Protein AF-0000000069812276 (afdb_homodimer)

pLDDT: mean 94.87, std 6.76, range [47.34, 98.88]

Secondary structure (DSSP, 8-state):
-EEEEEEEE-STTSSHHHHHHHHHHTT-EEE---HHHHHTSSSS-HHHHHHHHHHHHHHTSS-HHHHHHHHHHHHHHHHHHHHHHHHHHGGG---EE-S--SEEEEEE--HHIIIIIHHHHHHHTTSS-HHHHHHHHTTPPP--TT-EEEEEE--HHHHHHHHHHH--TT----HHHHHHHHHHHHHHHHHHHHHHTT--HHHHGGGSPP--HHHHHHHHHS------SS--GGGSGGGGGGSGGGB-TTSPBPHHHHHHHHHHHHHHTT-EEEEEE--S-HHHHHHHHHHGGGGSPEEE-S-HHHHHHHHHHHHHHH--/-EEEEEEEEESTTSSHHHHHHHHHHTT-EEE---HHHHHTSSSS-HHHHHHHHHHHHHHTSS-HHHHHHHHHHHHHHHHHHHHHHHHHHGGG---EE-S--SEEEEES--HHIIIIIHHHHHHHTTSS-HHHHHHHHTTPPP--TT-EEEEEE--HHHHHHHHHHH-TTT----HHHHHHHHHHHHHHHHHHHHHHTT--HHHHGGGSPP--HHHHHHHHHS------SS--GGGSGGGGGGSGGGB-TTSPBPHHHHHHHHHHHHHHTT-EEEEEE--S-HHHHHHHHHHGGGGSPEEE-S-HHHHHHHHHHHHHHH--

Structure (mmCIF, N/CA/C/O backbone):
data_AF-0000000069812276-model_v1
#
loop_
_entity.id
_entity.type
_entity.pdbx_description
1 polymer 'Thymidine kinase'
#
loop_
_atom_site.group_PDB
_atom_site.id
_atom_site.type_symbol
_atom_site.label_atom_id
_atom_site.label_alt_id
_atom_site.label_comp_id
_atom_site.label_asym_id
_atom_site.label_entity_id
_atom_site.label_seq_id
_atom_site.pdbx_PDB_ins_code
_atom_site.Cartn_x
_atom_site.Cartn_y
_atom_site.Cartn_z
_atom_site.occupancy
_atom_site.B_iso_or_equiv
_atom_site.auth_seq_id
_atom_site.auth_comp_id
_atom_site.auth_asym_id
_atom_site.auth_atom_id
_atom_site.pdbx_PDB_model_num
ATOM 1 N N . MET A 1 1 ? -24.344 -12.422 -15.055 1 96.81 1 MET A N 1
ATOM 2 C CA . MET A 1 1 ? -23.422 -13.492 -15.43 1 96.81 1 MET A CA 1
ATOM 3 C C . MET A 1 1 ? -22.734 -14.078 -14.203 1 96.81 1 MET A C 1
ATOM 5 O O . MET A 1 1 ? -22.359 -13.344 -13.289 1 96.81 1 MET A O 1
ATOM 9 N N . ARG A 1 2 ? -22.578 -15.398 -14.148 1 97.81 2 ARG A N 1
ATOM 10 C CA . ARG A 1 2 ? -21.875 -16.047 -13.055 1 97.81 2 ARG A CA 1
ATOM 11 C C . ARG A 1 2 ? -20.391 -16.203 -13.375 1 97.81 2 ARG A C 1
ATOM 13 O O . ARG A 1 2 ? -20.031 -16.781 -14.406 1 97.81 2 ARG A O 1
ATOM 20 N N . ILE A 1 3 ? -19.531 -15.719 -12.469 1 97.88 3 ILE A N 1
ATOM 21 C CA . ILE A 1 3 ? -18.109 -15.672 -12.758 1 97.88 3 ILE A CA 1
ATOM 22 C C . ILE A 1 3 ? -17.328 -16.375 -11.648 1 97.88 3 ILE A C 1
ATOM 24 O O . ILE A 1 3 ? -17.578 -16.156 -10.461 1 97.88 3 ILE A O 1
ATOM 28 N N . LEU A 1 4 ? -16.484 -17.25 -12.07 1 98.12 4 LEU A N 1
ATOM 29 C CA . LEU A 1 4 ? -15.547 -17.891 -11.164 1 98.12 4 LEU A CA 1
ATOM 30 C C . LEU A 1 4 ? -14.164 -17.266 -11.273 1 98.12 4 LEU A C 1
ATOM 32 O O . LEU A 1 4 ? -13.562 -17.25 -12.352 1 98.12 4 LEU A O 1
ATOM 36 N N . ARG A 1 5 ? -13.727 -16.688 -10.242 1 97.12 5 ARG A N 1
ATOM 37 C CA . ARG A 1 5 ? -12.391 -16.109 -10.172 1 97.12 5 ARG A CA 1
ATOM 38 C C . ARG A 1 5 ? -11.438 -17.016 -9.406 1 97.12 5 ARG A C 1
ATOM 40 O O . ARG A 1 5 ? -11.695 -17.344 -8.242 1 97.12 5 ARG A O 1
ATOM 47 N N . ILE A 1 6 ? -10.336 -17.422 -10.039 1 98.12 6 ILE A N 1
ATOM 48 C CA . ILE A 1 6 ? -9.328 -18.297 -9.438 1 98.12 6 ILE A CA 1
ATOM 49 C C . ILE A 1 6 ? -7.977 -17.578 -9.414 1 98.12 6 ILE A C 1
ATOM 51 O O . ILE A 1 6 ? -7.504 -17.094 -10.445 1 98.12 6 ILE A O 1
ATOM 55 N N . TYR A 1 7 ? -7.418 -17.484 -8.281 1 98.25 7 TYR A N 1
ATOM 56 C CA . TYR A 1 7 ? -6.031 -17.047 -8.156 1 98.25 7 TYR A CA 1
ATOM 57 C C . TYR A 1 7 ? -5.102 -18.25 -8 1 98.25 7 TYR A C 1
ATOM 59 O O . TYR A 1 7 ? -5.203 -19 -7.031 1 98.25 7 TYR A O 1
ATOM 67 N N . LEU A 1 8 ? -4.242 -18.453 -8.922 1 98.19 8 LEU A N 1
ATOM 68 C CA . LEU A 1 8 ? -3.225 -19.484 -8.844 1 98.19 8 LEU A CA 1
ATOM 69 C C . LEU A 1 8 ? -1.925 -18.938 -8.266 1 98.19 8 LEU A C 1
ATOM 71 O O . LEU A 1 8 ? -1.257 -18.125 -8.898 1 98.19 8 LEU A O 1
ATOM 75 N N . ASP A 1 9 ? -1.568 -19.391 -7.07 1 98.31 9 ASP A N 1
ATOM 76 C CA . ASP A 1 9 ? -0.443 -18.828 -6.332 1 98.31 9 ASP A CA 1
ATOM 77 C C . ASP A 1 9 ? 0.559 -19.922 -5.945 1 98.31 9 ASP A C 1
ATOM 79 O O . ASP A 1 9 ? 0.337 -21.094 -6.215 1 98.31 9 ASP A O 1
ATOM 83 N N . GLY A 1 10 ? 1.694 -19.469 -5.402 1 97.5 10 GLY A N 1
ATOM 84 C CA . GLY A 1 10 ? 2.779 -20.359 -5.012 1 97.5 10 GLY A CA 1
ATOM 85 C C . GLY A 1 10 ? 4.152 -19.797 -5.34 1 97.5 10 GLY A C 1
ATOM 86 O O . GLY A 1 10 ? 4.266 -18.703 -5.895 1 97.5 10 GLY A O 1
ATOM 87 N N . ALA A 1 11 ? 5.141 -20.594 -4.949 1 95.19 11 ALA A N 1
ATOM 88 C CA . ALA A 1 11 ? 6.512 -20.172 -5.234 1 95.19 11 ALA A CA 1
ATOM 89 C C . ALA A 1 11 ? 6.758 -20.109 -6.738 1 95.19 11 ALA A C 1
ATOM 91 O O . ALA A 1 11 ? 6.035 -20.734 -7.523 1 95.19 11 ALA A O 1
ATOM 92 N N . TYR A 1 12 ? 7.656 -19.266 -7.117 1 92.38 12 TYR A N 1
ATOM 93 C CA . TYR A 1 12 ? 8 -19.188 -8.531 1 92.38 12 TYR A CA 1
ATOM 94 C C . TYR A 1 12 ? 8.602 -20.516 -9.008 1 92.38 12 TYR A C 1
ATOM 96 O O . TYR A 1 12 ? 9.227 -21.234 -8.234 1 92.38 12 TYR A O 1
ATOM 104 N N . GLY A 1 13 ? 8.312 -20.844 -10.258 1 90.94 13 GLY A N 1
ATOM 105 C CA . GLY A 1 13 ? 8.922 -22.016 -10.867 1 90.94 13 GLY A CA 1
ATOM 106 C C . GLY A 1 13 ? 8.109 -23.281 -10.656 1 90.94 13 GLY A C 1
ATOM 107 O O . GLY A 1 13 ? 8.547 -24.375 -11.039 1 90.94 13 GLY A O 1
ATOM 108 N N . THR A 1 14 ? 6.914 -23.156 -10.102 1 93.31 14 THR A N 1
ATOM 109 C CA . THR A 1 14 ? 6.141 -24.359 -9.773 1 93.31 14 THR A CA 1
ATOM 110 C C . THR A 1 14 ? 5.352 -24.844 -10.992 1 93.31 14 THR A C 1
ATOM 112 O O . THR A 1 14 ? 4.84 -25.953 -11 1 93.31 14 THR A O 1
ATOM 115 N N . GLY A 1 15 ? 5.145 -23.969 -11.992 1 93.88 15 GLY A N 1
ATOM 116 C CA . GLY A 1 15 ? 4.387 -24.359 -13.164 1 93.88 15 GLY A CA 1
ATOM 117 C C . GLY A 1 15 ? 3.008 -23.734 -13.234 1 93.88 15 GLY A C 1
ATOM 118 O O . GLY A 1 15 ? 2.152 -24.172 -14 1 93.88 15 GLY A O 1
ATOM 119 N N . LYS A 1 16 ? 2.734 -22.719 -12.461 1 95.75 16 LYS A N 1
ATOM 120 C CA . LYS A 1 16 ? 1.439 -22.047 -12.383 1 95.75 16 LYS A CA 1
ATOM 121 C C . LYS A 1 16 ? 1.035 -21.469 -13.734 1 95.75 16 LYS A C 1
ATOM 123 O O . LYS A 1 16 ? -0.09 -21.688 -14.195 1 95.75 16 LYS A O 1
ATOM 128 N N . SER A 1 17 ? 2.029 -20.734 -14.367 1 94.81 17 SER A N 1
ATOM 129 C CA . SER A 1 17 ? 1.725 -20.062 -15.625 1 94.81 17 SER A CA 1
ATOM 130 C C . SER A 1 17 ? 1.41 -21.078 -16.719 1 94.81 17 SER A C 1
ATOM 132 O O . SER A 1 17 ? 0.5 -20.859 -17.531 1 94.81 17 SER A O 1
ATOM 134 N N . THR A 1 18 ? 2.137 -22.156 -16.766 1 95.81 18 THR A N 1
ATOM 135 C CA . THR A 1 18 ? 1.884 -23.203 -17.734 1 95.81 18 THR A CA 1
ATOM 136 C C . THR A 1 18 ? 0.508 -23.828 -17.516 1 95.81 18 THR A C 1
ATOM 138 O O . THR A 1 18 ? -0.245 -24.047 -18.469 1 95.81 18 THR A O 1
ATOM 141 N N . THR A 1 19 ? 0.223 -24.156 -16.281 1 97.5 19 THR A N 1
ATOM 142 C CA . THR A 1 19 ? -1.078 -24.719 -15.938 1 97.5 19 THR A CA 1
ATOM 143 C C . THR A 1 19 ? -2.201 -23.766 -16.328 1 97.5 19 THR A C 1
ATOM 145 O O . THR A 1 19 ? -3.197 -24.172 -16.922 1 97.5 19 THR A O 1
ATOM 148 N N . ALA A 1 20 ? -2.088 -22.484 -16 1 97.19 20 ALA A N 1
ATOM 149 C CA . ALA A 1 20 ? -3.088 -21.469 -16.312 1 97.19 20 ALA A CA 1
ATOM 150 C C . ALA A 1 20 ? -3.307 -21.359 -17.828 1 97.19 20 ALA A C 1
ATOM 152 O O . ALA A 1 20 ? -4.438 -21.172 -18.281 1 97.19 20 ALA A O 1
ATOM 153 N N . ARG A 1 21 ? -2.266 -21.469 -18.594 1 96.62 21 ARG A N 1
ATOM 154 C CA . ARG A 1 21 ? -2.375 -21.406 -20.047 1 96.62 21 ARG A CA 1
ATOM 155 C C . ARG A 1 21 ? -3.178 -22.594 -20.594 1 96.62 21 ARG A C 1
ATOM 157 O O . ARG A 1 21 ? -3.947 -22.438 -21.547 1 96.62 21 ARG A O 1
ATOM 164 N N . VAL A 1 22 ? -2.93 -23.766 -20.047 1 98 22 VAL A N 1
ATOM 165 C CA . VAL A 1 22 ? -3.713 -24.922 -20.438 1 98 22 VAL A CA 1
ATOM 166 C C . VAL A 1 22 ? -5.188 -24.703 -20.109 1 98 22 VAL A C 1
ATOM 168 O O . VAL A 1 22 ? -6.066 -25.031 -20.922 1 98 22 VAL A O 1
ATOM 171 N N . MET A 1 23 ? -5.484 -24.109 -18.953 1 97.44 23 MET A N 1
ATOM 172 C CA . MET A 1 23 ? -6.859 -23.781 -18.578 1 97.44 23 MET A CA 1
ATOM 173 C C . MET A 1 23 ? -7.465 -22.781 -19.547 1 97.44 23 MET A C 1
ATOM 175 O O . MET A 1 23 ? -8.648 -22.875 -19.875 1 97.44 23 MET A O 1
ATOM 179 N N . ALA A 1 24 ? -6.637 -21.875 -19.969 1 96.56 24 ALA A N 1
ATOM 180 C CA . ALA A 1 24 ? -7.082 -20.875 -20.938 1 96.56 24 ALA A CA 1
ATOM 181 C C . ALA A 1 24 ? -7.488 -21.531 -22.266 1 96.56 24 ALA A C 1
ATOM 183 O O . ALA A 1 24 ? -8.438 -21.094 -22.906 1 96.56 24 ALA A O 1
ATOM 184 N N . LEU A 1 25 ? -6.754 -22.547 -22.719 1 96.62 25 LEU A N 1
ATOM 185 C CA . LEU A 1 25 ? -7.113 -23.312 -23.906 1 96.62 25 LEU A CA 1
ATOM 186 C C . LEU A 1 25 ? -8.477 -23.969 -23.734 1 96.62 25 LEU A C 1
ATOM 188 O O . LEU A 1 25 ? -9.18 -24.203 -24.719 1 96.62 25 LEU A O 1
ATOM 192 N N . GLY A 1 26 ? -8.812 -24.219 -22.5 1 95.44 26 GLY A N 1
ATOM 193 C CA . GLY A 1 26 ? -10.094 -24.828 -22.219 1 95.44 26 GLY A CA 1
ATOM 194 C C . GLY A 1 26 ? -11.227 -23.828 -22.078 1 95.44 26 GLY A C 1
ATOM 195 O O . GLY A 1 26 ? -12.359 -24.203 -21.781 1 95.44 26 GLY A O 1
ATOM 196 N N . GLY A 1 27 ? -10.898 -22.516 -22.203 1 95.94 27 GLY A N 1
ATOM 197 C CA . GLY A 1 27 ? -11.977 -21.547 -22.25 1 95.94 27 GLY A CA 1
ATOM 198 C C . GLY A 1 27 ? -11.898 -20.516 -21.156 1 95.94 27 GLY A C 1
ATOM 199 O O . GLY A 1 27 ? -12.656 -19.547 -21.141 1 95.94 27 GLY A O 1
ATOM 200 N N . ALA A 1 28 ? -10.992 -20.672 -20.203 1 97.12 28 ALA A N 1
ATOM 201 C CA . ALA A 1 28 ? -10.852 -19.688 -19.141 1 97.12 28 ALA A CA 1
ATOM 202 C C . ALA A 1 28 ? -10.133 -18.438 -19.641 1 97.12 28 ALA A C 1
ATOM 204 O O . ALA A 1 28 ? -9.328 -18.516 -20.562 1 97.12 28 ALA A O 1
ATOM 205 N N . LEU A 1 29 ? -10.484 -17.297 -19.094 1 97.25 29 LEU A N 1
ATOM 206 C CA . LEU A 1 29 ? -9.656 -16.109 -19.266 1 97.25 29 LEU A CA 1
ATOM 207 C C . LEU A 1 29 ? -8.422 -16.172 -18.359 1 97.25 29 LEU A C 1
ATOM 209 O O . LEU A 1 29 ? -8.516 -16.594 -17.203 1 97.25 29 LEU A O 1
ATOM 213 N N . TYR A 1 30 ? -7.301 -15.82 -18.922 1 96.88 30 TYR A N 1
ATOM 214 C CA . TYR A 1 30 ? -6.059 -15.891 -18.172 1 96.88 30 TYR A CA 1
ATOM 215 C C . TYR A 1 30 ? -5.434 -14.516 -18.016 1 96.88 30 TYR A C 1
ATOM 217 O O . TYR A 1 30 ? -5.25 -13.797 -19 1 96.88 30 TYR A O 1
ATOM 225 N N . VAL A 1 31 ? -5.152 -14.078 -16.812 1 97.19 31 VAL A N 1
ATOM 226 C CA . VAL A 1 31 ? -4.434 -12.859 -16.469 1 97.19 31 VAL A CA 1
ATOM 227 C C . VAL A 1 31 ? -3.006 -13.195 -16.062 1 97.19 31 VAL A C 1
ATOM 229 O O . VAL A 1 31 ? -2.766 -13.641 -14.93 1 97.19 31 VAL A O 1
ATOM 232 N N . PRO A 1 32 ? -2.01 -12.93 -16.859 1 96.5 32 PRO A N 1
ATOM 233 C CA . PRO A 1 32 ? -0.632 -13.328 -16.578 1 96.5 32 PRO A CA 1
ATOM 234 C C . PRO A 1 32 ? 0.059 -12.383 -15.594 1 96.5 32 PRO A C 1
ATOM 236 O O . PRO A 1 32 ? -0.459 -11.305 -15.297 1 96.5 32 PRO A O 1
ATOM 239 N N . GLU A 1 33 ? 1.171 -12.836 -15.078 1 96.12 33 GLU A N 1
ATOM 240 C CA . GLU A 1 33 ? 2.025 -11.914 -14.336 1 96.12 33 GLU A CA 1
ATOM 241 C C . GLU A 1 33 ? 2.387 -10.695 -15.172 1 96.12 33 GLU A C 1
ATOM 243 O O . GLU A 1 33 ? 2.652 -10.812 -16.375 1 96.12 33 GLU A O 1
ATOM 248 N N . PRO A 1 34 ? 2.424 -9.555 -14.594 1 96.19 34 PRO A N 1
ATOM 249 C CA . PRO A 1 34 ? 2.674 -8.32 -15.352 1 96.19 34 PRO A CA 1
ATOM 250 C C . PRO A 1 34 ? 4.16 -8.07 -15.594 1 96.19 34 PRO A C 1
ATOM 252 O O . PRO A 1 34 ? 4.703 -7.059 -15.148 1 96.19 34 PRO A O 1
ATOM 255 N N . MET A 1 35 ? 4.809 -8.883 -16.344 1 94.75 35 MET A N 1
ATOM 256 C CA . MET A 1 35 ? 6.254 -8.867 -16.547 1 94.75 35 MET A CA 1
ATOM 257 C C . MET A 1 35 ? 6.684 -7.582 -17.25 1 94.75 35 MET A C 1
ATOM 259 O O . MET A 1 35 ? 7.723 -7.008 -16.922 1 94.75 35 MET A O 1
ATOM 263 N N . ALA A 1 36 ? 5.875 -7.113 -18.203 1 94.69 36 ALA A N 1
ATOM 264 C CA . ALA A 1 36 ? 6.215 -5.879 -18.906 1 94.69 36 ALA A CA 1
ATOM 265 C C . ALA A 1 36 ? 6.281 -4.695 -17.953 1 94.69 36 ALA A C 1
ATOM 267 O O . ALA A 1 36 ? 7.168 -3.844 -18.062 1 94.69 36 ALA A O 1
ATOM 268 N N . TYR A 1 37 ? 5.395 -4.66 -17 1 95.56 37 TYR A N 1
ATOM 269 C CA . TYR A 1 37 ? 5.383 -3.588 -16.016 1 95.56 37 TYR A CA 1
ATOM 270 C C . TYR A 1 37 ? 6.68 -3.576 -15.211 1 95.56 37 TYR A C 1
ATOM 272 O O . TYR A 1 37 ? 7.219 -2.51 -14.906 1 95.56 37 TYR A O 1
ATOM 280 N N . TRP A 1 38 ? 7.188 -4.746 -14.922 1 95.75 38 TRP A N 1
ATOM 281 C CA . TRP A 1 38 ? 8.328 -4.887 -14.031 1 95.75 38 TRP A CA 1
ATOM 282 C C . TRP A 1 38 ? 9.641 -4.719 -14.789 1 95.75 38 TRP A C 1
ATOM 284 O O . TRP A 1 38 ? 10.641 -4.277 -14.227 1 95.75 38 TRP A O 1
ATOM 294 N N . ARG A 1 39 ? 9.695 -4.965 -16.078 1 94 39 ARG A N 1
ATOM 295 C CA . ARG A 1 39 ? 10.977 -5.102 -16.75 1 94 39 ARG A CA 1
ATOM 296 C C . ARG A 1 39 ? 11.18 -3.994 -17.781 1 94 39 ARG A C 1
ATOM 298 O O . ARG A 1 39 ? 12.305 -3.572 -18.047 1 94 39 ARG A O 1
ATOM 305 N N . THR A 1 40 ? 9.977 -3.504 -18.375 1 91.94 40 THR A N 1
ATOM 306 C CA . THR A 1 40 ? 10.242 -2.727 -19.594 1 91.94 40 THR A CA 1
ATOM 307 C C . THR A 1 40 ? 9.438 -1.431 -19.578 1 91.94 40 THR A C 1
ATOM 309 O O . THR A 1 40 ? 9.727 -0.507 -20.344 1 91.94 40 THR A O 1
ATOM 312 N N . LEU A 1 41 ? 8.445 -1.313 -18.781 1 91.25 41 LEU A N 1
ATOM 313 C CA . LEU A 1 41 ? 7.57 -0.15 -18.859 1 91.25 41 LEU A CA 1
ATOM 314 C C . LEU A 1 41 ? 8.273 1.097 -18.328 1 91.25 41 LEU A C 1
ATOM 316 O O . LEU A 1 41 ? 7.977 2.213 -18.766 1 91.25 41 LEU A O 1
ATOM 320 N N . PHE A 1 42 ? 9.203 0.843 -17.391 1 92.12 42 PHE A N 1
ATOM 321 C CA . PHE A 1 42 ? 9.922 1.951 -16.766 1 92.12 42 PHE A CA 1
ATOM 322 C C . PHE A 1 42 ? 11.422 1.832 -17.016 1 92.12 42 PHE A C 1
ATOM 324 O O . PHE A 1 42 ? 11.875 0.87 -17.641 1 92.12 42 PHE A O 1
ATOM 331 N N . ASP A 1 43 ? 12.141 2.826 -16.625 1 84 43 ASP A N 1
ATOM 332 C CA . ASP A 1 43 ? 13.586 2.824 -16.812 1 84 43 ASP A CA 1
ATOM 333 C C . ASP A 1 43 ? 14.258 1.767 -15.945 1 84 43 ASP A C 1
ATOM 335 O O . ASP A 1 43 ? 15.344 1.282 -16.266 1 84 43 ASP A O 1
ATOM 339 N N . THR A 1 44 ? 13.562 1.489 -14.961 1 83.75 44 THR A N 1
ATOM 340 C CA . THR A 1 44 ? 14.133 0.534 -14.016 1 83.75 44 THR A CA 1
ATOM 341 C C . THR A 1 44 ? 13.539 -0.856 -14.234 1 83.75 44 THR A C 1
ATOM 343 O O . THR A 1 44 ? 12.32 -1.008 -14.336 1 83.75 44 THR A O 1
ATOM 346 N N . ASP A 1 45 ? 14.398 -1.875 -14.391 1 92.81 45 ASP A N 1
ATOM 347 C CA . ASP A 1 45 ? 14.016 -3.283 -14.383 1 92.81 45 ASP A CA 1
ATOM 348 C C . ASP A 1 45 ? 13.945 -3.826 -12.953 1 92.81 45 ASP A C 1
ATOM 350 O O . ASP A 1 45 ? 14.977 -4.145 -12.359 1 92.81 45 ASP A O 1
ATOM 354 N N . THR A 1 46 ? 12.758 -3.965 -12.422 1 94.75 46 THR A N 1
ATOM 355 C CA . THR A 1 46 ? 12.523 -4.352 -11.039 1 94.75 46 THR A CA 1
ATOM 356 C C . THR A 1 46 ? 13.039 -5.766 -10.773 1 94.75 46 THR A C 1
ATOM 358 O O . THR A 1 46 ? 13.641 -6.023 -9.734 1 94.75 46 THR A O 1
ATOM 361 N N . VAL A 1 47 ? 12.82 -6.699 -11.711 1 93.5 47 VAL A N 1
ATOM 362 C CA . VAL A 1 47 ? 13.227 -8.094 -11.562 1 93.5 47 VAL A CA 1
ATOM 363 C C . VAL A 1 47 ? 14.75 -8.18 -11.477 1 93.5 47 VAL A C 1
ATOM 365 O O . VAL A 1 47 ? 15.289 -8.773 -10.547 1 93.5 47 VAL A O 1
ATOM 368 N N . ALA A 1 48 ? 15.445 -7.516 -12.391 1 93.25 48 ALA A N 1
ATOM 369 C CA . ALA A 1 48 ? 16.906 -7.504 -12.359 1 93.25 48 ALA A CA 1
ATOM 370 C C . ALA A 1 48 ? 17.422 -6.758 -11.133 1 93.25 48 ALA A C 1
ATOM 372 O O . ALA A 1 48 ? 18.438 -7.152 -10.539 1 93.25 48 ALA A O 1
ATOM 373 N N . GLY A 1 49 ? 16.719 -5.707 -10.805 1 94.75 49 GLY A N 1
ATOM 374 C CA . GLY A 1 49 ? 17.141 -4.84 -9.719 1 94.75 49 GLY A CA 1
ATOM 375 C C . GLY A 1 49 ? 17.172 -5.535 -8.367 1 94.75 49 GLY A C 1
ATOM 376 O O . GLY A 1 49 ? 18.094 -5.324 -7.578 1 94.75 49 GLY A O 1
ATOM 377 N N . ILE A 1 50 ? 16.203 -6.312 -8.117 1 94.5 50 ILE A N 1
ATOM 378 C CA . ILE A 1 50 ? 16.109 -6.93 -6.793 1 94.5 50 ILE A CA 1
ATOM 379 C C . ILE A 1 50 ? 17.203 -7.977 -6.633 1 94.5 50 ILE A C 1
ATOM 381 O O . ILE A 1 50 ? 17.766 -8.125 -5.547 1 94.5 50 ILE A O 1
ATOM 385 N N . TYR A 1 51 ? 17.594 -8.688 -7.66 1 91.56 51 TYR A N 1
ATOM 386 C CA . TYR A 1 51 ? 18.703 -9.633 -7.629 1 91.56 51 TYR A CA 1
ATOM 387 C C . TYR A 1 51 ? 20.031 -8.898 -7.527 1 91.56 51 TYR A C 1
ATOM 389 O O . TYR A 1 51 ? 20.938 -9.328 -6.797 1 91.56 51 TYR A O 1
ATOM 397 N N . ASP A 1 52 ? 20.078 -7.836 -8.258 1 94.38 52 ASP A N 1
ATOM 398 C CA . ASP A 1 52 ? 21.297 -7.02 -8.219 1 94.38 52 ASP A CA 1
ATOM 399 C C . ASP A 1 52 ? 21.547 -6.492 -6.809 1 94.38 52 ASP A C 1
ATOM 401 O O . ASP A 1 52 ? 22.688 -6.441 -6.355 1 94.38 52 ASP A O 1
ATOM 405 N N . ALA A 1 53 ? 20.531 -6.086 -6.113 1 95.44 53 ALA A N 1
ATOM 406 C CA . ALA A 1 53 ? 20.656 -5.59 -4.746 1 95.44 53 ALA A CA 1
ATOM 407 C C . ALA A 1 53 ? 21.281 -6.648 -3.838 1 95.44 53 ALA A C 1
ATOM 409 O O . ALA A 1 53 ? 22.141 -6.34 -3.012 1 95.44 53 ALA A O 1
ATOM 410 N N . GLN A 1 54 ? 20.891 -7.906 -4.039 1 94.25 54 GLN A N 1
ATOM 411 C CA . GLN A 1 54 ? 21.406 -8.984 -3.203 1 94.25 54 GLN A CA 1
ATOM 412 C C . GLN A 1 54 ? 22.859 -9.312 -3.557 1 94.25 54 GLN A C 1
ATOM 414 O O . GLN A 1 54 ? 23.672 -9.578 -2.67 1 94.25 54 GLN A O 1
ATOM 419 N N . THR A 1 55 ? 23.156 -9.273 -4.844 1 94 55 THR A N 1
ATOM 420 C CA . THR A 1 55 ? 24.531 -9.492 -5.289 1 94 55 THR A CA 1
ATOM 421 C C . THR A 1 55 ? 25.453 -8.422 -4.727 1 94 55 THR A C 1
ATOM 423 O O . THR A 1 55 ? 26.531 -8.734 -4.203 1 94 55 THR A O 1
ATOM 426 N N . ARG A 1 56 ? 25.016 -7.207 -4.816 1 96.44 56 ARG A N 1
ATOM 427 C CA . ARG A 1 56 ? 25.828 -6.086 -4.348 1 96.44 56 ARG A CA 1
ATOM 428 C C . ARG A 1 56 ? 25.984 -6.121 -2.832 1 96.44 56 ARG A C 1
ATOM 430 O O . ARG A 1 56 ? 27.016 -5.727 -2.301 1 96.44 56 ARG A O 1
ATOM 437 N N . LYS A 1 57 ? 24.969 -6.555 -2.172 1 96 57 LYS A N 1
ATOM 438 C CA . LYS A 1 57 ? 25.062 -6.777 -0.732 1 96 57 LYS A CA 1
ATOM 439 C C . LYS A 1 57 ? 26.141 -7.805 -0.406 1 96 57 LYS A C 1
ATOM 441 O O . LYS A 1 57 ? 27 -7.57 0.457 1 96 57 LYS A O 1
ATOM 446 N N . GLN A 1 58 ? 26.172 -8.875 -1.065 1 93.75 58 GLN A N 1
ATOM 447 C CA . GLN A 1 58 ? 27.094 -9.984 -0.817 1 93.75 58 GLN A CA 1
ATOM 448 C C . GLN A 1 58 ? 28.531 -9.594 -1.138 1 93.75 58 GLN A C 1
ATOM 450 O O . GLN A 1 58 ? 29.453 -9.984 -0.43 1 93.75 58 GLN A O 1
ATOM 455 N N . ASN A 1 59 ? 28.688 -8.805 -2.16 1 95.69 59 ASN A N 1
ATOM 456 C CA . ASN A 1 59 ? 30.047 -8.461 -2.561 1 95.69 59 ASN A CA 1
ATOM 457 C C . ASN A 1 59 ? 30.531 -7.18 -1.877 1 95.69 59 ASN A C 1
ATOM 459 O O . ASN A 1 59 ? 31.656 -6.742 -2.1 1 95.69 59 ASN A O 1
ATOM 463 N N . GLY A 1 60 ? 29.641 -6.504 -1.115 1 94.38 60 GLY A N 1
ATOM 464 C CA . GLY A 1 60 ? 30.047 -5.391 -0.271 1 94.38 60 GLY A CA 1
ATOM 465 C C . GLY A 1 60 ? 29.922 -4.043 -0.957 1 94.38 60 GLY A C 1
ATOM 466 O O . GLY A 1 60 ? 30.25 -3.01 -0.366 1 94.38 60 GLY A O 1
ATOM 467 N N . SER A 1 61 ? 29.406 -3.988 -2.188 1 95.44 61 SER A N 1
ATOM 468 C CA . SER A 1 61 ? 29.312 -2.73 -2.92 1 95.44 61 SER A CA 1
ATOM 469 C C . SER A 1 61 ? 28.094 -1.933 -2.502 1 95.44 61 SER A C 1
ATOM 471 O O . SER A 1 61 ? 27.938 -0.765 -2.871 1 95.44 61 SER A O 1
ATOM 473 N N . LEU A 1 62 ? 27.219 -2.541 -1.782 1 96.38 62 LEU A N 1
ATOM 474 C CA . LEU A 1 62 ? 26.047 -1.904 -1.169 1 96.38 62 LEU A CA 1
ATOM 475 C C . LEU A 1 62 ? 25.922 -2.32 0.292 1 96.38 62 LEU A C 1
ATOM 477 O O . LEU A 1 62 ? 25.984 -3.51 0.612 1 96.38 62 LEU A O 1
ATOM 481 N N . SER A 1 63 ? 25.75 -1.346 1.189 1 96.19 63 SER A N 1
ATOM 482 C CA . SER A 1 63 ? 25.641 -1.682 2.605 1 96.19 63 SER A CA 1
ATOM 483 C C . SER A 1 63 ? 24.438 -2.578 2.873 1 96.19 63 SER A C 1
ATOM 485 O O . SER A 1 63 ? 23.469 -2.582 2.102 1 96.19 63 SER A O 1
ATOM 487 N N . GLU A 1 64 ? 24.438 -3.316 3.951 1 96.19 64 GLU A N 1
ATOM 488 C CA . GLU A 1 64 ? 23.328 -4.176 4.34 1 96.19 64 GLU A CA 1
ATOM 489 C C . GLU A 1 64 ? 22.031 -3.375 4.488 1 96.19 64 GLU A C 1
ATOM 491 O O . GLU A 1 64 ? 20.969 -3.807 4.031 1 96.19 64 GLU A O 1
ATOM 496 N N . GLU A 1 65 ? 22.172 -2.213 5.039 1 96.12 65 GLU A N 1
ATOM 497 C CA . GLU A 1 65 ? 21.016 -1.357 5.266 1 96.12 65 GLU A CA 1
ATOM 498 C C . GLU A 1 65 ? 20.438 -0.855 3.945 1 96.12 65 GLU A C 1
ATOM 500 O O . GLU A 1 65 ? 19.234 -0.95 3.713 1 96.12 65 GLU A O 1
ATOM 505 N N . ASP A 1 66 ? 21.328 -0.365 3.098 1 97.44 66 ASP A N 1
ATOM 506 C CA . ASP A 1 66 ? 20.859 0.13 1.805 1 97.44 66 ASP A CA 1
ATOM 507 C C . ASP A 1 66 ? 20.266 -0.998 0.965 1 97.44 66 ASP A C 1
ATOM 509 O O . ASP A 1 66 ? 19.266 -0.803 0.277 1 97.44 66 ASP A O 1
ATOM 513 N N . ALA A 1 67 ? 20.922 -2.158 1.047 1 98 67 ALA A N 1
ATOM 514 C CA . ALA A 1 67 ? 20.422 -3.303 0.292 1 98 67 ALA A CA 1
ATOM 515 C C . ALA A 1 67 ? 19.016 -3.686 0.751 1 98 67 ALA A C 1
ATOM 517 O O . ALA A 1 67 ? 18.156 -4.031 -0.068 1 98 67 ALA A O 1
ATOM 518 N N . ALA A 1 68 ? 18.766 -3.629 2.021 1 98.19 68 ALA A N 1
ATOM 519 C CA . ALA A 1 68 ? 17.453 -3.947 2.557 1 98.19 68 ALA A CA 1
ATOM 520 C C . ALA A 1 68 ? 16.406 -2.953 2.066 1 98.19 68 ALA A C 1
ATOM 522 O O . ALA A 1 68 ? 15.297 -3.342 1.681 1 98.19 68 ALA A O 1
ATOM 523 N N . LEU A 1 69 ? 16.766 -1.673 2.059 1 98.38 69 LEU A N 1
ATOM 524 C CA . LEU A 1 69 ? 15.859 -0.632 1.596 1 98.38 69 LEU A CA 1
ATOM 525 C C . LEU A 1 69 ? 15.578 -0.774 0.102 1 98.38 69 LEU A C 1
ATOM 527 O O . LEU A 1 69 ? 14.43 -0.694 -0.331 1 98.38 69 LEU A O 1
ATOM 531 N N . VAL A 1 70 ? 16.625 -0.992 -0.676 1 98.44 70 VAL A N 1
ATOM 532 C CA . VAL A 1 70 ? 16.5 -1.15 -2.121 1 98.44 70 VAL A CA 1
ATOM 533 C C . VAL A 1 70 ? 15.656 -2.379 -2.441 1 98.44 70 VAL A C 1
ATOM 535 O O . VAL A 1 70 ? 14.758 -2.316 -3.285 1 98.44 70 VAL A O 1
ATOM 538 N N . THR A 1 71 ? 15.875 -3.484 -1.693 1 98.44 71 THR A N 1
ATOM 539 C CA . THR A 1 71 ? 15.102 -4.707 -1.893 1 98.44 71 THR A CA 1
ATOM 540 C C . THR A 1 71 ? 13.633 -4.477 -1.566 1 98.44 71 THR A C 1
ATOM 542 O O . THR A 1 71 ? 12.75 -4.891 -2.324 1 98.44 71 THR A O 1
ATOM 545 N N . ALA A 1 72 ? 13.398 -3.791 -0.51 1 98.69 72 ALA A N 1
ATOM 546 C CA . ALA A 1 72 ? 12.023 -3.518 -0.105 1 98.69 72 ALA A CA 1
ATOM 547 C C . ALA A 1 72 ? 11.297 -2.674 -1.151 1 98.69 72 ALA A C 1
ATOM 549 O O . ALA A 1 72 ? 10.117 -2.898 -1.432 1 98.69 72 ALA A O 1
ATOM 550 N N . GLN A 1 73 ? 11.977 -1.726 -1.712 1 98.62 73 GLN A N 1
ATOM 551 C CA . GLN A 1 73 ? 11.352 -0.887 -2.729 1 98.62 73 GLN A CA 1
ATOM 552 C C . GLN A 1 73 ? 11.055 -1.686 -3.994 1 98.62 73 GLN A C 1
ATOM 554 O O . GLN A 1 73 ? 10 -1.511 -4.613 1 98.62 73 GLN A O 1
ATOM 559 N N . HIS A 1 74 ? 11.992 -2.529 -4.418 1 98.12 74 HIS A N 1
ATOM 560 C CA . HIS A 1 74 ? 11.703 -3.398 -5.555 1 98.12 74 HIS A CA 1
ATOM 561 C C . HIS A 1 74 ? 10.508 -4.305 -5.27 1 98.12 74 HIS A C 1
ATOM 563 O O . HIS A 1 74 ? 9.656 -4.508 -6.137 1 98.12 74 HIS A O 1
ATOM 569 N N . GLN A 1 75 ? 10.484 -4.828 -4.039 1 98.31 75 GLN A N 1
ATOM 570 C CA . GLN A 1 75 ? 9.352 -5.664 -3.648 1 98.31 75 GLN A CA 1
ATOM 571 C C . GLN A 1 75 ? 8.039 -4.891 -3.756 1 98.31 75 GLN A C 1
ATOM 573 O O . GLN A 1 75 ? 7.031 -5.43 -4.227 1 98.31 75 GLN A O 1
ATOM 578 N N . ALA A 1 76 ? 8.031 -3.646 -3.309 1 98.62 76 ALA A N 1
ATOM 579 C CA . ALA A 1 76 ? 6.844 -2.799 -3.432 1 98.62 76 ALA A CA 1
ATOM 580 C C . ALA A 1 76 ? 6.461 -2.602 -4.895 1 98.62 76 ALA A C 1
ATOM 582 O O . ALA A 1 76 ? 5.277 -2.574 -5.234 1 98.62 76 ALA A O 1
ATOM 583 N N . ALA A 1 77 ? 7.438 -2.492 -5.746 1 98 77 ALA A N 1
ATOM 584 C CA . ALA A 1 77 ? 7.191 -2.299 -7.172 1 98 77 ALA A CA 1
ATOM 585 C C . ALA A 1 77 ? 6.523 -3.525 -7.785 1 98 77 ALA A C 1
ATOM 587 O O . ALA A 1 77 ? 5.707 -3.402 -8.703 1 98 77 ALA A O 1
ATOM 588 N N . PHE A 1 78 ? 6.812 -4.723 -7.262 1 97.94 78 PHE A N 1
ATOM 589 C CA . PHE A 1 78 ? 6.141 -5.934 -7.719 1 97.94 78 PHE A CA 1
ATOM 590 C C . PHE A 1 78 ? 4.648 -5.871 -7.414 1 97.94 78 PHE A C 1
ATOM 592 O O . PHE A 1 78 ? 3.834 -6.402 -8.172 1 97.94 78 PHE A O 1
ATOM 599 N N . ALA A 1 79 ? 4.281 -5.207 -6.379 1 98.38 79 ALA A N 1
ATOM 600 C CA . ALA A 1 79 ? 2.898 -5.207 -5.91 1 98.38 79 ALA A CA 1
ATOM 601 C C . ALA A 1 79 ? 2.047 -4.23 -6.719 1 98.38 79 ALA A C 1
ATOM 603 O O . ALA A 1 79 ? 0.842 -4.438 -6.883 1 98.38 79 ALA A O 1
ATOM 604 N N . THR A 1 80 ? 2.631 -3.217 -7.312 1 98 80 THR A N 1
ATOM 605 C CA . THR A 1 80 ? 1.914 -2.078 -7.871 1 98 80 THR A CA 1
ATOM 606 C C . THR A 1 80 ? 0.931 -2.533 -8.945 1 98 80 THR A C 1
ATOM 608 O O . THR A 1 80 ? -0.261 -2.223 -8.875 1 98 80 THR A O 1
ATOM 611 N N . PRO A 1 81 ? 1.33 -3.297 -9.938 1 97.38 81 PRO A N 1
ATOM 612 C CA . PRO A 1 81 ? 0.367 -3.66 -10.984 1 97.38 81 PRO A CA 1
ATOM 613 C C . PRO A 1 81 ? -0.739 -4.578 -10.469 1 97.38 81 PRO A C 1
ATOM 615 O O . PRO A 1 81 ? -1.858 -4.555 -10.984 1 97.38 81 PRO A O 1
ATOM 618 N N . TYR A 1 82 ? -0.456 -5.387 -9.438 1 97.88 82 TYR A N 1
ATOM 619 C CA . TYR A 1 82 ? -1.498 -6.215 -8.836 1 97.88 82 TYR A CA 1
ATOM 620 C C . TYR A 1 82 ? -2.527 -5.352 -8.117 1 97.88 82 TYR A C 1
ATOM 622 O O . TYR A 1 82 ? -3.729 -5.633 -8.172 1 97.88 82 TYR A O 1
ATOM 630 N N . LEU A 1 83 ? -2.02 -4.332 -7.441 1 98.12 83 LEU A N 1
ATOM 631 C CA . LEU A 1 83 ? -2.928 -3.42 -6.754 1 98.12 83 LEU A CA 1
ATOM 632 C C . LEU A 1 83 ? -3.82 -2.688 -7.75 1 98.12 83 LEU A C 1
ATOM 634 O O . LEU A 1 83 ? -5.027 -2.555 -7.531 1 98.12 83 LEU A O 1
ATOM 638 N N . LEU A 1 84 ? -3.238 -2.24 -8.836 1 97.25 84 LEU A N 1
ATOM 639 C CA . LEU A 1 84 ? -3.992 -1.521 -9.852 1 97.25 84 LEU A CA 1
ATOM 640 C C . LEU A 1 84 ? -5.016 -2.434 -10.523 1 97.25 84 LEU A C 1
ATOM 642 O O . LEU A 1 84 ? -6.168 -2.047 -10.711 1 97.25 84 LEU A O 1
ATOM 646 N N . LEU A 1 85 ? -4.594 -3.646 -10.836 1 97.19 85 LEU A N 1
ATOM 647 C CA . LEU A 1 85 ? -5.492 -4.629 -11.438 1 97.19 85 LEU A CA 1
ATOM 648 C C . LEU A 1 85 ? -6.648 -4.957 -10.5 1 97.19 85 LEU A C 1
ATOM 650 O O . LEU A 1 85 ? -7.805 -5.004 -10.922 1 97.19 85 LEU A O 1
ATOM 654 N N . HIS A 1 86 ? -6.309 -5.18 -9.266 1 96.94 86 HIS A N 1
ATOM 655 C CA . HIS A 1 86 ? -7.309 -5.492 -8.25 1 96.94 86 HIS A CA 1
ATOM 656 C C . HIS A 1 86 ? -8.328 -4.367 -8.117 1 96.94 86 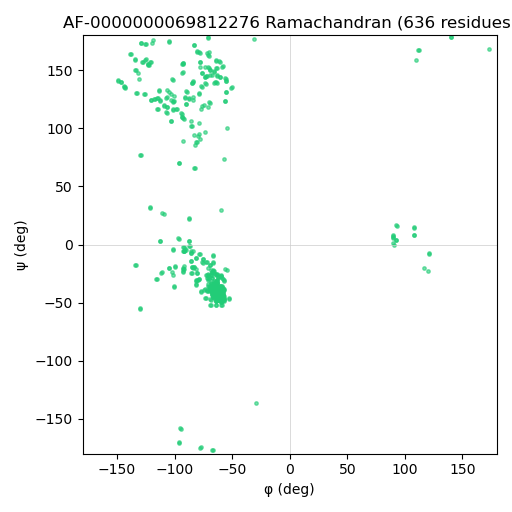HIS A C 1
ATOM 658 O O . HIS A 1 86 ? -9.539 -4.613 -8.117 1 96.94 86 HIS A O 1
ATOM 664 N N . THR A 1 87 ? -7.852 -3.184 -8.031 1 96.06 87 THR A N 1
ATOM 665 C CA . THR A 1 87 ? -8.719 -2.02 -7.875 1 96.06 87 THR A CA 1
ATOM 666 C C . THR A 1 87 ? -9.625 -1.856 -9.094 1 96.06 87 THR A C 1
ATOM 668 O O . THR A 1 87 ? -10.773 -1.423 -8.961 1 96.06 87 THR A O 1
ATOM 671 N N . ARG A 1 88 ? -9.141 -2.221 -10.25 1 96.88 88 ARG A N 1
ATOM 672 C CA . ARG A 1 88 ? -9.898 -2.062 -11.484 1 96.88 88 ARG A CA 1
ATOM 673 C C . ARG A 1 88 ? -10.969 -3.137 -11.617 1 96.88 88 ARG A C 1
ATOM 675 O O . ARG A 1 88 ? -12.109 -2.842 -11.992 1 96.88 88 ARG A O 1
ATOM 682 N N . LEU A 1 89 ? -10.672 -4.398 -11.25 1 96.19 89 LEU A N 1
ATOM 683 C CA . LEU A 1 89 ? -11.516 -5.527 -11.641 1 96.19 89 LEU A CA 1
ATOM 684 C C . LEU A 1 89 ? -12.43 -5.941 -10.492 1 96.19 89 LEU A C 1
ATOM 686 O O . LEU A 1 89 ? -13.586 -6.305 -10.711 1 96.19 89 LEU A O 1
ATOM 690 N N . VAL A 1 90 ? -11.969 -5.855 -9.336 1 91 90 VAL A N 1
ATOM 691 C CA . VAL A 1 90 ? -12.602 -6.531 -8.203 1 91 90 VAL A CA 1
ATOM 692 C C . VAL A 1 90 ? -13.969 -5.898 -7.93 1 91 90 VAL A C 1
ATOM 694 O O . VAL A 1 90 ? -14.938 -6.602 -7.652 1 91 90 VAL A O 1
ATOM 697 N N . PRO A 1 91 ? -14.078 -4.539 -8.133 1 91 91 PRO A N 1
ATOM 698 C CA . PRO A 1 91 ? -15.398 -3.941 -7.918 1 91 91 PRO A CA 1
ATOM 699 C C . PRO A 1 91 ? -16.438 -4.418 -8.938 1 91 91 PRO A C 1
ATOM 701 O O . PRO A 1 91 ? -17.625 -4.176 -8.758 1 91 91 PRO A O 1
ATOM 704 N N . LEU A 1 92 ? -16.031 -5.098 -9.953 1 95.06 92 LEU A N 1
ATOM 705 C CA . LEU A 1 92 ? -16.922 -5.551 -11.008 1 95.06 92 LEU A CA 1
ATOM 706 C C . LEU A 1 92 ? -17.562 -6.883 -10.641 1 95.06 92 LEU A C 1
ATOM 708 O O . LEU A 1 92 ? -18.531 -7.312 -11.273 1 95.06 92 LEU A O 1
ATOM 712 N N . PHE A 1 93 ? -16.953 -7.512 -9.586 1 94.81 93 PHE A N 1
ATOM 713 C CA . PHE A 1 93 ? -17.516 -8.773 -9.117 1 94.81 93 PHE A CA 1
ATOM 714 C C . PHE A 1 93 ? -18.562 -8.523 -8.047 1 94.81 93 PHE A C 1
ATOM 716 O O . PHE A 1 93 ? -18.359 -7.715 -7.137 1 94.81 93 PHE A O 1
ATOM 723 N N . GLY A 1 94 ? -19.734 -9.148 -8.18 1 94 94 GLY A N 1
ATOM 724 C CA . GLY A 1 94 ? -20.859 -8.945 -7.273 1 94 94 GLY A CA 1
ATOM 725 C C . GLY A 1 94 ? -20.922 -9.969 -6.156 1 94 94 GLY A C 1
ATOM 726 O O . GLY A 1 94 ? -19.891 -10.539 -5.777 1 94 94 GLY A O 1
ATOM 727 N N . PRO A 1 95 ? -22.031 -10.148 -5.57 1 96.12 95 PRO A N 1
ATOM 728 C CA . PRO A 1 95 ? -22.188 -11.062 -4.438 1 96.12 95 PRO A CA 1
ATOM 729 C C . PRO A 1 95 ? -22.062 -12.531 -4.848 1 96.12 95 PRO A C 1
ATOM 731 O O . PRO A 1 95 ? -22.203 -12.859 -6.027 1 96.12 95 PRO A O 1
ATOM 734 N N . ALA A 1 96 ? -21.844 -13.336 -3.895 1 96.75 96 ALA A N 1
ATOM 735 C CA . ALA A 1 96 ? -21.797 -14.781 -4.109 1 96.75 96 ALA A CA 1
ATOM 736 C C . ALA A 1 96 ? -23.141 -15.305 -4.574 1 96.75 96 ALA A C 1
ATOM 738 O O . ALA A 1 96 ? -24.188 -14.852 -4.102 1 96.75 96 ALA A O 1
ATOM 739 N N . VAL A 1 97 ? -23.078 -16.203 -5.484 1 97.06 97 VAL A N 1
ATOM 740 C CA . VAL A 1 97 ? -24.297 -16.812 -6 1 97.06 97 VAL A CA 1
ATOM 741 C C . VAL A 1 97 ? -24.094 -18.312 -6.184 1 97.06 97 VAL A C 1
ATOM 743 O O . VAL A 1 97 ? -22.953 -18.797 -6.195 1 97.06 97 VAL A O 1
ATOM 746 N N . GLU A 1 98 ? -25.234 -19.016 -6.332 1 95 98 GLU A N 1
ATOM 747 C CA . GLU A 1 98 ? -25.188 -20.453 -6.582 1 95 98 GLU A CA 1
ATOM 748 C C . GLU A 1 98 ? -25.203 -20.75 -8.078 1 95 98 GLU A C 1
ATOM 750 O O . GLU A 1 98 ? -25.641 -19.922 -8.875 1 95 98 GLU A O 1
ATOM 755 N N . GLY A 1 99 ? -24.641 -21.984 -8.367 1 94 99 GLY A N 1
ATOM 756 C CA . GLY A 1 99 ? -24.703 -22.438 -9.75 1 94 99 GLY A CA 1
ATOM 757 C C . GLY A 1 99 ? -23.328 -22.469 -10.422 1 94 99 GLY A C 1
ATOM 758 O O . GLY A 1 99 ? -22.359 -21.922 -9.898 1 94 99 GLY A O 1
ATOM 759 N N . PRO A 1 100 ? -23.312 -23.109 -11.57 1 95 100 PRO A N 1
ATOM 760 C CA . PRO A 1 100 ? -22.062 -23.203 -12.305 1 95 100 PRO A CA 1
ATOM 761 C C . PRO A 1 100 ? -21.641 -21.875 -12.938 1 95 100 PRO A C 1
ATOM 763 O O . PRO A 1 100 ? -22.484 -21.109 -13.398 1 95 100 PRO A O 1
ATOM 766 N N . PRO A 1 101 ? -20.406 -21.641 -12.977 1 96.88 101 PRO A N 1
ATOM 767 C CA . PRO A 1 101 ? -19.953 -20.391 -13.594 1 96.88 101 PRO A CA 1
ATOM 768 C C . PRO A 1 101 ? -20.172 -20.375 -15.102 1 96.88 101 PRO A C 1
ATOM 770 O O . PRO A 1 101 ? -20.109 -21.422 -15.758 1 96.88 101 PRO A O 1
ATOM 773 N N . GLU A 1 102 ? -20.375 -19.219 -15.586 1 97.06 102 GLU A N 1
ATOM 774 C CA . GLU A 1 102 ? -20.484 -18.984 -17.016 1 97.06 102 GLU A CA 1
ATOM 775 C C . GLU A 1 102 ? -19.172 -18.438 -17.594 1 97.06 102 GLU A C 1
ATOM 777 O O . GLU A 1 102 ? -18.953 -18.469 -18.797 1 97.06 102 GLU A O 1
ATOM 782 N N . MET A 1 103 ? -18.359 -17.938 -16.781 1 97.31 103 MET A N 1
ATOM 783 C CA . MET A 1 103 ? -17.016 -17.469 -17.109 1 97.31 103 MET A CA 1
ATOM 784 C C . MET A 1 103 ? -16.031 -17.766 -15.977 1 97.31 103 MET A C 1
ATOM 786 O O . MET A 1 103 ? -16.375 -17.641 -14.797 1 97.31 103 MET A O 1
ATOM 790 N N . THR A 1 104 ? -14.898 -18.25 -16.344 1 97.69 104 THR A N 1
ATOM 791 C CA . THR A 1 104 ? -13.812 -18.469 -15.383 1 97.69 104 THR A CA 1
ATOM 792 C C . THR A 1 104 ? -12.625 -17.562 -15.695 1 97.69 104 THR A C 1
ATOM 794 O O . THR A 1 104 ? -12.18 -17.484 -16.844 1 97.69 104 THR A O 1
ATOM 797 N N . VAL A 1 105 ? -12.188 -16.828 -14.773 1 97.75 105 VAL A N 1
ATOM 798 C CA . VAL A 1 105 ? -10.992 -15.992 -14.891 1 97.75 105 VAL A CA 1
ATOM 799 C C . VAL A 1 105 ? -9.906 -16.516 -13.969 1 97.75 105 VAL A C 1
ATOM 801 O O . VAL A 1 105 ? -10.109 -16.641 -12.758 1 97.75 105 VAL A O 1
ATOM 804 N N . VAL A 1 106 ? -8.742 -16.828 -14.5 1 97.94 106 VAL A N 1
ATOM 805 C CA . VAL A 1 106 ? -7.605 -17.344 -13.742 1 97.94 106 VAL A CA 1
ATOM 806 C C . VAL A 1 106 ? -6.52 -16.266 -13.672 1 97.94 106 VAL A C 1
ATOM 808 O O . VAL A 1 106 ? -5.984 -15.844 -14.695 1 97.94 106 VAL A O 1
ATOM 811 N N . PHE A 1 107 ? -6.234 -15.883 -12.492 1 97.56 107 PHE A N 1
ATOM 812 C CA . PHE A 1 107 ? -5.211 -14.875 -12.25 1 97.56 107 PHE A CA 1
ATOM 813 C C . PHE A 1 107 ? -3.902 -15.523 -11.812 1 97.56 107 PHE A C 1
ATOM 815 O O . PHE A 1 107 ? -3.895 -16.375 -10.922 1 97.56 107 PHE A O 1
ATOM 822 N N . ASP A 1 108 ? -2.801 -15.219 -12.578 1 96.31 108 ASP A N 1
ATOM 823 C CA . ASP A 1 108 ? -1.458 -15.469 -12.07 1 96.31 108 ASP A CA 1
ATOM 824 C C . ASP A 1 108 ? -0.996 -14.336 -11.156 1 96.31 108 ASP A C 1
ATOM 826 O O . ASP A 1 108 ? -0.346 -13.391 -11.617 1 96.31 108 ASP A O 1
ATOM 830 N N . ARG A 1 109 ? -1.368 -14.523 -10.047 1 97.25 109 ARG A N 1
ATOM 831 C CA . ARG A 1 109 ? -1.325 -14.523 -8.586 1 97.25 109 ARG A CA 1
ATOM 832 C C . ARG A 1 109 ? -2.301 -13.508 -8.008 1 97.25 109 ARG A C 1
ATOM 834 O O . ARG A 1 109 ? -2.777 -12.625 -8.727 1 97.25 109 ARG A O 1
ATOM 841 N N . HIS A 1 110 ? -2.691 -13.656 -6.805 1 98.25 110 HIS A N 1
ATOM 842 C CA . HIS A 1 110 ? -3.369 -12.688 -5.953 1 98.25 110 HIS A CA 1
ATOM 843 C C . HIS A 1 110 ? -2.389 -11.656 -5.398 1 98.25 110 HIS A C 1
ATOM 845 O O . HIS A 1 110 ? -1.21 -11.961 -5.203 1 98.25 110 HIS A O 1
ATOM 851 N N . PRO A 1 111 ? -2.828 -10.422 -5.066 1 98.5 111 PRO A N 1
ATOM 852 C CA . PRO A 1 111 ? -1.946 -9.422 -4.457 1 98.5 111 PRO A CA 1
ATOM 853 C C . PRO A 1 111 ? -1.254 -9.938 -3.197 1 98.5 111 PRO A C 1
ATOM 855 O O . PRO A 1 111 ? -0.219 -9.398 -2.795 1 98.5 111 PRO A O 1
ATOM 858 N N . VAL A 1 112 ? -1.768 -10.961 -2.516 1 98.81 112 VAL A N 1
ATOM 859 C CA . VAL A 1 112 ? -1.205 -11.492 -1.279 1 98.81 112 VAL A CA 1
ATOM 860 C C . VAL A 1 112 ? 0.219 -11.984 -1.527 1 98.81 112 VAL A C 1
ATOM 862 O O . VAL A 1 112 ? 1.066 -11.93 -0.634 1 98.81 112 VAL A O 1
ATOM 865 N N . ALA A 1 113 ? 0.471 -12.375 -2.75 1 98.69 113 ALA A N 1
ATOM 866 C CA . ALA A 1 113 ? 1.809 -12.844 -3.104 1 98.69 113 ALA A CA 1
ATOM 867 C C . ALA A 1 113 ? 2.838 -11.727 -2.955 1 98.69 113 ALA A C 1
ATOM 869 O O . ALA A 1 113 ? 3.793 -11.859 -2.186 1 98.69 113 ALA A O 1
ATOM 870 N N . ALA A 1 114 ? 2.531 -10.609 -3.584 1 98.56 114 ALA A N 1
ATOM 871 C CA . ALA A 1 114 ? 3.518 -9.531 -3.662 1 98.56 114 ALA A CA 1
ATOM 872 C C . ALA A 1 114 ? 3.504 -8.688 -2.396 1 98.56 114 ALA A C 1
ATOM 874 O O . ALA A 1 114 ? 4.488 -8.008 -2.084 1 98.56 114 ALA A O 1
ATOM 875 N N . THR A 1 115 ? 2.432 -8.734 -1.604 1 98.81 115 THR A N 1
ATOM 876 C CA . THR A 1 115 ? 2.316 -7.816 -0.474 1 98.81 115 THR A CA 1
ATOM 877 C C . THR A 1 115 ? 2.586 -8.539 0.841 1 98.81 115 THR A C 1
ATOM 879 O O . THR A 1 115 ? 2.926 -7.914 1.845 1 98.81 115 THR A O 1
ATOM 882 N N . VAL A 1 116 ? 2.459 -9.898 0.863 1 98.88 116 VAL A N 1
ATOM 883 C CA . VAL A 1 116 ? 2.58 -10.594 2.141 1 98.88 116 VAL A CA 1
ATOM 884 C C . VAL A 1 116 ? 3.568 -11.75 2.008 1 98.88 116 VAL A C 1
ATOM 886 O O . VAL A 1 116 ? 4.578 -11.797 2.715 1 98.88 116 VAL A O 1
ATOM 889 N N . CYS A 1 117 ? 3.346 -12.648 1.046 1 98.88 117 CYS A N 1
ATOM 890 C CA . CYS A 1 117 ? 4.09 -13.898 1.008 1 98.88 117 CYS A CA 1
ATOM 891 C C . CYS A 1 117 ? 5.555 -13.656 0.661 1 98.88 117 CYS A C 1
ATOM 893 O O . CYS A 1 117 ? 6.449 -14.047 1.413 1 98.88 117 CYS A O 1
ATOM 895 N N . PHE A 1 118 ? 5.785 -12.938 -0.435 1 98.69 118 PHE A N 1
ATOM 896 C CA . PHE A 1 118 ? 7.168 -12.664 -0.819 1 98.69 118 PHE A CA 1
ATOM 897 C C . PHE A 1 118 ? 7.848 -11.766 0.204 1 98.69 118 PHE A C 1
ATOM 899 O O . PHE A 1 118 ? 8.984 -12.016 0.601 1 98.69 118 PHE A O 1
ATOM 906 N N . PRO A 1 119 ? 7.176 -10.773 0.712 1 98.81 119 PRO A N 1
ATOM 907 C CA . PRO A 1 119 ? 7.801 -9.953 1.753 1 98.81 119 PRO A CA 1
ATOM 908 C C . PRO A 1 119 ? 8.164 -10.758 2.998 1 98.81 119 PRO A C 1
ATOM 910 O O . PRO A 1 119 ? 9.25 -10.578 3.559 1 98.81 119 PRO A O 1
ATOM 913 N N . LEU A 1 120 ? 7.281 -11.625 3.439 1 98.81 120 LEU A N 1
ATOM 914 C CA . 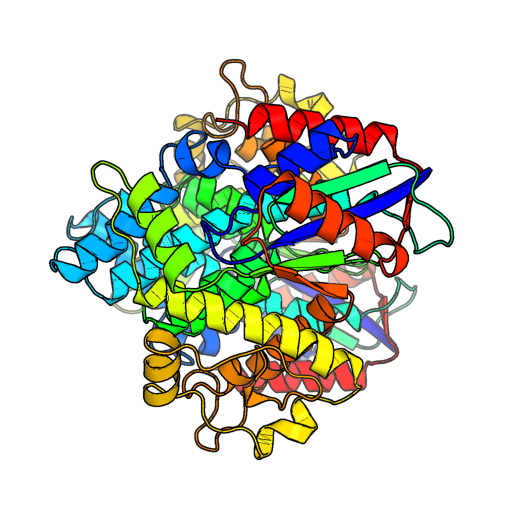LEU A 1 120 ? 7.586 -12.422 4.621 1 98.81 120 LEU A CA 1
ATOM 915 C C . LEU A 1 120 ? 8.773 -13.344 4.363 1 98.81 120 LEU A C 1
ATOM 917 O O . LEU A 1 120 ? 9.656 -13.484 5.219 1 98.81 120 LEU A O 1
ATOM 921 N N . ALA A 1 121 ? 8.805 -13.953 3.186 1 98.75 121 ALA A N 1
ATOM 922 C CA . ALA A 1 121 ? 9.945 -14.797 2.842 1 98.75 121 ALA A CA 1
ATOM 923 C C . ALA A 1 121 ? 11.242 -14 2.859 1 98.75 121 ALA A C 1
ATOM 925 O O . ALA A 1 121 ? 12.266 -14.469 3.373 1 98.75 121 ALA A O 1
ATOM 926 N N . ARG A 1 122 ? 11.227 -12.781 2.324 1 98.31 122 ARG A N 1
ATOM 927 C CA . ARG A 1 122 ? 12.406 -11.922 2.287 1 98.31 122 ARG A CA 1
ATOM 928 C C . ARG A 1 122 ? 12.789 -11.461 3.689 1 98.31 122 ARG A C 1
ATOM 930 O O . ARG A 1 122 ? 13.977 -11.305 3.994 1 98.31 122 ARG A O 1
ATOM 937 N N . PHE A 1 123 ? 11.836 -11.273 4.562 1 98.62 123 PHE A N 1
ATOM 938 C CA . PHE A 1 123 ? 12.117 -10.961 5.957 1 98.62 123 PHE A CA 1
ATOM 939 C C . PHE A 1 123 ? 12.797 -12.133 6.648 1 98.62 123 PHE A C 1
ATOM 941 O O . PHE A 1 123 ? 13.773 -11.953 7.379 1 98.62 123 PHE A O 1
ATOM 948 N N . ILE A 1 124 ? 12.297 -13.32 6.34 1 98.56 124 ILE A N 1
ATOM 949 C CA . ILE A 1 124 ? 12.82 -14.547 6.938 1 98.56 124 ILE A CA 1
ATOM 950 C C . ILE A 1 124 ? 14.297 -14.711 6.566 1 98.56 124 ILE A C 1
ATOM 952 O O . ILE A 1 124 ? 15.125 -15.039 7.422 1 98.56 124 ILE A O 1
ATOM 956 N N . VAL A 1 125 ? 14.664 -14.414 5.312 1 97.62 125 VAL A N 1
ATOM 957 C CA . VAL A 1 125 ? 16.031 -14.672 4.883 1 97.62 125 VAL A CA 1
ATOM 958 C C . VAL A 1 125 ? 16.906 -13.445 5.152 1 97.62 125 VAL A C 1
ATOM 960 O O . VAL A 1 125 ? 18.078 -13.43 4.809 1 97.62 125 VAL A O 1
ATOM 963 N N . GLY A 1 126 ? 16.297 -12.312 5.633 1 96.5 126 GLY A N 1
ATOM 964 C CA . GLY A 1 126 ? 17.062 -11.156 6.055 1 96.5 126 GLY A CA 1
ATOM 965 C C . GLY A 1 126 ? 17.25 -10.125 4.953 1 96.5 126 GLY A C 1
ATOM 966 O O . GLY A 1 126 ? 18.125 -9.266 5.043 1 96.5 126 GLY A O 1
ATOM 967 N N . ASP A 1 127 ? 16.453 -10.219 3.895 1 97.69 127 ASP A N 1
ATOM 968 C CA . ASP A 1 127 ? 16.562 -9.312 2.756 1 97.69 127 ASP A CA 1
ATOM 969 C C . ASP A 1 127 ? 15.875 -7.977 3.049 1 97.69 127 ASP A C 1
ATOM 971 O O . ASP A 1 127 ? 16.219 -6.949 2.459 1 97.69 127 ASP A O 1
ATOM 975 N N . ILE A 1 128 ? 14.82 -7.996 3.871 1 98.12 128 ILE A N 1
ATOM 976 C CA . ILE A 1 128 ? 14.125 -6.766 4.23 1 98.12 128 ILE A CA 1
ATOM 977 C C . ILE A 1 128 ? 13.867 -6.742 5.734 1 98.12 128 ILE A C 1
ATOM 979 O O . ILE A 1 128 ? 13.945 -7.777 6.402 1 98.12 128 ILE A O 1
ATOM 983 N N . SER A 1 129 ? 13.633 -5.574 6.297 1 97.69 129 SER A N 1
ATOM 984 C CA . SER A 1 129 ? 13.391 -5.387 7.727 1 97.69 129 SER A CA 1
ATOM 985 C C . SER A 1 129 ? 11.969 -5.762 8.102 1 97.69 129 SER A C 1
ATOM 987 O O . SER A 1 129 ? 11.102 -5.906 7.234 1 97.69 129 SER A O 1
ATOM 989 N N . ALA A 1 130 ? 11.734 -5.918 9.375 1 97.12 130 ALA A N 1
ATOM 990 C CA . ALA A 1 130 ? 10.383 -6.152 9.883 1 97.12 130 ALA A CA 1
ATOM 991 C C . ALA A 1 130 ? 9.453 -5 9.516 1 97.12 130 ALA A C 1
ATOM 993 O O . ALA A 1 130 ? 8.289 -5.219 9.156 1 97.12 130 ALA A O 1
ATOM 994 N N . ALA A 1 131 ? 9.977 -3.787 9.57 1 97.25 131 ALA A N 1
ATOM 995 C CA . ALA A 1 131 ? 9.195 -2.604 9.227 1 97.25 131 ALA A CA 1
ATOM 996 C C . ALA A 1 131 ? 8.719 -2.668 7.773 1 97.25 131 ALA A C 1
ATOM 998 O O . ALA A 1 131 ? 7.566 -2.346 7.477 1 97.25 131 ALA A O 1
ATOM 999 N N . ALA A 1 132 ? 9.648 -3.074 6.906 1 98.06 132 ALA A N 1
ATOM 1000 C CA . ALA A 1 132 ? 9.305 -3.182 5.488 1 98.06 132 ALA A CA 1
ATOM 1001 C C . ALA A 1 132 ? 8.266 -4.277 5.262 1 98.06 132 ALA A C 1
ATOM 1003 O O . ALA A 1 132 ? 7.332 -4.105 4.473 1 98.06 132 ALA A O 1
ATOM 1004 N N . PHE A 1 133 ? 8.461 -5.398 6.008 1 98.5 133 PHE A N 1
ATOM 1005 C CA . PHE A 1 133 ? 7.496 -6.484 5.91 1 98.5 133 PHE A CA 1
ATOM 1006 C C . PHE A 1 133 ? 6.105 -6.012 6.312 1 98.5 133 PHE A C 1
ATOM 1008 O O . PHE A 1 133 ? 5.148 -6.156 5.547 1 98.5 133 PHE A O 1
ATOM 1015 N N . VAL A 1 134 ? 5.953 -5.371 7.406 1 98.06 134 VAL A N 1
ATOM 1016 C CA . VAL A 1 134 ? 4.668 -4.906 7.914 1 98.06 134 VAL A CA 1
ATOM 1017 C C . VAL A 1 134 ? 4.102 -3.834 6.988 1 98.06 134 VAL A C 1
ATOM 1019 O O . VAL A 1 134 ? 2.9 -3.818 6.707 1 98.06 134 VAL A O 1
ATOM 1022 N N . GLY A 1 135 ? 4.949 -2.955 6.512 1 98.25 135 GLY A N 1
ATOM 1023 C CA . GLY A 1 135 ? 4.516 -1.914 5.594 1 98.25 135 GLY A CA 1
ATOM 1024 C C . GLY A 1 135 ? 3.936 -2.461 4.305 1 98.25 135 GLY A C 1
ATOM 1025 O O . GLY A 1 135 ? 2.904 -1.982 3.828 1 98.25 135 GLY A O 1
ATOM 1026 N N . LEU A 1 136 ? 4.621 -3.439 3.725 1 98.75 136 LEU A N 1
ATOM 1027 C CA . LEU A 1 136 ? 4.129 -4.055 2.496 1 98.75 136 LEU A CA 1
ATOM 1028 C C . LEU A 1 136 ? 2.82 -4.797 2.744 1 98.75 136 LEU A C 1
ATOM 1030 O O . LEU A 1 136 ? 1.878 -4.68 1.958 1 98.75 136 LEU A O 1
ATOM 1034 N N . ALA A 1 137 ? 2.709 -5.5 3.879 1 98.69 137 ALA A N 1
ATOM 1035 C CA . ALA A 1 137 ? 1.499 -6.25 4.211 1 98.69 137 ALA A CA 1
ATOM 1036 C C . ALA A 1 137 ? 0.309 -5.312 4.398 1 98.69 137 ALA A C 1
ATOM 1038 O O . ALA A 1 137 ? -0.827 -5.668 4.074 1 98.69 137 ALA A O 1
ATOM 1039 N N . ALA A 1 138 ? 0.573 -4.117 4.867 1 98.31 138 ALA A N 1
ATOM 1040 C CA . ALA A 1 138 ? -0.479 -3.139 5.125 1 98.31 138 ALA A CA 1
ATOM 1041 C C . ALA A 1 138 ? -1.133 -2.682 3.824 1 98.31 138 ALA A C 1
ATOM 1043 O O . ALA A 1 138 ? -2.211 -2.082 3.842 1 98.31 138 ALA A O 1
ATOM 1044 N N . THR A 1 139 ? -0.5 -2.951 2.697 1 98.5 139 THR A N 1
ATOM 1045 C CA . THR A 1 139 ? -1.021 -2.479 1.421 1 98.5 139 THR A CA 1
ATOM 1046 C C . THR A 1 139 ? -1.929 -3.529 0.785 1 98.5 139 THR A C 1
ATOM 1048 O O . THR A 1 139 ? -2.535 -3.283 -0.259 1 98.5 139 THR A O 1
ATOM 1051 N N . LEU A 1 140 ? -2.037 -4.75 1.402 1 98.25 140 LEU A N 1
ATOM 1052 C CA . LEU A 1 140 ? -2.928 -5.781 0.883 1 98.25 140 LEU A CA 1
ATOM 1053 C C . LEU A 1 140 ? -4.359 -5.266 0.786 1 98.25 140 LEU A C 1
ATOM 1055 O O . LEU A 1 140 ? -4.918 -4.785 1.774 1 98.25 140 LEU A O 1
ATOM 1059 N N . PRO A 1 141 ? -4.914 -5.348 -0.402 1 96.25 141 PRO A N 1
ATOM 1060 C CA . PRO A 1 141 ? -6.293 -4.863 -0.532 1 96.25 141 PRO A CA 1
ATOM 1061 C C . PRO A 1 141 ? -7.32 -5.855 0.001 1 96.25 141 PRO A C 1
ATOM 1063 O O . PRO A 1 141 ? -7.016 -7.043 0.149 1 96.25 141 PRO A O 1
ATOM 1066 N N . GLY A 1 142 ? -8.477 -5.332 0.35 1 92.75 142 GLY A N 1
ATOM 1067 C CA . GLY A 1 142 ? -9.578 -6.215 0.72 1 92.75 142 GLY A CA 1
ATOM 1068 C C . GLY A 1 142 ? -10.07 -7.062 -0.433 1 92.75 142 GLY A C 1
ATOM 1069 O O . GLY A 1 142 ? -10.031 -6.637 -1.589 1 92.75 142 GLY A O 1
ATOM 1070 N N . GLU A 1 143 ? -10.523 -8.219 -0.062 1 92.56 143 GLU A N 1
ATOM 1071 C CA . GLU A 1 143 ? -11.078 -9.141 -1.047 1 92.56 143 GLU A CA 1
ATOM 1072 C C . GLU A 1 143 ? -12.57 -9.359 -0.817 1 92.56 143 GLU A C 1
ATOM 1074 O O . GLU A 1 143 ? -12.977 -9.875 0.229 1 92.56 143 GLU A O 1
ATOM 1079 N N . PRO A 1 144 ? -13.391 -8.969 -1.752 1 92.38 144 PRO A N 1
ATOM 1080 C CA . PRO A 1 144 ? -14.805 -9.312 -1.643 1 92.38 144 PRO A CA 1
ATOM 1081 C C . PRO A 1 144 ? -15.07 -10.805 -1.862 1 92.38 144 PRO A C 1
ATOM 1083 O O . PRO A 1 144 ? -14.133 -11.562 -2.148 1 92.38 144 PRO A O 1
ATOM 1086 N N . PRO A 1 145 ? -16.328 -11.203 -1.74 1 93.44 145 PRO A N 1
ATOM 1087 C CA . PRO A 1 145 ? -16.641 -12.617 -1.944 1 93.44 145 PRO A CA 1
ATOM 1088 C C . PRO A 1 145 ? -16.172 -13.133 -3.303 1 93.44 145 PRO A C 1
ATOM 1090 O O . PRO A 1 145 ? -16.203 -12.398 -4.293 1 93.44 145 PRO A O 1
ATOM 1093 N N . GLY A 1 146 ? -15.727 -14.32 -3.293 1 96.06 146 GLY A N 1
ATOM 1094 C CA . GLY A 1 146 ? -15.359 -14.953 -4.551 1 96.06 146 GLY A CA 1
ATOM 1095 C C . GLY A 1 146 ? -13.859 -15.102 -4.73 1 96.06 146 GLY A C 1
ATOM 1096 O O . GLY A 1 146 ? -13.383 -15.422 -5.824 1 96.06 146 GLY A O 1
ATOM 1097 N N . GLY A 1 147 ? -13.109 -14.797 -3.66 1 96.75 147 GLY A N 1
ATOM 1098 C CA . GLY A 1 147 ? -11.664 -14.969 -3.725 1 96.75 147 GLY A CA 1
ATOM 1099 C C . GLY A 1 147 ? -11.219 -16.406 -3.504 1 96.75 147 GLY A C 1
ATOM 1100 O O . GLY A 1 147 ? -10.984 -16.812 -2.365 1 96.75 147 GLY A O 1
ATOM 1101 N N . ASN A 1 148 ? -11.156 -17.234 -4.641 1 98.31 148 ASN A N 1
ATOM 1102 C CA . ASN A 1 148 ? -10.672 -18.609 -4.578 1 98.31 148 ASN A CA 1
ATOM 1103 C C . ASN A 1 148 ? -9.172 -18.688 -4.867 1 98.31 148 ASN A C 1
ATOM 1105 O O . ASN A 1 148 ? -8.742 -18.484 -6.004 1 98.31 148 ASN A O 1
ATOM 1109 N N . LEU A 1 149 ? -8.398 -18.953 -3.879 1 98.56 149 LEU A N 1
ATOM 1110 C CA . LEU A 1 149 ? -6.941 -18.984 -3.994 1 98.56 149 LEU A CA 1
ATOM 1111 C C . LEU A 1 149 ? -6.426 -20.406 -3.953 1 98.56 149 LEU A C 1
ATOM 1113 O O . LEU A 1 149 ? -6.637 -21.125 -2.969 1 98.56 149 LEU A O 1
ATOM 1117 N N . VAL A 1 150 ? -5.797 -20.812 -5.016 1 98.69 150 VAL A N 1
ATOM 1118 C CA . VAL A 1 150 ? -5.23 -22.156 -5.113 1 98.69 150 VAL A CA 1
ATOM 1119 C C . VAL A 1 150 ? -3.707 -22.078 -5.016 1 98.69 150 VAL A C 1
ATOM 1121 O O . VAL A 1 150 ? -3.045 -21.578 -5.93 1 98.69 150 VAL A O 1
ATOM 1124 N N . VAL A 1 151 ? -3.172 -22.609 -3.984 1 98.62 151 VAL A N 1
ATOM 1125 C CA . VAL A 1 151 ? -1.731 -22.578 -3.752 1 98.62 151 VAL A CA 1
ATOM 1126 C C . VAL A 1 151 ? -1.078 -23.812 -4.371 1 98.62 151 VAL A C 1
ATOM 1128 O O . VAL A 1 151 ? -1.381 -24.938 -3.984 1 98.62 151 VAL A O 1
ATOM 1131 N N . ALA A 1 152 ? -0.187 -23.516 -5.254 1 97.88 152 ALA A N 1
ATOM 1132 C CA . ALA A 1 152 ? 0.524 -24.578 -5.965 1 97.88 152 ALA A CA 1
ATOM 1133 C C . ALA A 1 152 ? 1.711 -25.094 -5.148 1 97.88 152 ALA A C 1
ATOM 1135 O O . ALA A 1 152 ? 2.408 -24.297 -4.504 1 97.88 152 ALA A O 1
ATOM 1136 N N . SER A 1 153 ? 1.882 -26.344 -5.199 1 95.62 153 SER A N 1
ATOM 1137 C CA . SER A 1 153 ? 3.047 -26.984 -4.586 1 95.62 153 SER A CA 1
ATOM 1138 C C . SER A 1 153 ? 3.768 -27.891 -5.582 1 95.62 153 SER A C 1
ATOM 1140 O O . SER A 1 153 ? 3.207 -28.25 -6.617 1 95.62 153 SER A O 1
ATOM 1142 N N . LEU A 1 154 ? 4.973 -28.094 -5.301 1 94.56 154 LEU A N 1
ATOM 1143 C CA . LEU A 1 154 ? 5.848 -28.969 -6.082 1 94.56 154 LEU A CA 1
ATOM 1144 C C . LEU A 1 154 ? 6.906 -29.609 -5.191 1 94.56 154 LEU A C 1
ATOM 1146 O O . LEU A 1 154 ? 7.43 -28.969 -4.277 1 94.56 154 LEU A O 1
ATOM 1150 N N . ASP A 1 155 ? 7.137 -30.828 -5.496 1 93.62 155 ASP A N 1
ATOM 1151 C CA . ASP A 1 155 ? 8.227 -31.484 -4.777 1 93.62 155 ASP A CA 1
ATOM 1152 C C . ASP A 1 155 ? 9.492 -30.641 -4.812 1 93.62 155 ASP A C 1
ATOM 1154 O O . ASP A 1 155 ? 9.883 -30.141 -5.871 1 93.62 155 ASP A O 1
ATOM 1158 N N . PRO A 1 156 ? 10.141 -30.547 -3.648 1 90.81 156 PRO A N 1
ATOM 1159 C CA . PRO A 1 156 ? 11.289 -29.641 -3.57 1 90.81 156 PRO A CA 1
ATOM 1160 C C . PRO A 1 156 ? 12.398 -30.016 -4.551 1 90.81 156 PRO A C 1
ATOM 1162 O O . PRO A 1 156 ? 13.023 -29.141 -5.148 1 90.81 156 PRO A O 1
ATOM 1165 N N . ASP A 1 157 ? 12.656 -31.312 -4.648 1 89.81 157 ASP A N 1
ATOM 1166 C CA . ASP A 1 157 ? 13.719 -31.734 -5.562 1 89.81 157 ASP A CA 1
ATOM 1167 C C . ASP A 1 157 ? 13.336 -31.453 -7.012 1 89.81 157 ASP A C 1
ATOM 1169 O O . ASP A 1 157 ? 14.164 -31 -7.797 1 89.81 157 ASP A O 1
ATOM 1173 N N . GLU A 1 158 ? 12.172 -31.766 -7.305 1 90.88 158 GLU A N 1
ATOM 1174 C CA . GLU A 1 158 ? 11.68 -31.453 -8.641 1 90.88 158 GLU A CA 1
ATOM 1175 C C . GLU A 1 158 ? 11.672 -29.953 -8.906 1 90.88 158 GLU A C 1
ATOM 1177 O O . GLU A 1 158 ? 11.984 -29.5 -10.008 1 90.88 158 GLU A O 1
ATOM 1182 N N . HIS A 1 159 ? 11.297 -29.203 -7.875 1 90.94 159 HIS A N 1
ATOM 1183 C CA . HIS A 1 159 ? 11.273 -27.734 -7.965 1 90.94 159 HIS A CA 1
ATOM 1184 C C . HIS A 1 159 ? 12.648 -27.188 -8.305 1 90.94 159 HIS A C 1
ATOM 1186 O O . HIS A 1 159 ? 12.789 -26.359 -9.211 1 90.94 159 HIS A O 1
ATOM 1192 N N . LEU A 1 160 ? 13.633 -27.609 -7.648 1 87.06 160 LEU A N 1
ATOM 1193 C CA . LEU A 1 160 ? 15 -27.156 -7.875 1 87.06 160 LEU A CA 1
ATOM 1194 C C . LEU A 1 160 ? 15.484 -27.562 -9.266 1 87.06 160 LEU A C 1
ATOM 1196 O O . LEU A 1 160 ? 16.172 -26.781 -9.938 1 87.06 160 LEU A O 1
ATOM 1200 N N . ARG A 1 161 ? 15.156 -28.719 -9.648 1 87.12 161 ARG A N 1
ATOM 1201 C CA . ARG A 1 161 ? 15.523 -29.188 -10.977 1 87.12 161 ARG A CA 1
ATOM 1202 C C . ARG A 1 161 ? 14.961 -28.281 -12.062 1 87.12 161 ARG A C 1
ATOM 1204 O O . ARG A 1 161 ? 15.68 -27.891 -12.984 1 87.12 161 ARG A O 1
ATOM 1211 N N . ARG A 1 162 ? 13.703 -27.891 -11.953 1 85.81 162 ARG A N 1
ATOM 1212 C CA . ARG A 1 162 ? 13.055 -27.016 -12.922 1 85.81 162 ARG A CA 1
ATOM 1213 C C . ARG A 1 162 ? 13.727 -25.656 -12.961 1 85.81 162 ARG A C 1
ATOM 1215 O O . ARG A 1 162 ? 13.938 -25.078 -14.039 1 85.81 162 ARG A O 1
ATOM 1222 N N . LEU A 1 163 ? 13.992 -25.109 -11.773 1 85.75 163 LEU A N 1
ATOM 1223 C CA . LEU A 1 163 ? 14.602 -23.797 -11.68 1 85.75 163 LEU A CA 1
ATOM 1224 C C . LEU A 1 163 ? 15.992 -23.797 -12.305 1 85.75 163 LEU A C 1
ATOM 1226 O O . LEU A 1 163 ? 16.375 -22.844 -12.992 1 85.75 163 LEU A O 1
ATOM 1230 N N . ARG A 1 164 ? 16.719 -24.844 -12.133 1 82.5 164 ARG A N 1
ATOM 1231 C CA . ARG A 1 164 ? 18.047 -24.969 -12.711 1 82.5 164 ARG A CA 1
ATOM 1232 C C . ARG A 1 164 ? 17.984 -25.094 -14.227 1 82.5 164 ARG A C 1
ATOM 1234 O O . ARG A 1 164 ? 18.828 -24.547 -14.945 1 82.5 164 ARG A O 1
ATOM 1241 N N . ALA A 1 165 ? 17.047 -25.75 -14.711 1 79.69 165 ALA A N 1
ATOM 1242 C CA . ALA A 1 165 ? 16.875 -25.938 -16.156 1 79.69 165 ALA A CA 1
ATOM 1243 C C . ALA A 1 165 ? 16.5 -24.609 -16.828 1 79.69 165 ALA A C 1
ATOM 1245 O O . ALA A 1 165 ? 16.891 -24.359 -17.969 1 79.69 165 ALA A O 1
ATOM 1246 N N . ARG A 1 166 ? 15.711 -23.844 -16.188 1 72.81 166 ARG A N 1
ATOM 1247 C CA . ARG A 1 166 ? 15.281 -22.547 -16.703 1 72.81 166 ARG A CA 1
ATOM 1248 C C . ARG A 1 166 ? 16.406 -21.516 -16.625 1 72.81 166 ARG A C 1
ATOM 1250 O O . ARG A 1 166 ? 16.5 -20.625 -17.469 1 72.81 166 ARG A O 1
ATOM 1257 N N . ALA A 1 167 ? 17 -21.578 -15.43 1 64.94 167 ALA A N 1
ATOM 1258 C CA . ALA A 1 167 ? 18.031 -20.594 -15.086 1 64.94 167 ALA A CA 1
ATOM 1259 C C . ALA A 1 167 ? 19.172 -20.609 -16.094 1 64.94 167 ALA A C 1
ATOM 1261 O O . ALA A 1 167 ? 19.766 -21.656 -16.344 1 64.94 167 ALA A O 1
ATOM 1262 N N . ARG A 1 168 ? 18.781 -20.016 -17.297 1 53.69 168 ARG A N 1
ATOM 1263 C CA . ARG A 1 168 ? 19.922 -19.781 -18.188 1 53.69 168 ARG A CA 1
ATOM 1264 C C . ARG A 1 168 ? 21.188 -19.5 -17.391 1 53.69 168 ARG A C 1
ATOM 1266 O O . ARG A 1 168 ? 21.125 -19.172 -16.203 1 53.69 168 ARG A O 1
ATOM 1273 N N . ALA A 1 169 ? 22.25 -19.344 -18.062 1 47.56 169 ALA A N 1
ATOM 1274 C CA . ALA A 1 169 ? 23.609 -18.953 -17.703 1 47.56 169 ALA A CA 1
ATOM 1275 C C . ALA A 1 169 ? 23.609 -17.625 -16.953 1 47.56 169 ALA A C 1
ATOM 1277 O O . ALA A 1 169 ? 23.031 -16.641 -17.406 1 47.56 169 ALA A O 1
ATOM 1278 N N . GLY A 1 170 ? 23.734 -17.75 -15.453 1 50.06 170 GLY A N 1
ATOM 1279 C CA . GLY A 1 170 ? 23.953 -16.578 -14.633 1 50.06 170 GLY A CA 1
ATOM 1280 C C . GLY A 1 170 ? 22.859 -16.344 -13.617 1 50.06 170 GLY A C 1
ATOM 1281 O O . GLY A 1 170 ? 23 -15.492 -12.727 1 50.06 170 GLY A O 1
ATOM 1282 N N . GLU A 1 171 ? 21.672 -16.906 -13.914 1 55.59 171 GLU A N 1
ATOM 1283 C CA . GLU A 1 171 ? 20.625 -16.641 -12.93 1 55.59 171 GLU A CA 1
ATOM 1284 C C . GLU A 1 171 ? 20.781 -17.547 -11.703 1 55.59 171 GLU A C 1
ATOM 1286 O O . GLU A 1 171 ? 20.984 -18.75 -11.836 1 55.59 171 GLU A O 1
ATOM 1291 N N . HIS A 1 172 ? 21.234 -17.062 -10.625 1 64.06 172 HIS A N 1
ATOM 1292 C CA . HIS A 1 172 ? 21.406 -17.766 -9.352 1 64.06 172 HIS A CA 1
ATOM 1293 C C . HIS A 1 172 ? 20.062 -17.922 -8.641 1 64.06 172 HIS A C 1
ATOM 1295 O O . HIS A 1 172 ? 19.312 -16.969 -8.492 1 64.06 172 HIS A O 1
ATOM 1301 N N . VAL A 1 173 ? 19.781 -19.234 -8.539 1 75.81 173 VAL A N 1
ATOM 1302 C CA . VAL A 1 173 ? 18.641 -19.578 -7.699 1 75.81 173 VAL A CA 1
ATOM 1303 C C . VAL A 1 173 ? 18.984 -19.344 -6.23 1 75.81 173 VAL A C 1
ATOM 1305 O O . VAL A 1 173 ? 19.969 -19.875 -5.727 1 75.81 173 VAL A O 1
ATOM 1308 N N . ASP A 1 174 ? 18.297 -18.5 -5.605 1 87.12 174 ASP A N 1
ATOM 1309 C CA . ASP A 1 174 ? 18.422 -18.312 -4.164 1 87.12 174 ASP A CA 1
ATOM 1310 C C . ASP A 1 174 ? 17.641 -19.391 -3.406 1 87.12 174 ASP A C 1
ATOM 1312 O O . ASP A 1 174 ? 16.453 -19.219 -3.131 1 87.12 174 ASP A O 1
ATOM 1316 N N . ALA A 1 175 ? 18.344 -20.5 -3.037 1 90.5 175 ALA A N 1
ATOM 1317 C CA . ALA A 1 175 ? 17.719 -21.656 -2.404 1 90.5 175 ALA A CA 1
ATOM 1318 C C . ALA A 1 175 ? 17.078 -21.281 -1.066 1 90.5 175 ALA A C 1
ATOM 1320 O O . ALA A 1 175 ? 16.047 -21.812 -0.688 1 90.5 175 ALA A O 1
ATOM 1321 N N . ARG A 1 176 ? 17.734 -20.422 -0.33 1 94 176 ARG A N 1
ATOM 1322 C CA . ARG A 1 176 ? 17.203 -20 0.964 1 94 176 ARG A CA 1
ATOM 1323 C C . ARG A 1 176 ? 15.867 -19.281 0.803 1 94 176 ARG A C 1
ATOM 1325 O O . ARG A 1 176 ? 14.914 -19.562 1.533 1 94 176 ARG A O 1
ATOM 1332 N N . LEU A 1 177 ? 15.883 -18.375 -0.153 1 95.25 177 LEU A N 1
ATOM 1333 C CA . LEU A 1 177 ? 14.648 -17.641 -0.396 1 95.25 177 LEU A CA 1
ATOM 1334 C C . LEU A 1 177 ? 13.539 -18.578 -0.869 1 95.25 177 LEU A C 1
ATOM 1336 O O . LEU A 1 177 ? 12.391 -18.453 -0.454 1 95.25 177 LEU A O 1
ATOM 1340 N N . LEU A 1 178 ? 13.867 -19.516 -1.744 1 94.94 178 LEU A N 1
ATOM 1341 C CA . LEU A 1 178 ? 12.883 -20.469 -2.238 1 94.94 178 LEU A CA 1
ATOM 1342 C C . LEU A 1 178 ? 12.305 -21.297 -1.096 1 94.94 178 LEU A C 1
ATOM 1344 O O . LEU A 1 178 ? 11.086 -21.469 -1.011 1 94.94 178 LEU A O 1
ATOM 1348 N N . THR A 1 179 ? 13.164 -21.797 -0.231 1 96.19 179 THR A N 1
ATOM 1349 C CA . THR A 1 179 ? 12.727 -22.594 0.908 1 96.19 179 THR A CA 1
ATOM 1350 C C . THR A 1 179 ? 11.82 -21.766 1.823 1 96.19 179 THR A C 1
ATOM 1352 O O . THR A 1 179 ? 10.758 -22.234 2.236 1 96.19 179 THR A O 1
ATOM 1355 N N . ALA A 1 180 ? 12.266 -20.562 2.104 1 98.06 180 ALA A N 1
ATOM 1356 C CA . ALA A 1 180 ? 11.445 -19.672 2.92 1 98.06 180 ALA A CA 1
ATOM 1357 C C . ALA A 1 180 ? 10.078 -19.438 2.281 1 98.06 180 ALA A C 1
ATOM 1359 O O . ALA A 1 180 ? 9.055 -19.453 2.969 1 98.06 180 ALA A O 1
ATOM 1360 N N . LEU A 1 181 ? 10.117 -19.219 1.008 1 97.81 181 LEU A N 1
ATOM 1361 C CA . LEU A 1 181 ? 8.883 -18.938 0.283 1 97.81 181 LEU A CA 1
ATOM 1362 C C . LEU A 1 181 ? 7.938 -20.125 0.331 1 97.81 181 LEU A C 1
ATOM 1364 O O . LEU A 1 181 ? 6.73 -19.953 0.512 1 97.81 181 LEU A O 1
ATOM 1368 N N . ARG A 1 182 ? 8.398 -21.297 0.161 1 97.38 182 ARG A N 1
ATOM 1369 C CA . ARG A 1 182 ? 7.57 -22.5 0.263 1 97.38 182 ARG A CA 1
ATOM 1370 C C . ARG A 1 182 ? 6.949 -22.609 1.65 1 97.38 182 ARG A C 1
ATOM 1372 O O . ARG A 1 182 ? 5.762 -22.922 1.778 1 97.38 182 ARG A O 1
ATOM 1379 N N . ASN A 1 183 ? 7.762 -22.391 2.654 1 98.38 183 ASN A N 1
ATOM 1380 C CA . ASN A 1 183 ? 7.242 -22.391 4.02 1 98.38 183 ASN A CA 1
ATOM 1381 C C . ASN A 1 183 ? 6.148 -21.344 4.203 1 98.38 183 ASN A C 1
ATOM 1383 O O . ASN A 1 183 ? 5.121 -21.625 4.832 1 98.38 183 ASN A O 1
ATOM 1387 N N . VAL A 1 184 ? 6.336 -20.203 3.674 1 98.75 184 VAL A N 1
ATOM 1388 C CA . VAL A 1 184 ? 5.391 -19.094 3.848 1 98.75 184 VAL A CA 1
ATOM 1389 C C . VAL A 1 184 ? 4.066 -19.438 3.176 1 98.75 184 VAL A C 1
ATOM 1391 O O . VAL A 1 184 ? 2.994 -19.156 3.719 1 98.75 184 VAL A O 1
ATOM 1394 N N . TYR A 1 185 ? 4.098 -20.031 2.014 1 98.5 185 TYR A N 1
ATOM 1395 C CA . TYR A 1 185 ? 2.85 -20.391 1.359 1 98.5 185 TYR A CA 1
ATOM 1396 C C . TYR A 1 185 ? 2.115 -21.469 2.154 1 98.5 185 TYR A C 1
ATOM 1398 O O . TYR A 1 185 ? 0.882 -21.484 2.201 1 98.5 185 TYR A O 1
ATOM 1406 N N . ALA A 1 186 ? 2.873 -22.375 2.732 1 98.38 186 ALA A N 1
ATOM 1407 C CA . ALA A 1 186 ? 2.234 -23.297 3.656 1 98.38 186 ALA A CA 1
ATOM 1408 C C . ALA A 1 186 ? 1.591 -22.562 4.824 1 98.38 186 ALA A C 1
ATOM 1410 O O . ALA A 1 186 ? 0.489 -22.906 5.258 1 98.38 186 ALA A O 1
ATOM 1411 N N . MET A 1 187 ? 2.295 -21.594 5.336 1 98.62 187 MET A N 1
ATOM 1412 C CA . MET A 1 187 ? 1.756 -20.766 6.414 1 98.62 187 MET A CA 1
ATOM 1413 C C . MET A 1 187 ? 0.472 -20.078 5.977 1 98.62 187 MET A C 1
ATOM 1415 O O . MET A 1 187 ? -0.444 -19.891 6.777 1 98.62 187 MET A O 1
ATOM 1419 N N . LEU A 1 188 ? 0.432 -19.641 4.734 1 98.81 188 LEU A N 1
ATOM 1420 C CA . LEU A 1 188 ? -0.771 -19 4.203 1 98.81 188 LEU A CA 1
ATOM 1421 C C . LEU A 1 188 ? -1.947 -19.969 4.215 1 98.81 188 LEU A C 1
ATOM 1423 O O . LEU A 1 188 ? -3.045 -19.609 4.648 1 98.81 188 LEU A O 1
ATOM 1427 N N . VAL A 1 189 ? -1.742 -21.172 3.725 1 98.62 189 VAL A N 1
ATOM 1428 C CA . VAL A 1 189 ? -2.781 -22.203 3.74 1 98.62 189 VAL A CA 1
ATOM 1429 C C . VAL A 1 189 ? -3.248 -22.438 5.176 1 98.62 189 VAL A C 1
ATOM 1431 O O . VAL A 1 189 ? -4.453 -22.453 5.445 1 98.62 189 VAL A O 1
ATOM 1434 N N . ASN A 1 190 ? -2.283 -22.578 6.062 1 98.69 190 ASN A N 1
ATOM 1435 C CA . ASN A 1 190 ? -2.59 -22.781 7.473 1 98.69 190 ASN A CA 1
ATOM 1436 C C . ASN A 1 190 ? -3.367 -21.609 8.055 1 98.69 190 ASN A C 1
ATOM 1438 O O . ASN A 1 190 ? -4.223 -21.797 8.922 1 98.69 190 ASN A O 1
ATOM 1442 N N . THR A 1 191 ? -3.031 -20.438 7.66 1 98.62 191 THR A N 1
ATOM 1443 C CA . THR A 1 191 ? -3.74 -19.25 8.133 1 98.62 191 THR A CA 1
ATOM 1444 C C . THR A 1 191 ? -5.219 -19.312 7.762 1 98.62 191 THR A C 1
ATOM 1446 O O . THR A 1 191 ? -6.086 -19.031 8.594 1 98.62 191 THR A O 1
ATOM 1449 N N . SER A 1 192 ? -5.484 -19.688 6.52 1 97.75 192 SER A N 1
ATOM 1450 C CA . SER A 1 192 ? -6.871 -19.828 6.082 1 97.75 192 SER A CA 1
ATOM 1451 C C . SER A 1 192 ? -7.617 -20.844 6.934 1 97.75 192 SER A C 1
ATOM 1453 O O . SER A 1 192 ? -8.742 -20.594 7.367 1 97.75 192 SER A O 1
ATOM 1455 N N . ARG A 1 193 ? -7.016 -21.938 7.18 1 97.81 193 ARG A N 1
ATOM 1456 C CA . ARG A 1 193 ? -7.629 -22.984 7.988 1 97.81 193 ARG A CA 1
ATOM 1457 C C . ARG A 1 193 ? -7.828 -22.516 9.43 1 97.81 193 ARG A C 1
ATOM 1459 O O . ARG A 1 193 ? -8.875 -22.781 10.031 1 97.81 193 ARG A O 1
ATOM 1466 N N . TYR A 1 194 ? -6.801 -21.875 9.953 1 98.25 194 TYR A N 1
ATOM 1467 C CA . TYR A 1 194 ? -6.867 -21.312 11.305 1 98.25 194 TYR A CA 1
ATOM 1468 C C . TYR A 1 194 ? -8.031 -20.344 11.438 1 98.25 194 TYR A C 1
ATOM 1470 O O . TYR A 1 194 ? -8.828 -20.438 12.367 1 98.25 194 TYR A O 1
ATOM 1478 N N . LEU A 1 195 ? -8.195 -19.469 10.484 1 97.12 195 LEU A N 1
ATOM 1479 C CA . LEU A 1 195 ? -9.25 -18.469 10.516 1 97.12 195 LEU A CA 1
ATOM 1480 C C . LEU A 1 195 ? -10.617 -19.109 10.336 1 97.12 195 LEU A C 1
ATOM 1482 O O . LEU A 1 195 ? -11.594 -18.672 10.961 1 97.12 195 LEU A O 1
ATOM 1486 N N . SER A 1 196 ? -10.711 -20.109 9.539 1 95.31 196 SER A N 1
ATOM 1487 C CA . SER A 1 196 ? -11.969 -20.781 9.273 1 95.31 196 SER A CA 1
ATOM 1488 C C . SER A 1 196 ? -12.461 -21.547 10.516 1 95.31 196 SER A C 1
ATOM 1490 O O . SER A 1 196 ? -13.648 -21.844 10.633 1 95.31 196 SER A O 1
ATOM 1492 N N . SER A 1 197 ? -11.555 -21.859 11.398 1 95.94 197 SER A N 1
ATOM 1493 C CA . SER A 1 197 ? -11.922 -22.594 12.602 1 95.94 197 SER A CA 1
ATOM 1494 C C . SER A 1 197 ? -12.617 -21.672 13.609 1 95.94 197 SER A C 1
ATOM 1496 O O . SER A 1 197 ? -13.219 -22.156 14.57 1 95.94 197 SER A O 1
ATOM 1498 N N . GLY A 1 198 ? -12.508 -20.391 13.414 1 94.88 198 GLY A N 1
ATOM 1499 C CA . GLY A 1 198 ? -13.133 -19.438 14.312 1 94.88 198 GLY A CA 1
ATOM 1500 C C . GLY A 1 198 ? -12.227 -19.016 15.453 1 94.88 198 GLY A C 1
ATOM 1501 O O . GLY A 1 198 ? -12.594 -18.156 16.266 1 94.88 198 GLY A O 1
ATOM 1502 N N . ARG A 1 199 ? -11.023 -19.562 15.477 1 95 199 ARG A N 1
ATOM 1503 C CA . ARG A 1 199 ? -10.062 -19.172 16.5 1 95 199 ARG A CA 1
ATOM 1504 C C . ARG A 1 199 ? -9.562 -17.75 16.281 1 95 199 ARG A C 1
ATOM 1506 O O . ARG A 1 199 ? -9.555 -17.25 15.148 1 95 199 ARG A O 1
ATOM 1513 N N . ARG A 1 200 ? -9.18 -17.125 17.391 1 96.5 200 ARG A N 1
ATOM 1514 C CA . ARG A 1 200 ? -8.695 -15.75 17.375 1 96.5 200 ARG A CA 1
ATOM 1515 C C . ARG A 1 200 ? -7.219 -15.688 17.75 1 96.5 200 ARG A C 1
ATOM 1517 O O . ARG A 1 200 ? -6.801 -16.281 18.75 1 96.5 200 ARG A O 1
ATOM 1524 N N . TRP A 1 201 ? -6.461 -14.961 16.969 1 98.06 201 TRP A N 1
ATOM 1525 C CA . TRP A 1 201 ? -5.02 -14.93 17.203 1 98.06 201 TRP A CA 1
ATOM 1526 C C . TRP A 1 201 ? -4.703 -14.383 18.594 1 98.06 201 TRP A C 1
ATOM 1528 O O . TRP A 1 201 ? -3.754 -14.828 19.234 1 98.06 201 TRP A O 1
ATOM 1538 N N . ARG A 1 202 ? -5.484 -13.414 19.078 1 97.5 202 ARG A N 1
ATOM 1539 C CA . ARG A 1 202 ? -5.234 -12.797 20.375 1 97.5 202 ARG A CA 1
ATOM 1540 C C . ARG A 1 202 ? -5.309 -13.828 21.5 1 97.5 202 ARG A C 1
ATOM 1542 O O . ARG A 1 202 ? -4.566 -13.734 22.484 1 97.5 202 ARG A O 1
ATOM 1549 N N . ASP A 1 203 ? -6.215 -14.781 21.375 1 97.56 203 ASP A N 1
ATOM 1550 C CA . ASP A 1 203 ? -6.379 -15.82 22.391 1 97.56 203 ASP A CA 1
ATOM 1551 C C . ASP A 1 203 ? -5.191 -16.781 22.391 1 97.56 203 ASP A C 1
ATOM 1553 O O . ASP A 1 203 ? -4.859 -17.359 23.422 1 97.56 203 ASP A O 1
ATOM 1557 N N . ASP A 1 204 ? -4.59 -16.969 21.281 1 97.62 204 ASP A N 1
ATOM 1558 C CA . ASP A 1 204 ? -3.559 -17.984 21.125 1 97.62 204 ASP A CA 1
ATOM 1559 C C . ASP A 1 204 ? -2.164 -17.359 21.172 1 97.62 204 ASP A C 1
ATOM 1561 O O . ASP A 1 204 ? -1.159 -18.078 21.109 1 97.62 204 ASP A O 1
ATOM 1565 N N . TRP A 1 205 ? -2.049 -16.047 21.266 1 97.81 205 TRP A N 1
ATOM 1566 C CA . TRP A 1 205 ? -0.786 -15.32 21.172 1 97.81 205 TRP A CA 1
ATOM 1567 C C . TRP A 1 205 ? 0.196 -15.797 22.234 1 97.81 205 TRP A C 1
ATOM 1569 O O . TRP A 1 205 ? 1.379 -16 21.953 1 97.81 205 TRP A O 1
ATOM 1579 N N . GLY A 1 206 ? -0.333 -16.016 23.453 1 96.25 206 GLY A N 1
ATOM 1580 C CA . GLY A 1 206 ? 0.511 -16.359 24.594 1 96.25 206 GLY A CA 1
ATOM 1581 C C . GLY A 1 206 ? 1.218 -17.703 24.422 1 96.25 206 GLY A C 1
ATOM 1582 O O . GLY A 1 206 ? 2.322 -17.891 24.938 1 96.25 206 GLY A O 1
ATOM 1583 N N . ARG A 1 207 ? 0.691 -18.562 23.656 1 95.5 207 ARG A N 1
ATOM 1584 C CA . ARG A 1 207 ? 1.217 -19.906 23.516 1 95.5 207 ARG A CA 1
ATOM 1585 C C . ARG A 1 207 ? 2.211 -20 22.359 1 95.5 207 ARG A C 1
ATOM 1587 O O . ARG A 1 207 ? 2.98 -20.953 22.266 1 95.5 207 ARG A O 1
ATOM 1594 N N . ALA A 1 208 ? 2.154 -19.094 21.453 1 96.31 208 ALA A N 1
ATOM 1595 C CA . ALA A 1 208 ? 3.016 -19.125 20.281 1 96.31 208 ALA A CA 1
ATOM 1596 C C . ALA A 1 208 ? 4.453 -18.75 20.641 1 96.31 208 ALA A C 1
ATOM 1598 O O . ALA A 1 208 ? 4.688 -17.859 21.453 1 96.31 208 ALA A O 1
ATOM 1599 N N . PRO A 1 209 ? 5.387 -19.438 20.078 1 96.25 209 PRO A N 1
ATOM 1600 C CA . PRO A 1 209 ? 6.785 -19.094 20.328 1 96.25 209 PRO A CA 1
ATOM 1601 C C . PRO A 1 209 ? 7.188 -17.781 19.641 1 96.25 209 PRO A C 1
ATOM 1603 O O . PRO A 1 209 ? 6.504 -17.328 18.719 1 96.25 209 PRO A O 1
ATOM 1606 N N . ARG A 1 210 ? 8.328 -17.266 20.094 1 95.81 210 ARG A N 1
ATOM 1607 C CA . ARG A 1 210 ? 8.883 -16.078 19.469 1 95.81 210 ARG A CA 1
ATOM 1608 C C . ARG A 1 210 ? 9.359 -16.359 18.047 1 95.81 210 ARG A C 1
ATOM 1610 O O . ARG A 1 210 ? 9.812 -17.469 17.766 1 95.81 210 ARG A O 1
ATOM 1617 N N . PHE A 1 211 ? 9.211 -15.398 17.219 1 97.44 211 PHE A N 1
ATOM 1618 C CA . PHE A 1 211 ? 9.711 -15.484 15.844 1 97.44 211 PHE A CA 1
ATOM 1619 C C . PHE A 1 211 ? 11.078 -14.82 15.727 1 97.44 211 PHE A C 1
ATOM 1621 O O . PHE A 1 211 ? 11.227 -13.789 15.07 1 97.44 211 PHE A O 1
ATOM 1628 N N . ASP A 1 212 ? 12.086 -15.445 16.312 1 96.44 212 ASP A N 1
ATOM 1629 C CA . ASP A 1 212 ? 13.414 -14.844 16.422 1 96.44 212 ASP A CA 1
ATOM 1630 C C . ASP A 1 212 ? 14.32 -15.32 15.289 1 96.44 212 ASP A C 1
ATOM 1632 O O . ASP A 1 212 ? 13.852 -15.938 14.336 1 96.44 212 ASP A O 1
ATOM 1636 N N . GLN A 1 213 ? 15.578 -15.016 15.375 1 96.81 213 GLN A N 1
ATOM 1637 C CA . GLN A 1 213 ? 16.531 -15.32 14.312 1 96.81 213 GLN A CA 1
ATOM 1638 C C . GLN A 1 213 ? 16.688 -16.828 14.117 1 96.81 213 GLN A C 1
ATOM 1640 O O . GLN A 1 213 ? 16.844 -17.297 12.992 1 96.81 213 GLN A O 1
ATOM 1645 N N . THR A 1 214 ? 16.578 -17.562 15.18 1 96.69 214 THR A N 1
ATOM 1646 C CA . THR A 1 214 ? 16.672 -19.016 15.086 1 96.69 214 THR A CA 1
ATOM 1647 C C . THR A 1 214 ? 15.523 -19.578 14.266 1 96.69 214 THR A C 1
ATOM 1649 O O . THR A 1 214 ? 15.727 -20.422 13.391 1 96.69 214 THR A O 1
ATOM 1652 N N . THR A 1 215 ? 14.359 -19.109 14.633 1 97.06 215 THR A N 1
ATOM 1653 C CA . THR A 1 215 ? 13.18 -19.531 13.875 1 97.06 215 THR A CA 1
ATOM 1654 C C . THR A 1 215 ? 13.32 -19.172 12.398 1 97.06 215 THR A C 1
ATOM 1656 O O . THR A 1 215 ? 13.039 -19.984 11.523 1 97.06 215 THR A O 1
ATOM 1659 N N . ARG A 1 216 ? 13.773 -18 12.078 1 97.5 216 ARG A N 1
ATOM 1660 C CA . ARG A 1 216 ? 13.938 -17.547 10.703 1 97.5 216 ARG A CA 1
ATOM 1661 C C . ARG A 1 216 ? 14.984 -18.375 9.969 1 97.5 216 ARG A C 1
ATOM 1663 O O . ARG A 1 216 ? 14.773 -18.781 8.828 1 97.5 216 ARG A O 1
ATOM 1670 N N . ASP A 1 217 ? 16.078 -18.672 10.625 1 97.19 217 ASP A N 1
ATOM 1671 C CA . ASP A 1 217 ? 17.109 -19.5 10.023 1 97.19 217 ASP A CA 1
ATOM 1672 C C . ASP A 1 217 ? 1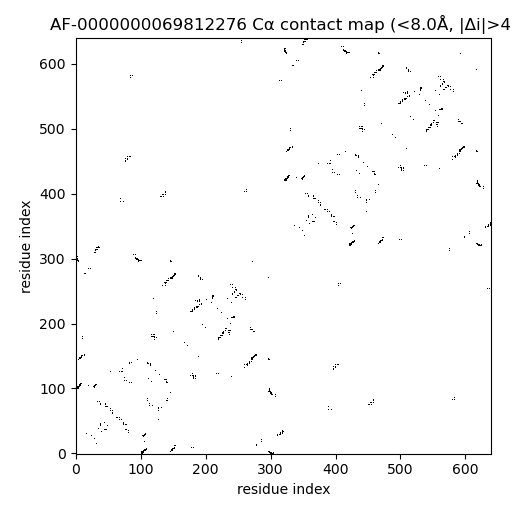6.578 -20.891 9.688 1 97.19 217 ASP A C 1
ATOM 1674 O O . ASP A 1 217 ? 16.875 -21.438 8.625 1 97.19 217 ASP A O 1
ATOM 1678 N N . CYS A 1 218 ? 15.805 -21.406 10.578 1 96.81 218 CYS A N 1
ATOM 1679 C CA . CYS A 1 218 ? 15.234 -22.734 10.352 1 96.81 218 CYS A CA 1
ATOM 1680 C C . CYS A 1 218 ? 14.281 -22.719 9.164 1 96.81 218 CYS A C 1
ATOM 1682 O O . CYS A 1 218 ? 14.312 -23.625 8.336 1 96.81 218 CYS A O 1
ATOM 1684 N N . LEU A 1 219 ? 13.508 -21.656 9.031 1 97.19 219 LEU A N 1
ATOM 1685 C CA . LEU A 1 219 ? 12.531 -21.547 7.949 1 97.19 219 LEU A CA 1
ATOM 1686 C C . LEU A 1 219 ? 13.219 -21.312 6.613 1 97.19 219 LEU A C 1
ATOM 1688 O O . LEU A 1 219 ? 12.664 -21.625 5.559 1 97.19 219 LEU A O 1
ATOM 1692 N N . ALA A 1 220 ? 14.398 -20.734 6.648 1 96.31 220 ALA A N 1
ATOM 1693 C CA . ALA A 1 220 ? 15.148 -20.453 5.426 1 96.31 220 ALA A CA 1
ATOM 1694 C C . ALA A 1 220 ? 15.898 -21.688 4.941 1 96.31 220 ALA A C 1
ATOM 1696 O O . ALA A 1 220 ? 16.25 -21.797 3.762 1 96.31 220 ALA A O 1
ATOM 1697 N N . LEU A 1 221 ? 16.141 -22.672 5.855 1 93.75 221 LEU A N 1
ATOM 1698 C CA . LEU A 1 221 ? 17.031 -23.797 5.527 1 93.75 221 LEU A CA 1
ATOM 1699 C C . LEU A 1 221 ? 16.234 -25.094 5.414 1 93.75 221 LEU A C 1
ATOM 1701 O O . LEU A 1 221 ? 16.688 -26.047 4.77 1 93.75 221 LEU A O 1
ATOM 1705 N N . ASN A 1 222 ? 15.102 -25.094 6.066 1 90.19 222 ASN A N 1
ATOM 1706 C CA . ASN A 1 222 ? 14.336 -26.328 6.133 1 90.19 222 ASN A CA 1
ATOM 1707 C C . ASN A 1 222 ? 12.875 -26.109 5.758 1 90.19 222 ASN A C 1
ATOM 1709 O O . ASN A 1 222 ? 12.312 -25.047 6.031 1 90.19 222 ASN A O 1
ATOM 1713 N N . GLU A 1 223 ? 12.375 -27.109 5.078 1 87 223 GLU A N 1
ATOM 1714 C CA . GLU A 1 223 ? 10.93 -27.109 4.863 1 87 223 GLU A CA 1
ATOM 1715 C C . GLU A 1 223 ? 10.188 -27.562 6.117 1 87 223 GLU A C 1
ATOM 1717 O O . GLU A 1 223 ? 9.805 -28.734 6.23 1 87 223 GLU A O 1
ATOM 1722 N N . LEU A 1 224 ? 9.867 -26.656 6.898 1 82.62 224 LEU A N 1
ATOM 1723 C CA . LEU A 1 224 ? 9.367 -26.953 8.242 1 82.62 224 LEU A CA 1
ATOM 1724 C C . LEU A 1 224 ? 7.848 -26.812 8.297 1 82.62 224 LEU A C 1
ATOM 1726 O O . LEU A 1 224 ? 7.203 -27.406 9.172 1 82.62 224 LEU A O 1
ATOM 1730 N N . CYS A 1 225 ? 7.406 -26.016 7.344 1 85.75 225 CYS A N 1
ATOM 1731 C CA . CYS A 1 225 ? 5.973 -25.75 7.402 1 85.75 225 CYS A CA 1
ATOM 1732 C C . CYS A 1 225 ? 5.23 -26.531 6.324 1 85.75 225 CYS A C 1
ATOM 1734 O O . CYS A 1 225 ? 5.664 -26.578 5.172 1 85.75 225 CYS A O 1
ATOM 1736 N N . ARG A 1 226 ? 4.176 -27.188 6.777 1 93.19 226 ARG A N 1
ATOM 1737 C CA . ARG A 1 226 ? 3.258 -27.891 5.887 1 93.19 226 ARG A CA 1
ATOM 1738 C C . ARG A 1 226 ? 1.807 -27.578 6.234 1 93.19 226 ARG A C 1
ATOM 1740 O O . ARG A 1 226 ? 1.5 -27.219 7.375 1 93.19 226 ARG A O 1
ATOM 1747 N N . PRO A 1 227 ? 0.998 -27.625 5.23 1 94.69 227 PRO A N 1
ATOM 1748 C CA . PRO A 1 227 ? -0.426 -27.484 5.543 1 94.69 227 PRO A CA 1
ATOM 1749 C C . PRO A 1 227 ? -0.917 -28.5 6.562 1 94.69 227 PRO A C 1
ATOM 1751 O O . PRO A 1 227 ? -0.59 -29.688 6.465 1 94.69 227 PRO A O 1
ATOM 1754 N N . ARG A 1 228 ? -1.615 -28 7.539 1 95.38 228 ARG A N 1
ATOM 1755 C CA . ARG A 1 228 ? -2.131 -28.812 8.625 1 95.38 228 ARG A CA 1
ATOM 1756 C C . ARG A 1 228 ? -3.648 -28.703 8.734 1 95.38 228 ARG A C 1
ATOM 1758 O O . ARG A 1 228 ? -4.223 -27.672 8.359 1 95.38 228 ARG A O 1
ATOM 1765 N N . ASP A 1 229 ? -4.25 -29.719 9.273 1 94.88 229 ASP A N 1
ATOM 1766 C CA . ASP A 1 229 ? -5.695 -29.672 9.469 1 94.88 229 ASP A CA 1
ATOM 1767 C C . ASP A 1 229 ? -6.074 -28.703 10.586 1 94.88 229 ASP A C 1
ATOM 1769 O O . ASP A 1 229 ? -7.051 -27.969 10.477 1 94.88 229 ASP A O 1
ATOM 1773 N N . ASP A 1 230 ? -5.277 -28.719 11.656 1 96.38 230 ASP A N 1
ATOM 1774 C CA . ASP A 1 230 ? -5.512 -27.844 12.805 1 96.38 230 ASP A CA 1
ATOM 1775 C C . ASP A 1 230 ? -4.246 -27.094 13.188 1 96.38 230 ASP A C 1
ATOM 1777 O O . ASP A 1 230 ? -3.621 -27.391 14.211 1 96.38 230 ASP A O 1
ATOM 1781 N N . PRO A 1 231 ? -3.961 -26.094 12.422 1 97.69 231 PRO A N 1
ATOM 1782 C CA . PRO A 1 231 ? -2.711 -25.375 12.672 1 97.69 231 PRO A CA 1
ATOM 1783 C C . PRO A 1 231 ? -2.777 -24.5 13.922 1 97.69 231 PRO A C 1
ATOM 1785 O O . PRO A 1 231 ? -3.83 -23.938 14.234 1 97.69 231 PRO A O 1
ATOM 1788 N N . GLU A 1 232 ? -1.676 -24.453 14.586 1 97.38 232 GLU A N 1
ATOM 1789 C CA . GLU A 1 232 ? -1.506 -23.484 15.664 1 97.38 232 GLU A CA 1
ATOM 1790 C C . GLU A 1 232 ? -1.086 -22.125 15.117 1 97.38 232 GLU A C 1
ATOM 1792 O O . GLU A 1 232 ? -0.772 -22 13.93 1 97.38 232 GLU A O 1
ATOM 1797 N N . LEU A 1 233 ? -1.083 -21.156 15.984 1 97.81 233 LEU A N 1
ATOM 1798 C CA . LEU A 1 233 ? -0.78 -19.797 15.547 1 97.81 233 LEU A CA 1
ATOM 1799 C C . LEU A 1 233 ? 0.602 -19.719 14.906 1 97.81 233 LEU A C 1
ATOM 1801 O O . LEU A 1 233 ? 0.793 -19.031 13.906 1 97.81 233 LEU A O 1
ATOM 1805 N N . GLN A 1 234 ? 1.59 -20.5 15.406 1 96.88 234 GLN A N 1
ATOM 1806 C CA . GLN A 1 234 ? 2.963 -20.438 14.922 1 96.88 234 GLN A CA 1
ATOM 1807 C C . GLN A 1 234 ? 3.078 -21.062 13.531 1 96.88 234 GLN A C 1
ATOM 1809 O O . GLN A 1 234 ? 4.082 -20.875 12.844 1 96.88 234 GLN A O 1
ATOM 1814 N N . ASP A 1 235 ? 2.057 -21.812 13.102 1 97.56 235 ASP A N 1
ATOM 1815 C CA . ASP A 1 235 ? 2.037 -22.422 11.773 1 97.56 235 ASP A CA 1
ATOM 1816 C C . ASP A 1 235 ? 1.483 -21.453 10.734 1 97.56 235 ASP A C 1
ATOM 1818 O O . ASP A 1 235 ? 1.451 -21.766 9.539 1 97.56 235 ASP A O 1
ATOM 1822 N N . THR A 1 236 ? 0.977 -20.312 11.188 1 98.44 236 THR A N 1
ATOM 1823 C CA . THR A 1 236 ? 0.299 -19.344 10.328 1 98.44 236 THR A CA 1
ATOM 1824 C C . THR A 1 236 ? 1.191 -18.141 10.07 1 98.44 236 THR A C 1
ATOM 1826 O O . THR A 1 236 ? 2.271 -18.016 10.648 1 98.44 236 THR A O 1
ATOM 1829 N N . LEU A 1 237 ? 0.705 -17.266 9.211 1 98.5 237 LEU A N 1
ATOM 1830 C CA . LEU A 1 237 ? 1.382 -16.016 8.914 1 98.5 237 LEU A CA 1
ATOM 1831 C C . LEU A 1 237 ? 1.476 -15.141 10.164 1 98.5 237 LEU A C 1
ATOM 1833 O O . LEU A 1 237 ? 2.395 -14.328 10.289 1 98.5 237 LEU A O 1
ATOM 1837 N N . PHE A 1 238 ? 0.569 -15.297 11.125 1 98.19 238 PHE A N 1
ATOM 1838 C CA . PHE A 1 238 ? 0.511 -14.445 12.312 1 98.19 238 PHE A CA 1
ATOM 1839 C C . PHE A 1 238 ? 1.692 -14.727 13.234 1 98.19 238 PHE A C 1
ATOM 1841 O O . PHE A 1 238 ? 2.115 -13.852 13.992 1 98.19 238 PHE A O 1
ATOM 1848 N N . GLY A 1 239 ? 2.223 -15.977 13.133 1 97.38 239 GLY A N 1
ATOM 1849 C CA . GLY A 1 239 ? 3.4 -16.297 13.93 1 97.38 239 GLY A CA 1
ATOM 1850 C C . GLY A 1 239 ? 4.566 -15.359 13.664 1 97.38 239 GLY A C 1
ATOM 1851 O O . GLY A 1 239 ? 5.359 -15.078 14.57 1 97.38 239 GLY A O 1
ATOM 1852 N N . ALA A 1 240 ? 4.637 -14.883 12.477 1 97.62 240 ALA A N 1
ATOM 1853 C CA . ALA A 1 240 ? 5.746 -14.016 12.078 1 97.62 240 ALA A CA 1
ATOM 1854 C C . ALA A 1 240 ? 5.688 -12.68 12.812 1 97.62 240 ALA A C 1
ATOM 1856 O O . ALA A 1 240 ? 6.711 -12.008 12.977 1 97.62 240 ALA A O 1
ATOM 1857 N N . TYR A 1 241 ? 4.559 -12.25 13.281 1 97.75 241 TYR A N 1
ATOM 1858 C CA . TYR A 1 241 ? 4.383 -10.961 13.93 1 97.75 241 TYR A CA 1
ATOM 1859 C C . TYR A 1 241 ? 4.891 -10.992 15.367 1 97.75 241 TYR A C 1
ATOM 1861 O O . TYR A 1 241 ? 4.98 -9.961 16.031 1 97.75 241 TYR A O 1
ATOM 1869 N N . LYS A 1 242 ? 5.25 -12.195 15.852 1 97.5 242 LYS A N 1
ATOM 1870 C CA . LYS A 1 242 ? 5.867 -12.258 17.172 1 97.5 242 LYS A CA 1
ATOM 1871 C C . LYS A 1 242 ? 7.379 -12.078 17.078 1 97.5 242 LYS A C 1
ATOM 1873 O O . LYS A 1 242 ? 8.125 -12.594 17.906 1 97.5 242 LYS A O 1
ATOM 1878 N N . ALA A 1 243 ? 7.82 -11.5 16.062 1 97.31 243 ALA A N 1
ATOM 1879 C CA . ALA A 1 243 ? 9.195 -11.016 15.953 1 97.31 243 ALA A CA 1
ATOM 1880 C C . ALA A 1 243 ? 9.5 -9.977 17.031 1 97.31 243 ALA A C 1
ATOM 1882 O O . ALA A 1 243 ? 8.656 -9.125 17.328 1 97.31 243 ALA A O 1
ATOM 1883 N N . PRO A 1 244 ? 10.711 -9.992 17.531 1 95.19 244 PRO A N 1
ATOM 1884 C CA . PRO A 1 244 ? 11.055 -9.055 18.609 1 95.19 244 PRO A CA 1
ATOM 1885 C C . PRO A 1 244 ? 10.875 -7.598 18.203 1 95.19 244 PRO A C 1
ATOM 1887 O O . PRO A 1 244 ? 10.539 -6.754 19.031 1 95.19 244 PRO A O 1
ATOM 1890 N N . GLU A 1 245 ? 11.016 -7.273 16.922 1 93.38 245 GLU A N 1
ATOM 1891 C CA . GLU A 1 245 ? 10.914 -5.91 16.406 1 93.38 245 GLU A CA 1
ATOM 1892 C C . GLU A 1 245 ? 9.477 -5.398 16.484 1 93.38 245 GLU A C 1
ATOM 1894 O O . GLU A 1 245 ? 9.234 -4.195 16.391 1 93.38 245 GLU A O 1
ATOM 1899 N N . LEU A 1 246 ? 8.523 -6.297 16.641 1 95.81 246 LEU A N 1
ATOM 1900 C CA . LEU A 1 246 ? 7.113 -5.926 16.516 1 95.81 246 LEU A CA 1
ATOM 1901 C C . LEU A 1 246 ? 6.414 -6.051 17.875 1 95.81 246 LEU A C 1
ATOM 1903 O O . LEU A 1 246 ? 5.207 -5.812 17.969 1 95.81 246 LEU A O 1
ATOM 1907 N N . CYS A 1 247 ? 7.168 -6.402 18.906 1 95.5 247 CYS A N 1
ATOM 1908 C CA . CYS A 1 247 ? 6.617 -6.656 20.234 1 95.5 247 CYS A CA 1
ATOM 1909 C C . CYS A 1 247 ? 7.312 -5.801 21.281 1 95.5 247 CYS A C 1
ATOM 1911 O O . CYS A 1 247 ? 8.383 -5.242 21.031 1 95.5 247 CYS A O 1
ATOM 1913 N N . ASP A 1 248 ? 6.656 -5.621 22.375 1 92.62 248 ASP A N 1
ATOM 1914 C CA . ASP A 1 248 ? 7.332 -5.016 23.516 1 92.62 248 ASP A CA 1
ATOM 1915 C C . ASP A 1 248 ? 8.234 -6.027 24.219 1 92.62 248 ASP A C 1
ATOM 1917 O O . ASP A 1 248 ? 8.43 -7.141 23.734 1 92.62 248 ASP A O 1
ATOM 1921 N N . ARG A 1 249 ? 8.844 -5.672 25.359 1 89.69 249 ARG A N 1
ATOM 1922 C CA . ARG A 1 249 ? 9.836 -6.492 26.047 1 89.69 249 ARG A CA 1
ATOM 1923 C C . ARG A 1 249 ? 9.203 -7.77 26.594 1 89.69 249 ARG A C 1
ATOM 1925 O O . ARG A 1 249 ? 9.898 -8.766 26.797 1 89.69 249 ARG A O 1
ATOM 1932 N N . ARG A 1 250 ? 7.863 -7.723 26.781 1 92.62 250 ARG A N 1
ATOM 1933 C CA . ARG A 1 250 ? 7.168 -8.867 27.359 1 92.62 250 ARG A CA 1
ATOM 1934 C C . ARG A 1 250 ? 6.641 -9.797 26.266 1 92.62 250 ARG A C 1
ATOM 1936 O O . ARG A 1 250 ? 5.965 -10.781 26.562 1 92.62 250 ARG A O 1
ATOM 1943 N N . GLY A 1 251 ? 6.848 -9.406 24.984 1 92.69 251 GLY A N 1
ATOM 1944 C CA . GLY A 1 251 ? 6.406 -10.234 23.875 1 92.69 251 GLY A CA 1
ATOM 1945 C C . GLY A 1 251 ? 4.992 -9.93 23.422 1 92.69 251 GLY A C 1
ATOM 1946 O O . GLY A 1 251 ? 4.406 -10.672 22.641 1 92.69 251 GLY A O 1
ATOM 1947 N N . ARG A 1 252 ? 4.465 -8.93 24 1 95.06 252 ARG A N 1
ATOM 1948 C CA . ARG A 1 252 ?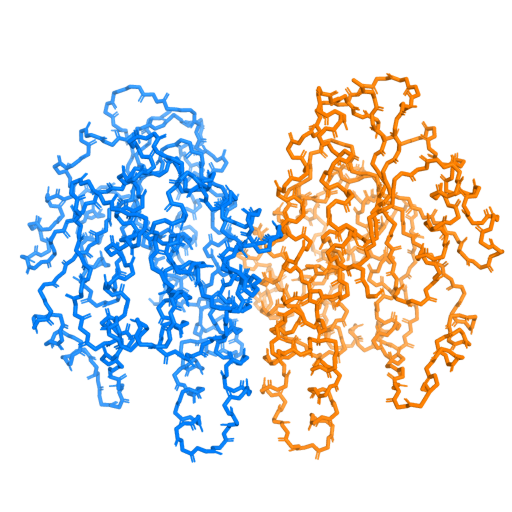 3.146 -8.5 23.547 1 95.06 252 ARG A CA 1
ATOM 1949 C C . ARG A 1 252 ? 3.258 -7.57 22.344 1 95.06 252 ARG A C 1
ATOM 1951 O O . ARG A 1 252 ? 4.145 -6.719 22.281 1 95.06 252 ARG A O 1
ATOM 1958 N N . PRO A 1 253 ? 2.314 -7.789 21.344 1 95.38 253 PRO A N 1
ATOM 1959 C CA . PRO A 1 253 ? 2.404 -6.875 20.203 1 95.38 253 PRO A CA 1
ATOM 1960 C C . PRO A 1 253 ? 2.102 -5.426 20.594 1 95.38 253 PRO A C 1
ATOM 1962 O O . PRO A 1 253 ? 1.233 -5.172 21.438 1 95.38 253 PRO A O 1
ATOM 1965 N N . LEU A 1 254 ? 2.873 -4.52 20.016 1 93.5 254 LEU A N 1
ATOM 1966 C CA . LEU A 1 254 ? 2.461 -3.123 20.109 1 93.5 254 LEU A CA 1
ATOM 1967 C C . LEU A 1 254 ? 1.076 -2.926 19.5 1 93.5 254 LEU A C 1
ATOM 1969 O O . LEU A 1 254 ? 0.656 -3.699 18.641 1 93.5 254 LEU A O 1
ATOM 1973 N N . GLU A 1 255 ? 0.367 -1.951 19.953 1 94 255 GLU A N 1
ATOM 1974 C CA . GLU A 1 255 ? -1.016 -1.749 19.531 1 94 255 GLU A CA 1
ATOM 1975 C C . GLU A 1 255 ? -1.113 -1.602 18.016 1 94 255 GLU A C 1
ATOM 1977 O O . GLU A 1 255 ? -1.991 -2.193 17.375 1 94 255 GLU A O 1
ATOM 1982 N N . VAL A 1 256 ? -0.258 -0.861 17.422 1 95.19 256 VAL A N 1
ATOM 1983 C CA . VAL A 1 256 ? -0.299 -0.605 15.992 1 95.19 256 VAL A CA 1
ATOM 1984 C C . VAL A 1 256 ? -0.073 -1.907 15.227 1 95.19 256 VAL A C 1
ATOM 1986 O O . VAL A 1 256 ? -0.647 -2.113 14.156 1 95.19 256 VAL A O 1
ATOM 1989 N N . HIS A 1 257 ? 0.77 -2.811 15.758 1 96.5 257 HIS A N 1
ATOM 1990 C CA . HIS A 1 257 ? 1.021 -4.082 15.086 1 96.5 257 HIS A CA 1
ATOM 1991 C C . HIS A 1 257 ? -0.116 -5.07 15.328 1 96.5 257 HIS A C 1
ATOM 1993 O O . HIS A 1 257 ? -0.398 -5.922 14.484 1 96.5 257 HIS A O 1
ATOM 1999 N N . ALA A 1 258 ? -0.767 -4.898 16.531 1 97.38 258 ALA A N 1
ATOM 2000 C CA . ALA A 1 258 ? -2.008 -5.645 16.734 1 97.38 258 ALA A CA 1
ATOM 2001 C C . ALA A 1 258 ? -3.051 -5.254 15.688 1 97.38 258 ALA A C 1
ATOM 2003 O O . ALA A 1 258 ? -3.75 -6.113 15.148 1 97.38 258 ALA A O 1
ATOM 2004 N N . TRP A 1 259 ? -3.127 -3.945 15.414 1 97.5 259 TRP A N 1
ATOM 2005 C CA . TRP A 1 259 ? -4.039 -3.477 14.375 1 97.5 259 TRP A CA 1
ATOM 2006 C C . TRP A 1 259 ? -3.658 -4.043 13.016 1 97.5 259 TRP A C 1
ATOM 2008 O O . TRP A 1 259 ? -4.527 -4.359 12.203 1 97.5 259 TRP A O 1
ATOM 2018 N N . ALA A 1 260 ? -2.367 -4.148 12.773 1 97.75 260 ALA A N 1
ATOM 2019 C CA . ALA A 1 260 ? -1.891 -4.727 11.523 1 97.75 260 ALA A CA 1
ATOM 2020 C C . ALA A 1 260 ? -2.354 -6.172 11.367 1 97.75 260 ALA A C 1
ATOM 2022 O O . ALA A 1 260 ? -2.787 -6.586 10.289 1 97.75 260 ALA A O 1
ATOM 2023 N N . MET A 1 261 ? -2.289 -6.938 12.43 1 98 261 MET A N 1
ATOM 2024 C CA . MET A 1 261 ? -2.723 -8.336 12.383 1 98 261 MET A CA 1
ATOM 2025 C C . MET A 1 261 ? -4.238 -8.43 12.227 1 98 261 MET A C 1
ATOM 2027 O O . MET A 1 261 ? -4.734 -9.273 11.484 1 98 261 MET A O 1
ATOM 2031 N N . 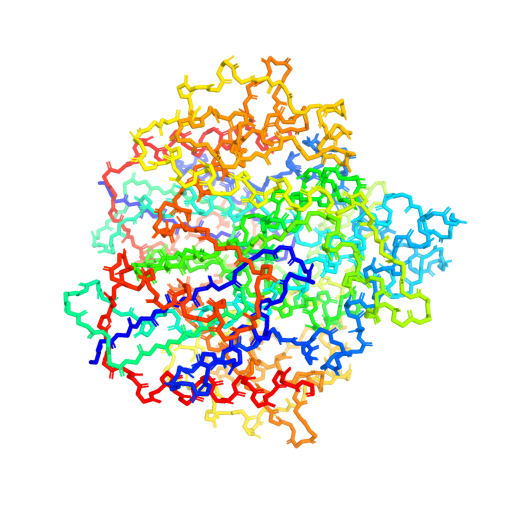ASP A 1 262 ? -4.973 -7.52 12.891 1 97.81 262 ASP A N 1
ATOM 2032 C CA . ASP A 1 262 ? -6.418 -7.477 12.703 1 97.81 262 ASP A CA 1
ATOM 2033 C C . ASP A 1 262 ? -6.773 -7.18 11.25 1 97.81 262 ASP A C 1
ATOM 2035 O O . ASP A 1 262 ? -7.707 -7.766 10.695 1 97.81 262 ASP A O 1
ATOM 2039 N N . ALA A 1 263 ? -6.047 -6.246 10.703 1 97.19 263 ALA A N 1
ATOM 2040 C CA . ALA A 1 263 ? -6.266 -5.906 9.297 1 97.19 263 ALA A CA 1
ATOM 2041 C C . ALA A 1 263 ? -5.996 -7.109 8.398 1 97.19 263 ALA A C 1
ATOM 2043 O O . ALA A 1 263 ? -6.746 -7.363 7.453 1 97.19 263 ALA A O 1
ATOM 2044 N N . LEU A 1 264 ? -4.93 -7.797 8.664 1 97.62 264 LEU A N 1
ATOM 2045 C CA . LEU A 1 264 ? -4.578 -8.969 7.871 1 97.62 264 LEU A CA 1
ATOM 2046 C C . LEU A 1 264 ? -5.645 -10.047 7.992 1 97.62 264 LEU A C 1
ATOM 2048 O O . LEU A 1 264 ? -5.973 -10.719 7.008 1 97.62 264 LEU A O 1
ATOM 2052 N N . VAL A 1 265 ? -6.199 -10.242 9.18 1 97.75 265 VAL A N 1
ATOM 2053 C CA . VAL A 1 265 ? -7.301 -11.172 9.383 1 97.75 265 VAL A CA 1
ATOM 2054 C C . VAL A 1 265 ? -8.469 -10.805 8.477 1 97.75 265 VAL A C 1
ATOM 2056 O O . VAL A 1 265 ? -8.984 -11.656 7.738 1 97.75 265 VAL A O 1
ATOM 2059 N N . ALA A 1 266 ? -8.797 -9.562 8.484 1 95.81 266 ALA A N 1
ATOM 2060 C CA . ALA A 1 266 ? -9.945 -9.094 7.711 1 95.81 266 ALA A CA 1
ATOM 2061 C C . ALA A 1 266 ? -9.727 -9.305 6.215 1 95.81 266 ALA A C 1
ATOM 2063 O O . ALA A 1 266 ? -10.672 -9.586 5.473 1 95.81 266 ALA A O 1
ATOM 2064 N N . LYS A 1 267 ? -8.5 -9.188 5.801 1 96.12 267 LYS A N 1
ATOM 2065 C CA . LYS A 1 267 ? -8.164 -9.273 4.383 1 96.12 267 LYS A CA 1
ATOM 2066 C C . LYS A 1 267 ? -8.07 -10.727 3.928 1 96.12 267 LYS A C 1
ATOM 2068 O O . LYS A 1 267 ? -8.352 -11.039 2.77 1 96.12 267 LYS A O 1
ATOM 2073 N N . LEU A 1 268 ? -7.664 -11.594 4.828 1 97.31 268 LEU A N 1
ATOM 2074 C CA . LEU A 1 268 ? -7.406 -12.977 4.453 1 97.31 268 LEU A CA 1
ATOM 2075 C C . LEU A 1 268 ? -8.641 -13.844 4.676 1 97.31 268 LEU A C 1
ATOM 2077 O O . LEU A 1 268 ? -8.82 -14.867 4.008 1 97.31 268 LEU A O 1
ATOM 2081 N N . LEU A 1 269 ? -9.508 -13.43 5.527 1 96.12 269 LEU A N 1
ATOM 2082 C CA . LEU A 1 269 ? -10.664 -14.219 5.941 1 96.12 269 LEU A CA 1
ATOM 2083 C C . LEU A 1 269 ? -11.562 -14.539 4.75 1 96.12 269 LEU A C 1
ATOM 2085 O O . LEU A 1 269 ? -12.062 -15.656 4.629 1 96.12 269 LEU A O 1
ATOM 2089 N N . PRO A 1 270 ? -11.758 -13.609 3.816 1 94.69 270 PRO A N 1
ATOM 2090 C CA . PRO A 1 270 ? -12.688 -13.883 2.721 1 94.69 270 PRO A CA 1
ATOM 2091 C C . PRO A 1 270 ? -12.109 -14.844 1.681 1 94.69 270 PRO A C 1
ATOM 2093 O O . PRO A 1 270 ? -12.836 -15.32 0.804 1 94.69 270 PRO A O 1
ATOM 2096 N N . LEU A 1 271 ? -10.82 -15.102 1.731 1 96.56 271 LEU A N 1
ATOM 2097 C CA . LEU A 1 271 ? -10.18 -15.953 0.734 1 96.56 271 LEU A CA 1
ATOM 2098 C C . LEU A 1 271 ? -10.445 -17.422 1.028 1 96.56 271 LEU A C 1
ATOM 2100 O O . LEU A 1 271 ? -10.305 -17.875 2.17 1 96.56 271 LEU A O 1
ATOM 2104 N N . ARG A 1 272 ? -10.867 -18.109 0.033 1 96.62 272 ARG A N 1
ATOM 2105 C CA . ARG A 1 272 ? -10.945 -19.562 0.094 1 96.62 272 ARG A CA 1
ATOM 2106 C C . ARG A 1 272 ? -9.68 -20.203 -0.466 1 96.62 272 ARG A C 1
ATOM 2108 O O . ARG A 1 272 ? -9.5 -20.266 -1.684 1 96.62 272 ARG A O 1
ATOM 2115 N N . VAL A 1 273 ? -8.922 -20.781 0.414 1 97.94 273 VAL A N 1
ATOM 2116 C CA . VAL A 1 273 ? -7.586 -21.234 0.027 1 97.94 273 VAL A CA 1
ATOM 2117 C C . VAL A 1 273 ? -7.562 -22.75 -0.074 1 97.94 273 VAL A C 1
ATOM 2119 O O . VAL A 1 273 ? -8.023 -23.453 0.832 1 97.94 273 VAL A O 1
ATOM 2122 N N . SER A 1 274 ? -7.16 -23.266 -1.109 1 97.62 274 SER A N 1
ATOM 2123 C CA . SER A 1 274 ? -6.918 -24.688 -1.329 1 97.62 274 SER A CA 1
ATOM 2124 C C . SER A 1 274 ? -5.527 -24.922 -1.913 1 97.62 274 SER A C 1
ATOM 2126 O O . SER A 1 274 ? -4.766 -23.984 -2.125 1 97.62 274 SER A O 1
ATOM 2128 N N . THR A 1 275 ? -5.137 -26.156 -2.041 1 97.88 275 THR A N 1
ATOM 2129 C CA . THR A 1 275 ? -3.811 -26.484 -2.551 1 97.88 275 THR A CA 1
ATOM 2130 C C . THR A 1 275 ? -3.912 -27.391 -3.779 1 97.88 275 THR A C 1
ATOM 2132 O O . THR A 1 275 ? -4.934 -28.047 -3.988 1 97.88 275 THR A O 1
ATOM 2135 N N . VAL A 1 276 ? -2.918 -27.375 -4.625 1 97.94 276 VAL A N 1
ATOM 2136 C CA . VAL A 1 276 ? -2.83 -28.266 -5.777 1 97.94 276 VAL A CA 1
ATOM 2137 C C . VAL A 1 276 ? -1.375 -28.656 -6.016 1 97.94 276 VAL A C 1
ATOM 2139 O O . VAL A 1 276 ? -0.468 -27.828 -5.848 1 97.94 276 VAL A O 1
ATOM 2142 N N . ASP A 1 277 ? -1.131 -29.859 -6.266 1 97.19 277 ASP A N 1
ATOM 2143 C CA . ASP A 1 277 ? 0.186 -30.359 -6.664 1 97.19 277 ASP A CA 1
ATOM 2144 C C . ASP A 1 277 ? 0.407 -30.188 -8.164 1 97.19 277 ASP A C 1
ATOM 2146 O O . ASP A 1 277 ? -0.351 -30.734 -8.969 1 97.19 277 ASP A O 1
ATOM 2150 N N . LEU A 1 278 ? 1.485 -29.516 -8.531 1 97.06 278 LEU A N 1
ATOM 2151 C CA . LEU A 1 278 ? 1.726 -29.266 -9.953 1 97.06 278 LEU A CA 1
ATOM 2152 C C . LEU A 1 278 ? 2.902 -30.094 -10.453 1 97.06 278 LEU A C 1
ATOM 2154 O O . LEU A 1 278 ? 3.594 -29.703 -11.391 1 97.06 278 LEU A O 1
ATOM 2158 N N . GLY A 1 279 ? 3.191 -31.172 -9.875 1 95.31 279 GLY A N 1
ATOM 2159 C CA . GLY A 1 279 ? 4.207 -32.125 -10.297 1 95.31 279 GLY A CA 1
ATOM 2160 C C . GLY A 1 279 ? 3.875 -32.812 -11.617 1 95.31 279 GLY A C 1
ATOM 2161 O O . GLY A 1 279 ? 4.75 -32.969 -12.469 1 95.31 279 GLY A O 1
ATOM 2162 N N . PRO A 1 280 ? 2.594 -33.25 -11.789 1 95.75 280 PRO A N 1
ATOM 2163 C CA . PRO A 1 280 ? 2.207 -33.938 -13.023 1 95.75 280 PRO A CA 1
ATOM 2164 C C . PRO A 1 280 ? 2.252 -33 -14.242 1 95.75 280 PRO A C 1
ATOM 2166 O O . PRO A 1 280 ? 2.711 -31.875 -14.156 1 95.75 280 PRO A O 1
ATOM 2169 N N . SER A 1 281 ? 1.852 -33.531 -15.367 1 95.94 281 SER A N 1
ATOM 2170 C CA . SER A 1 281 ? 1.846 -32.781 -16.609 1 95.94 281 SER A CA 1
ATOM 2171 C C . SER A 1 281 ? 0.866 -31.609 -16.531 1 95.94 281 SER A C 1
ATOM 2173 O O . SER A 1 281 ? -0.096 -31.656 -15.758 1 95.94 281 SER A O 1
ATOM 2175 N N . PRO A 1 282 ? 1.051 -30.625 -17.328 1 95.81 282 PRO A N 1
ATOM 2176 C CA . PRO A 1 282 ? 0.203 -29.438 -17.281 1 95.81 282 PRO A CA 1
ATOM 2177 C C . PRO A 1 282 ? -1.278 -29.766 -17.469 1 95.81 282 PRO A C 1
ATOM 2179 O O . PRO A 1 282 ? -2.133 -29.141 -16.828 1 95.81 282 PRO A O 1
ATOM 2182 N N . ARG A 1 283 ? -1.629 -30.656 -18.297 1 97.44 283 ARG A N 1
ATOM 2183 C CA . ARG A 1 283 ? -3.021 -31.031 -18.531 1 97.44 283 ARG A CA 1
ATOM 2184 C C . ARG A 1 283 ? -3.637 -31.641 -17.266 1 97.44 283 ARG A C 1
ATOM 2186 O O . ARG A 1 283 ? -4.785 -31.344 -16.938 1 97.44 283 ARG A O 1
ATOM 2193 N N . VAL A 1 284 ? -2.869 -32.469 -16.641 1 98 284 VAL A N 1
ATOM 2194 C CA . VAL A 1 284 ? -3.33 -33.094 -15.398 1 98 284 VAL A CA 1
ATOM 2195 C C . VAL A 1 284 ? -3.488 -32.062 -14.305 1 98 284 VAL A C 1
ATOM 2197 O O . VAL A 1 284 ? -4.441 -32.094 -13.531 1 98 284 VAL A O 1
ATOM 2200 N N . CYS A 1 285 ? -2.545 -31.156 -14.25 1 97.62 285 CYS A N 1
ATOM 2201 C CA . CYS A 1 285 ? -2.604 -30.062 -13.281 1 97.62 285 CYS A CA 1
ATOM 2202 C C . CYS A 1 285 ? -3.84 -29.203 -13.5 1 97.62 285 CYS A C 1
ATOM 2204 O O . CYS A 1 285 ? -4.547 -28.875 -12.547 1 97.62 285 CYS A O 1
ATOM 2206 N N . ALA A 1 286 ? -4.113 -28.844 -14.766 1 97.88 286 ALA A N 1
ATOM 2207 C CA . ALA A 1 286 ? -5.293 -28.047 -15.102 1 97.88 286 ALA A CA 1
ATOM 2208 C C . ALA A 1 286 ? -6.574 -28.781 -14.703 1 97.88 286 ALA A C 1
ATOM 2210 O O . ALA A 1 286 ? -7.504 -28.156 -14.172 1 97.88 286 ALA A O 1
ATOM 2211 N N . ALA A 1 287 ? -6.578 -30.047 -14.961 1 97.5 287 ALA A N 1
ATOM 2212 C CA . ALA A 1 287 ? -7.734 -30.859 -14.586 1 97.5 287 ALA A CA 1
ATOM 2213 C C . ALA A 1 287 ? -7.91 -30.906 -13.07 1 97.5 287 ALA A C 1
ATOM 2215 O O . ALA A 1 287 ? -9.039 -30.922 -12.57 1 97.5 287 ALA A O 1
ATOM 2216 N N . ALA A 1 288 ? -6.816 -30.969 -12.352 1 97.69 288 ALA A N 1
ATOM 2217 C CA . ALA A 1 288 ? -6.859 -31 -10.891 1 97.69 288 ALA A CA 1
ATOM 2218 C C . ALA A 1 288 ? -7.461 -29.703 -10.344 1 97.69 288 ALA A C 1
ATOM 2220 O O . ALA A 1 288 ? -8.25 -29.734 -9.398 1 97.69 288 ALA A O 1
ATOM 2221 N N . VAL A 1 289 ? -7.09 -28.562 -10.898 1 97.69 289 VAL A N 1
ATOM 2222 C CA . VAL A 1 289 ? -7.668 -27.281 -10.492 1 97.69 289 VAL A CA 1
ATOM 2223 C C . VAL A 1 289 ? -9.156 -27.266 -10.836 1 97.69 289 VAL A C 1
ATOM 2225 O O . VAL A 1 289 ? -9.977 -26.844 -10.016 1 97.69 289 VAL A O 1
ATOM 2228 N N . ALA A 1 290 ? -9.469 -27.703 -12.023 1 95.88 290 ALA A N 1
ATOM 2229 C CA . ALA A 1 290 ? -10.859 -27.734 -12.477 1 95.88 290 ALA A CA 1
ATOM 2230 C C . ALA A 1 290 ? -11.719 -28.594 -11.547 1 95.88 290 ALA A C 1
ATOM 2232 O O . ALA A 1 290 ? -12.875 -28.25 -11.281 1 95.88 290 ALA A O 1
ATOM 2233 N N . ALA A 1 291 ? -11.164 -29.641 -11.062 1 95.81 291 ALA A N 1
ATOM 2234 C CA . ALA A 1 291 ? -11.898 -30.547 -10.18 1 95.81 291 ALA A CA 1
ATOM 2235 C C . ALA A 1 291 ? -12.273 -29.844 -8.867 1 95.81 291 ALA A C 1
ATOM 2237 O O . ALA A 1 291 ? -13.242 -30.234 -8.211 1 95.81 291 ALA A O 1
ATOM 2238 N N . GLN A 1 292 ? -11.539 -28.844 -8.461 1 96 292 GLN A N 1
ATOM 2239 C CA . GLN A 1 292 ? -11.773 -28.141 -7.207 1 96 292 GLN A CA 1
ATOM 2240 C C . GLN A 1 292 ? -12.844 -27.062 -7.375 1 96 292 GLN A C 1
ATOM 2242 O O . GLN A 1 292 ? -13.312 -26.484 -6.395 1 96 292 GLN A O 1
ATOM 2247 N N . THR A 1 293 ? -13.336 -26.797 -8.555 1 93.31 293 THR A N 1
ATOM 2248 C CA . THR A 1 293 ? -14.203 -25.656 -8.844 1 93.31 293 THR A CA 1
ATOM 2249 C C . THR A 1 293 ? -15.562 -25.828 -8.172 1 93.31 293 THR A C 1
ATOM 2251 O O . THR A 1 293 ? -16.234 -24.844 -7.867 1 93.31 293 THR A O 1
ATOM 2254 N N . ARG A 1 294 ? -16 -27.047 -7.918 1 90.88 294 ARG A N 1
ATOM 2255 C CA . ARG A 1 294 ? -17.281 -27.297 -7.273 1 90.88 294 ARG A CA 1
ATOM 2256 C C . ARG A 1 294 ? -17.328 -26.719 -5.867 1 90.88 294 ARG A C 1
ATOM 2258 O O . ARG A 1 294 ? -18.375 -26.312 -5.383 1 90.88 294 ARG A O 1
ATOM 2265 N N . GLY A 1 295 ? -16.188 -26.625 -5.23 1 92.56 295 GLY A N 1
ATOM 2266 C CA . GLY A 1 295 ? -16.125 -26.094 -3.877 1 92.56 295 GLY A CA 1
ATOM 2267 C C . GLY A 1 295 ? -15.766 -24.609 -3.832 1 92.56 295 GLY A C 1
ATOM 2268 O O . GLY A 1 295 ? -15.688 -24.031 -2.752 1 92.56 295 GLY A O 1
ATOM 2269 N N . MET A 1 296 ? -15.664 -24 -4.988 1 97 296 MET A N 1
ATOM 2270 C CA . MET A 1 296 ? -15.266 -22.594 -5.059 1 97 296 MET A CA 1
ATOM 2271 C C . MET A 1 296 ? -16.484 -21.688 -5.066 1 97 296 MET A C 1
ATOM 2273 O O . MET A 1 296 ? -17.594 -22.125 -5.383 1 97 296 MET A O 1
ATOM 2277 N N . GLU A 1 297 ? -16.234 -20.5 -4.629 1 97.38 297 GLU A N 1
ATOM 2278 C CA . GLU A 1 297 ? -17.312 -19.516 -4.57 1 97.38 297 GLU A CA 1
ATOM 2279 C C . GLU A 1 297 ? -17.438 -18.766 -5.891 1 97.38 297 GLU A C 1
ATOM 2281 O O . GLU A 1 297 ? -16.469 -18.219 -6.402 1 97.38 297 GLU A O 1
ATOM 2286 N N . VAL A 1 298 ? -18.672 -18.781 -6.434 1 98 298 VAL A N 1
ATOM 2287 C CA . VAL A 1 298 ? -19 -18.094 -7.68 1 98 298 VAL A CA 1
ATOM 2288 C C . VAL A 1 298 ? -19.734 -16.797 -7.367 1 98 298 VAL A C 1
ATOM 2290 O O . VAL A 1 298 ? -20.5 -16.719 -6.406 1 98 298 VAL A O 1
ATOM 2293 N N . THR A 1 299 ? -19.438 -15.742 -8.156 1 97.81 299 THR A N 1
ATOM 2294 C CA . THR A 1 299 ? -20.094 -14.461 -7.934 1 97.81 299 THR A CA 1
ATOM 2295 C C . THR A 1 299 ? -20.859 -14.016 -9.18 1 97.81 299 THR A C 1
ATOM 2297 O O . THR A 1 299 ? -20.578 -14.477 -10.289 1 97.81 299 THR A O 1
ATOM 2300 N N . GLU A 1 300 ? -21.812 -13.18 -9.008 1 97.62 300 GLU A N 1
ATOM 2301 C CA . GLU A 1 300 ? -22.562 -12.594 -10.117 1 97.62 300 GLU A CA 1
ATOM 2302 C C . GLU A 1 300 ? -21.969 -11.25 -10.539 1 97.62 300 GLU A C 1
ATOM 2304 O O . GLU A 1 300 ? -21.375 -10.547 -9.719 1 97.62 300 GLU A O 1
ATOM 2309 N N . SER A 1 301 ? -22.078 -10.984 -11.781 1 96.94 301 SER A N 1
ATOM 2310 C CA . SER A 1 301 ? -21.641 -9.68 -12.273 1 96.94 301 SER A CA 1
ATOM 2311 C C . SER A 1 301 ? -22.516 -9.211 -13.438 1 96.94 301 SER A C 1
ATOM 2313 O O . SER A 1 301 ? -22.875 -10.008 -14.312 1 96.94 301 SER A O 1
ATOM 2315 N N . ALA A 1 302 ? -22.812 -7.914 -13.414 1 96.69 302 ALA A N 1
ATOM 2316 C CA . ALA A 1 302 ? -23.5 -7.289 -14.547 1 96.69 302 ALA A CA 1
ATOM 2317 C C . ALA A 1 302 ? -22.484 -6.805 -15.594 1 96.69 302 ALA A C 1
ATOM 2319 O O . ALA A 1 302 ? -22.875 -6.293 -16.641 1 96.69 302 ALA A O 1
ATOM 2320 N N . TYR A 1 303 ? -21.203 -7.066 -15.352 1 97 303 TYR A N 1
ATOM 2321 C CA . TYR A 1 303 ? -20.172 -6.43 -16.156 1 97 303 TYR A CA 1
ATOM 2322 C C . TYR A 1 303 ? -19.312 -7.473 -16.859 1 97 303 TYR A C 1
ATOM 2324 O O . TYR A 1 303 ? -18.109 -7.281 -17.031 1 97 303 TYR A O 1
ATOM 2332 N N . GLY A 1 304 ? -19.875 -8.602 -17.219 1 95.94 304 GLY A N 1
ATOM 2333 C CA . GLY A 1 304 ? -19.125 -9.703 -17.812 1 95.94 304 GLY A CA 1
ATOM 2334 C C . GLY A 1 304 ? -18.297 -9.281 -19.016 1 95.94 304 GLY A C 1
ATOM 2335 O O . GLY A 1 304 ? -17.109 -9.578 -19.078 1 95.94 304 GLY A O 1
ATOM 2336 N N . ASP A 1 305 ? -18.875 -8.547 -19.906 1 96.56 305 ASP A N 1
ATOM 2337 C CA . ASP A 1 305 ? -18.188 -8.094 -21.109 1 96.56 305 ASP A CA 1
ATOM 2338 C C . ASP A 1 305 ? -17.078 -7.109 -20.766 1 96.56 305 ASP A C 1
ATOM 2340 O O . ASP A 1 305 ? -15.992 -7.148 -21.359 1 96.56 305 ASP A O 1
ATOM 2344 N N . HIS A 1 306 ? -17.359 -6.27 -19.844 1 97.06 306 HIS A N 1
ATOM 2345 C CA . HIS A 1 306 ? -16.359 -5.297 -19.422 1 97.06 306 HIS A CA 1
ATOM 2346 C C . HIS A 1 306 ? -15.164 -5.984 -18.766 1 97.06 306 HIS A C 1
ATOM 2348 O O . HIS A 1 306 ? -14.023 -5.582 -18.969 1 97.06 306 HIS A O 1
ATOM 2354 N N . ILE A 1 307 ? -15.398 -6.992 -18.016 1 96.94 307 ILE A N 1
ATOM 2355 C CA . ILE A 1 307 ? -14.336 -7.77 -17.391 1 96.94 307 ILE A CA 1
ATOM 2356 C C . ILE A 1 307 ? -13.461 -8.406 -18.469 1 96.94 307 ILE A C 1
ATOM 2358 O O . ILE A 1 307 ? -12.234 -8.328 -18.391 1 96.94 307 ILE A O 1
ATOM 2362 N N . ARG A 1 308 ? -14.102 -8.945 -19.453 1 97.12 308 ARG A N 1
ATOM 2363 C CA . ARG A 1 308 ? -13.359 -9.547 -20.562 1 97.12 308 ARG A CA 1
ATOM 2364 C C . ARG A 1 308 ? -12.469 -8.516 -21.25 1 97.12 308 ARG A C 1
ATOM 2366 O O . ARG A 1 308 ? -11.312 -8.797 -21.547 1 97.12 308 ARG A O 1
ATOM 2373 N N . GLN A 1 309 ? -13.016 -7.371 -21.438 1 96.88 309 GLN A N 1
ATOM 2374 C CA . GLN A 1 309 ? -12.266 -6.305 -22.094 1 96.88 309 GLN A CA 1
ATOM 2375 C C . GLN A 1 309 ? -11.062 -5.879 -21.25 1 96.88 309 GLN A C 1
ATOM 2377 O O . GLN A 1 309 ? -9.969 -5.672 -21.781 1 96.88 309 GLN A O 1
ATOM 2382 N N . CYS A 1 310 ? -11.234 -5.742 -19.969 1 96.5 310 CYS A N 1
ATOM 2383 C CA . CYS A 1 310 ? -10.156 -5.352 -19.062 1 96.5 310 CYS A CA 1
ATOM 2384 C C . CYS A 1 310 ? -9.055 -6.398 -19.047 1 96.5 310 CYS A C 1
ATOM 2386 O O . CYS A 1 310 ? -7.867 -6.059 -19.094 1 96.5 310 CYS A O 1
ATOM 2388 N N . VAL A 1 311 ? -9.477 -7.668 -19 1 96 311 VAL A N 1
ATOM 2389 C CA . VAL A 1 311 ? -8.5 -8.758 -18.953 1 96 311 VAL A CA 1
ATOM 2390 C C . VAL A 1 311 ? -7.699 -8.773 -20.25 1 96 311 VAL A C 1
ATOM 2392 O O . VAL A 1 311 ? -6.473 -8.898 -20.234 1 96 311 VAL A O 1
ATOM 2395 N N . CYS A 1 312 ? -8.352 -8.586 -21.344 1 95.38 312 CYS A N 1
ATOM 2396 C CA . CYS A 1 312 ? -7.68 -8.57 -22.641 1 95.38 312 CYS A CA 1
ATOM 2397 C C . CYS A 1 312 ? -6.707 -7.398 -22.734 1 95.38 312 CYS A C 1
ATOM 2399 O O . CYS A 1 312 ? -5.578 -7.559 -23.203 1 95.38 312 CYS A O 1
ATOM 2401 N N . ALA A 1 313 ? -7.141 -6.258 -22.281 1 94.38 313 ALA A N 1
ATOM 2402 C CA . ALA A 1 313 ? -6.289 -5.07 -22.312 1 94.38 313 ALA A CA 1
ATOM 2403 C C . ALA A 1 313 ? -5.055 -5.27 -21.438 1 94.38 313 ALA A C 1
ATOM 2405 O O . ALA A 1 313 ? -3.939 -4.938 -21.844 1 94.38 313 ALA A O 1
ATOM 2406 N N . PHE A 1 314 ? -5.254 -5.82 -20.281 1 94.88 314 PHE A N 1
ATOM 2407 C CA . PHE A 1 314 ? -4.156 -6.062 -19.359 1 94.88 314 PHE A CA 1
ATOM 2408 C C . PHE A 1 314 ? -3.156 -7.051 -19.953 1 94.88 314 PHE A C 1
ATOM 2410 O O . PHE A 1 314 ? -1.947 -6.812 -19.922 1 94.88 314 PHE A O 1
ATOM 2417 N N . THR A 1 315 ? -3.684 -8.094 -20.484 1 94.12 315 THR A N 1
ATOM 2418 C CA . THR A 1 315 ? -2.836 -9.141 -21.047 1 94.12 315 THR A CA 1
ATOM 2419 C C . THR A 1 315 ? -2.029 -8.609 -22.219 1 94.12 315 THR A C 1
ATOM 2421 O O . THR A 1 315 ? -0.851 -8.945 -22.375 1 94.12 315 THR A O 1
ATOM 2424 N N . SER A 1 316 ? -2.641 -7.785 -22.969 1 92.94 316 SER A N 1
ATOM 2425 C CA . SER A 1 316 ? -1.97 -7.219 -24.125 1 92.94 316 SER A CA 1
ATOM 2426 C C . SER A 1 316 ? -0.835 -6.285 -23.719 1 92.94 316 SER A C 1
ATOM 2428 O O . SER A 1 316 ? 0.23 -6.281 -24.328 1 92.94 316 SER A O 1
ATOM 2430 N N . GLU A 1 317 ? -1.03 -5.547 -22.688 1 92.19 317 GLU A N 1
ATOM 2431 C CA . GLU A 1 317 ? -0.067 -4.547 -22.234 1 92.19 317 GLU A CA 1
ATOM 2432 C C . GLU A 1 317 ? 1.042 -5.18 -21.406 1 92.19 317 GLU A C 1
ATOM 2434 O O . GLU A 1 317 ? 2.184 -4.715 -21.422 1 92.19 317 GLU A O 1
ATOM 2439 N N . MET A 1 318 ? 0.663 -6.199 -20.641 1 88.69 318 MET A N 1
ATOM 2440 C CA . MET A 1 318 ? 1.58 -6.742 -19.641 1 88.69 318 MET A CA 1
ATOM 2441 C C . MET A 1 318 ? 2.387 -7.902 -20.219 1 88.69 318 MET A C 1
ATOM 2443 O O . MET A 1 318 ? 3.367 -8.344 -19.625 1 88.69 318 MET A O 1
ATOM 2447 N N . GLY A 1 319 ? 1.882 -8.484 -21.297 1 74.94 319 GLY A N 1
ATOM 2448 C CA . GLY A 1 319 ? 2.518 -9.648 -21.906 1 74.94 319 GLY A CA 1
ATOM 2449 C C . GLY A 1 319 ? 3.832 -9.32 -22.578 1 74.94 319 GLY A C 1
ATOM 2450 O O . GLY A 1 319 ? 4.035 -8.195 -23.047 1 74.94 319 GLY A O 1
ATOM 2451 N N . VAL A 1 320 ? 4.902 -10.062 -22.094 1 62.84 320 VAL A N 1
ATOM 2452 C CA . VAL A 1 320 ? 6.18 -9.953 -22.797 1 62.84 320 VAL A CA 1
ATOM 2453 C C . VAL A 1 320 ? 6.105 -10.703 -24.125 1 62.84 320 VAL A C 1
ATOM 2455 O O . VAL A 1 320 ? 5.332 -11.648 -24.266 1 62.84 320 VAL A O 1
ATOM 2458 N N . MET B 1 1 ? -23.844 8.156 17.891 1 96.88 1 MET B N 1
ATOM 2459 C CA . MET B 1 1 ? -23.094 9.375 18.156 1 96.88 1 MET B CA 1
ATOM 2460 C C . MET B 1 1 ? -22.703 10.062 16.844 1 96.88 1 MET B C 1
ATOM 2462 O O . MET B 1 1 ? -22.328 9.398 15.883 1 96.88 1 MET B O 1
ATOM 2466 N N . ARG B 1 2 ? -22.797 11.398 16.797 1 97.88 2 ARG B N 1
ATOM 2467 C CA . ARG B 1 2 ? -22.375 12.156 15.625 1 97.88 2 ARG B CA 1
ATOM 2468 C C . ARG B 1 2 ? -20.906 12.578 15.734 1 97.88 2 ARG B C 1
ATOM 2470 O O . ARG B 1 2 ? -20.516 13.219 16.703 1 97.88 2 ARG B O 1
ATOM 2477 N N . ILE B 1 3 ? -20.125 12.227 14.703 1 97.88 3 ILE B N 1
ATOM 2478 C CA . ILE B 1 3 ? -18.672 12.438 14.781 1 97.88 3 ILE B CA 1
ATOM 2479 C C . ILE B 1 3 ? -18.203 13.258 13.578 1 97.88 3 ILE B C 1
ATOM 2481 O O . ILE B 1 3 ? -18.594 12.977 12.438 1 97.88 3 ILE B O 1
ATOM 2485 N N . LEU B 1 4 ? -17.484 14.266 13.891 1 98.12 4 LEU B N 1
ATOM 2486 C CA . LEU B 1 4 ? -16.812 15.062 12.867 1 98.12 4 LEU B CA 1
ATOM 2487 C C . LEU B 1 4 ? -15.336 14.695 12.766 1 98.12 4 LEU B C 1
ATOM 2489 O O . LEU B 1 4 ? -14.594 14.812 13.742 1 98.12 4 LEU B O 1
ATOM 2493 N N . ARG B 1 5 ? -14.961 14.18 11.648 1 97.06 5 ARG B N 1
ATOM 2494 C CA . ARG B 1 5 ? -13.562 13.859 11.383 1 97.06 5 ARG B CA 1
ATOM 2495 C C . ARG B 1 5 ? -12.914 14.922 10.508 1 97.06 5 ARG B C 1
ATOM 2497 O O . ARG B 1 5 ? -13.383 15.188 9.398 1 97.06 5 ARG B O 1
ATOM 2504 N N . ILE B 1 6 ? -11.82 15.523 11 1 98.12 6 ILE B N 1
ATOM 2505 C CA . ILE B 1 6 ? -11.086 16.547 10.273 1 98.12 6 ILE B CA 1
ATOM 2506 C C . ILE B 1 6 ? -9.648 16.094 10.055 1 98.12 6 ILE B C 1
ATOM 2508 O O . ILE B 1 6 ? -8.953 15.727 11 1 98.12 6 ILE B O 1
ATOM 2512 N N . TYR B 1 7 ? -9.25 16.078 8.844 1 98.25 7 TYR B N 1
ATOM 2513 C CA . TYR B 1 7 ? -7.836 15.898 8.523 1 98.25 7 TYR B CA 1
ATOM 2514 C C . TYR B 1 7 ? -7.168 17.25 8.25 1 98.25 7 TYR B C 1
ATOM 2516 O O . TYR B 1 7 ? -7.539 17.953 7.309 1 98.25 7 TYR B O 1
ATOM 2524 N N . LEU B 1 8 ? -6.238 17.594 9.047 1 98.25 8 LEU B N 1
ATOM 2525 C CA . LEU B 1 8 ? -5.445 18.812 8.836 1 98.25 8 LEU B CA 1
ATOM 2526 C C . LEU B 1 8 ? -4.164 18.484 8.07 1 98.25 8 LEU B C 1
ATOM 2528 O O . LEU B 1 8 ? -3.279 17.797 8.586 1 98.25 8 LEU B O 1
ATOM 2532 N N . ASP B 1 9 ? -4.07 18.984 6.844 1 98.31 9 ASP B N 1
ATOM 2533 C CA . ASP B 1 9 ? -2.977 18.625 5.945 1 98.31 9 ASP B CA 1
ATOM 2534 C C . ASP B 1 9 ? -2.252 19.859 5.434 1 98.31 9 ASP B C 1
ATOM 2536 O O . ASP B 1 9 ? -2.639 21 5.754 1 98.31 9 ASP B O 1
ATOM 2540 N N . GLY B 1 10 ? -1.137 19.641 4.734 1 97.56 10 GLY B N 1
ATOM 2541 C CA . GLY B 1 10 ? -0.293 20.688 4.207 1 97.56 10 GLY B CA 1
ATOM 2542 C C . GLY B 1 10 ? 1.189 20.391 4.324 1 97.56 10 GLY B C 1
ATOM 2543 O O . GLY B 1 10 ? 1.575 19.344 4.836 1 97.56 10 GLY B O 1
ATOM 2544 N N . ALA B 1 11 ? 1.947 21.344 3.812 1 95.31 11 ALA B N 1
ATOM 2545 C CA . ALA B 1 11 ? 3.396 21.188 3.896 1 95.31 11 ALA B CA 1
ATOM 2546 C C . ALA B 1 11 ? 3.865 21.172 5.348 1 95.31 11 ALA B C 1
ATOM 2548 O O . ALA B 1 11 ? 3.156 21.656 6.238 1 95.31 11 ALA B O 1
ATOM 2549 N N . TYR B 1 12 ? 4.941 20.516 5.566 1 92.5 12 TYR B N 1
ATOM 2550 C CA . TYR B 1 12 ? 5.492 20.516 6.918 1 92.5 12 TYR B CA 1
ATOM 2551 C C . TYR B 1 12 ? 5.906 21.922 7.332 1 92.5 12 TYR B C 1
ATOM 2553 O O . TYR B 1 12 ? 6.273 22.75 6.488 1 92.5 12 TYR B O 1
ATOM 2561 N N . GLY B 1 13 ? 5.738 22.219 8.617 1 91 13 GLY B N 1
ATOM 2562 C CA . GLY B 1 13 ? 6.199 23.484 9.148 1 91 13 GLY B CA 1
ATOM 2563 C C . GLY B 1 13 ? 5.156 24.578 9.07 1 91 13 GLY B C 1
ATOM 2564 O O . GLY B 1 13 ? 5.434 25.734 9.406 1 91 13 GLY B O 1
ATOM 2565 N N . THR B 1 14 ? 3.934 24.234 8.695 1 93.5 14 THR B N 1
ATOM 2566 C CA . THR B 1 14 ? 2.92 25.266 8.5 1 93.5 14 THR B CA 1
ATOM 2567 C C . THR B 1 14 ? 2.244 25.625 9.82 1 93.5 14 THR B C 1
ATOM 2569 O O . THR B 1 14 ? 1.549 26.641 9.914 1 93.5 14 THR B O 1
ATOM 2572 N N . GLY B 1 15 ? 2.338 24.75 10.828 1 94 15 GLY B N 1
ATOM 2573 C CA . GLY B 1 15 ? 1.698 25.031 12.102 1 94 15 GLY B CA 1
ATOM 2574 C C . GLY B 1 15 ? 0.479 24.156 12.352 1 94 15 GLY B C 1
ATOM 2575 O O . GLY B 1 15 ? -0.326 24.453 13.242 1 94 15 GLY B O 1
ATOM 2576 N N . LYS B 1 16 ? 0.288 23.109 11.617 1 95.81 16 LYS B N 1
ATOM 2577 C CA . LYS B 1 16 ? -0.864 22.219 11.711 1 95.81 16 LYS B CA 1
ATOM 2578 C C . LYS B 1 16 ? -0.958 21.594 13.102 1 95.81 16 LYS B C 1
ATOM 2580 O O . LYS B 1 16 ? -2.025 21.594 13.719 1 95.81 16 LYS B O 1
ATOM 2585 N N . SER B 1 17 ? 0.235 21.047 13.57 1 94.88 17 SER B N 1
ATOM 2586 C CA . SER B 1 17 ? 0.24 20.359 14.852 1 94.88 17 SER B CA 1
ATOM 2587 C C . SER B 1 17 ? -0.091 21.312 16 1 94.88 17 SER B C 1
ATOM 2589 O O . SER B 1 17 ? -0.822 20.938 16.922 1 94.88 17 SER B O 1
ATOM 2591 N N . THR B 1 18 ? 0.424 22.5 15.953 1 95.88 18 THR B N 1
ATOM 2592 C CA . THR B 1 18 ? 0.127 23.516 16.969 1 95.88 18 THR B CA 1
ATOM 2593 C C . THR B 1 18 ? -1.355 23.875 16.953 1 95.88 18 THR B C 1
ATOM 2595 O O . THR B 1 18 ? -1.989 23.953 18 1 95.88 18 THR B O 1
ATOM 2598 N N . THR B 1 19 ? -1.869 24.125 15.773 1 97.56 19 THR B N 1
ATOM 2599 C CA . THR B 1 19 ? -3.285 24.438 15.617 1 97.56 19 THR B CA 1
ATOM 2600 C C . THR B 1 19 ? -4.148 23.297 16.156 1 97.56 19 THR B C 1
ATOM 2602 O O . THR B 1 19 ? -5.113 23.531 16.891 1 97.56 19 THR B O 1
ATOM 2605 N N . ALA B 1 20 ? -3.854 22.047 15.797 1 97.25 20 ALA B N 1
ATOM 2606 C CA . ALA B 1 20 ? -4.598 20.875 16.25 1 97.25 20 ALA B CA 1
ATOM 2607 C C . ALA B 1 20 ? -4.578 20.75 17.766 1 97.25 20 ALA B C 1
ATOM 2609 O O . ALA B 1 20 ? -5.578 20.375 18.375 1 97.25 20 ALA B O 1
ATOM 2610 N N . ARG B 1 21 ? -3.477 21.078 18.375 1 96.75 21 ARG B N 1
ATOM 2611 C CA . ARG B 1 21 ? -3.365 21.016 19.828 1 96.75 21 ARG B CA 1
ATOM 2612 C C . ARG B 1 21 ? -4.281 22.031 20.5 1 96.75 21 ARG B C 1
ATOM 2614 O O . ARG B 1 21 ? -4.871 21.766 21.547 1 96.75 21 ARG B O 1
ATOM 2621 N N . VAL B 1 22 ? -4.328 23.219 19.938 1 98.06 22 VAL B N 1
ATOM 2622 C CA . VAL B 1 22 ? -5.246 24.234 20.453 1 98.06 22 VAL B CA 1
ATOM 2623 C C . VAL B 1 22 ? -6.684 23.734 20.328 1 98.06 22 VAL B C 1
ATOM 2625 O O . VAL B 1 22 ? -7.484 23.922 21.25 1 98.06 22 VAL B O 1
ATOM 2628 N N . MET B 1 23 ? -7.035 23.094 19.219 1 97.56 23 MET B N 1
ATOM 2629 C CA . MET B 1 23 ? -8.367 22.516 19.047 1 97.56 23 MET B CA 1
ATOM 2630 C C . MET B 1 23 ? -8.633 21.438 20.078 1 97.56 23 MET B C 1
ATOM 2632 O O . MET B 1 23 ? -9.758 21.312 20.578 1 97.56 23 MET B O 1
ATOM 2636 N N . ALA B 1 24 ? -7.594 20.703 20.359 1 96.69 24 ALA B N 1
ATOM 2637 C CA . ALA B 1 24 ? -7.711 19.656 21.375 1 96.69 24 ALA B CA 1
ATOM 2638 C C . ALA B 1 24 ? -8.031 20.25 22.75 1 96.69 24 ALA B C 1
ATOM 2640 O O . ALA B 1 24 ? -8.789 19.656 23.516 1 96.69 24 ALA B O 1
ATOM 2641 N N . LEU B 1 25 ? -7.438 21.375 23.109 1 96.69 25 LEU B N 1
ATOM 2642 C CA . LEU B 1 25 ? -7.75 22.078 24.344 1 96.69 25 LEU B CA 1
ATOM 2643 C C . LEU B 1 25 ? -9.219 22.484 24.375 1 96.69 25 LEU B C 1
ATOM 2645 O O . LEU B 1 25 ? -9.805 22.609 25.453 1 96.69 25 LEU B O 1
ATOM 2649 N N . GLY B 1 26 ? -9.758 22.641 23.203 1 95.56 26 GLY B N 1
ATOM 2650 C CA . GLY B 1 26 ? -11.164 23.016 23.109 1 95.56 26 GLY B CA 1
ATOM 2651 C C . GLY B 1 26 ? -12.102 21.828 23.125 1 95.56 26 GLY B C 1
ATOM 2652 O O . GLY B 1 26 ? -13.32 21.984 23.016 1 95.56 26 GLY B O 1
ATOM 2653 N N . GLY B 1 27 ? -11.539 20.609 23.188 1 96.06 27 GLY B N 1
ATOM 2654 C CA . GLY B 1 27 ? -12.406 19.453 23.375 1 96.06 27 GLY B CA 1
ATOM 2655 C C . GLY B 1 27 ? -12.297 18.438 22.266 1 96.06 27 GLY B C 1
ATOM 2656 O O . GLY B 1 27 ? -12.867 17.344 22.359 1 96.06 27 GLY B O 1
ATOM 2657 N N . ALA B 1 28 ? -11.586 18.75 21.203 1 97.25 28 ALA B N 1
ATOM 2658 C CA . ALA B 1 28 ? -11.43 17.781 20.109 1 97.25 28 ALA B CA 1
ATOM 2659 C C . ALA B 1 28 ? -10.43 16.688 20.484 1 97.25 28 ALA B C 1
ATOM 2661 O O . ALA B 1 28 ? -9.523 16.922 21.297 1 97.25 28 ALA B O 1
ATOM 2662 N N . LEU B 1 29 ? -10.656 15.484 19.984 1 97.31 29 LEU B N 1
ATOM 2663 C CA . LEU B 1 29 ? -9.609 14.469 20.016 1 97.31 29 LEU B CA 1
ATOM 2664 C C . LEU B 1 29 ? -8.555 14.742 18.953 1 97.31 29 LEU B C 1
ATOM 2666 O O . LEU B 1 29 ? -8.891 15.141 17.828 1 97.31 29 LEU B O 1
ATOM 2670 N N . TYR B 1 30 ? -7.316 14.609 19.344 1 97 30 TYR B N 1
ATOM 2671 C CA . TYR B 1 30 ? -6.23 14.898 18.422 1 97 30 TYR B CA 1
ATOM 2672 C C . TYR B 1 30 ? -5.391 13.648 18.156 1 97 30 TYR B C 1
ATOM 2674 O O . TYR B 1 30 ? -4.945 12.992 19.109 1 97 30 TYR B O 1
ATOM 2682 N N . VAL B 1 31 ? -5.215 13.258 16.922 1 97.25 31 VAL B N 1
ATOM 2683 C CA . VAL B 1 31 ? -4.344 12.18 16.469 1 97.25 31 VAL B CA 1
ATOM 2684 C C . VAL B 1 31 ? -3.07 12.758 15.859 1 97.25 31 VAL B C 1
ATOM 2686 O O . VAL B 1 31 ? -3.078 13.219 14.711 1 97.25 31 VAL B O 1
ATOM 2689 N N . PRO B 1 32 ? -1.935 12.688 16.516 1 96.5 32 PRO B N 1
ATOM 2690 C CA . PRO B 1 32 ? -0.708 13.32 16.031 1 96.5 32 PRO B CA 1
ATOM 2691 C C . PRO B 1 32 ? -0.003 12.5 14.961 1 96.5 32 PRO B C 1
ATOM 2693 O O . PRO B 1 32 ? -0.357 11.344 14.734 1 96.5 32 PRO B O 1
ATOM 2696 N N . GLU B 1 33 ? 0.927 13.133 14.305 1 96.12 33 GLU B N 1
ATOM 2697 C CA . GLU B 1 33 ? 1.819 12.367 13.438 1 96.12 33 GLU B CA 1
ATOM 2698 C C . GLU B 1 33 ? 2.512 11.25 14.203 1 96.12 33 GLU B C 1
ATOM 2700 O O . GLU B 1 33 ? 2.922 11.43 15.352 1 96.12 33 GLU B O 1
ATOM 2705 N N . PRO B 1 34 ? 2.66 10.133 13.609 1 96.19 34 PRO B N 1
ATOM 2706 C CA . PRO B 1 34 ? 3.232 8.984 14.305 1 96.19 34 PRO B CA 1
ATOM 2707 C C . PRO B 1 34 ? 4.758 9.008 14.328 1 96.19 34 PRO B C 1
ATOM 2709 O O . PRO B 1 34 ? 5.402 8.094 13.797 1 96.19 34 PRO B O 1
ATOM 2712 N N . MET B 1 35 ? 5.344 9.922 14.984 1 94.75 35 MET B N 1
ATOM 2713 C CA . MET B 1 35 ? 6.785 10.164 14.992 1 94.75 35 MET B CA 1
ATOM 2714 C C . MET B 1 35 ? 7.531 8.984 15.609 1 94.75 35 MET B C 1
ATOM 2716 O O . MET B 1 35 ? 8.594 8.594 15.125 1 94.75 35 MET B O 1
ATOM 2720 N N . ALA B 1 36 ? 6.961 8.391 16.656 1 94.75 36 ALA B N 1
ATOM 2721 C CA . ALA B 1 36 ? 7.613 7.246 17.297 1 94.75 36 ALA B CA 1
ATOM 2722 C C . ALA B 1 36 ? 7.75 6.086 16.312 1 94.75 36 ALA B C 1
ATOM 2724 O O . ALA B 1 36 ? 8.781 5.41 16.281 1 94.75 36 ALA B O 1
ATOM 2725 N N . TYR B 1 37 ? 6.762 5.867 15.508 1 95.75 37 TYR B N 1
ATOM 2726 C CA . TYR B 1 37 ? 6.801 4.801 14.516 1 95.75 37 TYR B CA 1
ATOM 2727 C C . TYR B 1 37 ? 7.945 5.016 13.531 1 95.75 37 TYR B C 1
ATOM 2729 O O . TYR B 1 37 ? 8.609 4.059 13.133 1 95.75 37 TYR B O 1
ATOM 2737 N N . TRP B 1 38 ? 8.188 6.258 13.188 1 95.81 38 TRP B N 1
ATOM 2738 C CA . TRP B 1 38 ? 9.148 6.594 12.141 1 95.81 38 TRP B CA 1
ATOM 2739 C C . TRP B 1 38 ? 10.562 6.668 12.711 1 95.81 38 TRP B C 1
ATOM 2741 O O . TRP B 1 38 ? 11.539 6.414 11.992 1 95.81 38 TRP B O 1
ATOM 2751 N N . ARG B 1 39 ? 10.75 6.926 13.992 1 94 39 ARG B N 1
ATOM 2752 C CA . ARG B 1 39 ? 12.07 7.301 14.477 1 94 39 ARG B CA 1
ATOM 2753 C C . ARG B 1 39 ? 12.609 6.258 15.453 1 94 39 ARG B C 1
ATOM 2755 O O . ARG B 1 39 ? 13.82 6.055 15.547 1 94 39 ARG B O 1
ATOM 2762 N N . THR B 1 40 ? 11.609 5.566 16.203 1 92.12 40 THR B N 1
ATOM 2763 C CA . THR B 1 40 ? 12.18 4.871 17.359 1 92.12 40 THR B CA 1
ATOM 2764 C C . THR B 1 40 ? 11.625 3.453 17.453 1 92.12 40 THR B C 1
ATOM 2766 O O . THR B 1 40 ? 12.188 2.609 18.156 1 92.12 40 THR B O 1
ATOM 2769 N N . LEU B 1 41 ? 10.562 3.152 16.812 1 91.38 41 LEU B N 1
ATOM 2770 C CA . LEU B 1 41 ? 9.93 1.852 17 1 91.38 41 LEU B CA 1
ATOM 2771 C C . LEU B 1 41 ? 10.766 0.744 16.375 1 91.38 41 LEU B C 1
ATOM 2773 O O . LEU B 1 41 ? 10.742 -0.399 16.828 1 91.38 41 LEU B O 1
ATOM 2777 N N . PHE B 1 42 ? 11.484 1.142 15.297 1 92.25 42 PHE B N 1
ATOM 2778 C CA . PHE B 1 42 ? 12.297 0.168 14.578 1 92.25 42 PHE B CA 1
ATOM 2779 C C . PHE B 1 42 ? 13.773 0.554 14.625 1 92.25 42 PHE B C 1
ATOM 2781 O O . PHE B 1 42 ? 14.133 1.573 15.219 1 92.25 42 PHE B O 1
ATOM 2788 N N . ASP B 1 43 ? 14.578 -0.291 14.086 1 84.06 43 ASP B N 1
ATOM 2789 C CA . ASP B 1 43 ? 16.016 -0.035 14.086 1 84.06 43 ASP B CA 1
ATOM 2790 C C . ASP B 1 43 ? 16.375 1.11 13.133 1 84.06 43 ASP B C 1
ATOM 2792 O O . ASP B 1 43 ? 17.438 1.71 13.25 1 84.06 43 ASP B O 1
ATOM 2796 N N . THR B 1 44 ? 15.477 1.286 12.297 1 83.88 44 THR B N 1
ATOM 2797 C CA . THR B 1 44 ? 15.734 2.312 11.289 1 83.88 44 THR B CA 1
ATOM 2798 C C . THR B 1 44 ? 14.953 3.584 11.602 1 83.88 44 THR B C 1
ATOM 2800 O O . THR B 1 44 ? 13.766 3.525 11.914 1 83.88 44 THR B O 1
ATOM 2803 N N . ASP B 1 45 ? 15.633 4.746 11.617 1 92.88 45 ASP B N 1
ATOM 2804 C CA . ASP B 1 45 ? 15.016 6.07 11.672 1 92.88 45 ASP B CA 1
ATOM 2805 C C . ASP B 1 45 ? 14.656 6.57 10.281 1 92.88 45 ASP B C 1
ATOM 2807 O O . ASP B 1 45 ? 15.516 7.062 9.547 1 92.88 45 ASP B O 1
ATOM 2811 N N . THR B 1 46 ? 13.398 6.48 9.93 1 94.75 46 THR B N 1
ATOM 2812 C CA . THR B 1 46 ? 12.906 6.797 8.594 1 94.75 46 THR B CA 1
ATOM 2813 C C . THR B 1 46 ? 13.117 8.273 8.281 1 94.75 46 THR B C 1
ATOM 2815 O O . THR B 1 46 ? 13.516 8.625 7.164 1 94.75 46 THR B O 1
ATOM 2818 N N . VAL B 1 47 ? 12.875 9.172 9.242 1 93.31 47 VAL B N 1
ATOM 2819 C CA . VAL B 1 47 ? 13 10.609 9.055 1 93.31 47 VAL B CA 1
ATOM 2820 C C . VAL B 1 47 ? 14.453 10.977 8.766 1 93.31 47 VAL B C 1
ATOM 2822 O O . VAL B 1 47 ? 14.742 11.648 7.77 1 93.31 47 VAL B O 1
ATOM 2825 N N . ALA B 1 48 ? 15.383 10.461 9.562 1 93.12 48 ALA B N 1
ATOM 2826 C CA . ALA B 1 48 ? 16.797 10.711 9.328 1 93.12 48 ALA B CA 1
ATOM 2827 C C . ALA B 1 48 ? 17.266 10.055 8.031 1 93.12 48 ALA B C 1
ATOM 2829 O O . ALA B 1 48 ? 18.094 10.617 7.305 1 93.12 48 ALA B O 1
ATOM 2830 N N . GLY B 1 49 ? 16.703 8.883 7.789 1 94.62 49 GLY B N 1
ATOM 2831 C CA . GLY B 1 49 ? 17.141 8.094 6.648 1 94.62 49 GLY B CA 1
ATOM 2832 C C . GLY B 1 49 ? 16.844 8.766 5.316 1 94.62 49 GLY B C 1
ATOM 2833 O O . GLY B 1 49 ? 17.672 8.711 4.398 1 94.62 49 GLY B O 1
ATOM 2834 N N . ILE B 1 50 ? 15.734 9.352 5.203 1 94.38 50 ILE B N 1
ATOM 2835 C CA . ILE B 1 50 ? 15.344 9.922 3.922 1 94.38 50 ILE B CA 1
ATOM 2836 C C . ILE B 1 50 ? 16.203 11.156 3.619 1 94.38 50 ILE B C 1
ATOM 2838 O O . ILE B 1 50 ? 16.578 11.391 2.469 1 94.38 50 ILE B O 1
ATOM 2842 N N . TYR B 1 51 ? 16.578 11.945 4.598 1 91.5 51 TYR B N 1
ATOM 2843 C CA . TYR B 1 51 ? 17.484 13.07 4.422 1 91.5 51 TYR B CA 1
ATOM 2844 C C . TYR B 1 51 ? 18.906 12.586 4.117 1 91.5 51 TYR B C 1
ATOM 2846 O O . TYR B 1 51 ? 19.594 13.164 3.271 1 91.5 51 TYR B O 1
ATOM 2854 N N . ASP B 1 52 ? 19.25 11.555 4.82 1 94.25 52 ASP B N 1
ATOM 2855 C CA . ASP B 1 52 ? 20.562 10.969 4.59 1 94.25 52 ASP B CA 1
ATOM 2856 C C . ASP B 1 52 ? 20.703 10.484 3.148 1 94.25 52 ASP B C 1
ATOM 2858 O O . ASP B 1 52 ? 21.766 10.648 2.533 1 94.25 52 ASP B O 1
ATOM 2862 N N . ALA B 1 53 ? 19.688 9.898 2.605 1 95.38 53 ALA B N 1
ATOM 2863 C CA . ALA B 1 53 ? 19.703 9.414 1.227 1 95.38 53 ALA B CA 1
ATOM 2864 C C . ALA B 1 53 ? 19.984 10.555 0.252 1 95.38 53 ALA B C 1
ATOM 2866 O O . ALA B 1 53 ? 20.766 10.398 -0.695 1 95.38 53 ALA B O 1
ATOM 2867 N N . GLN B 1 54 ? 19.422 11.719 0.525 1 94.19 54 GLN B N 1
ATOM 2868 C CA . GLN B 1 54 ? 19.594 12.867 -0.359 1 94.19 54 GLN B CA 1
ATOM 2869 C C . GLN B 1 54 ? 20.984 13.461 -0.216 1 94.19 54 GLN B C 1
ATOM 2871 O O . GLN B 1 54 ? 21.609 13.867 -1.206 1 94.19 54 GLN B O 1
ATOM 2876 N N . THR B 1 55 ? 21.453 13.5 1.012 1 94 55 THR B N 1
ATOM 2877 C CA . THR B 1 55 ? 22.812 13.977 1.257 1 94 55 THR B CA 1
ATOM 2878 C C . THR B 1 55 ? 23.828 13.086 0.554 1 94 55 THR B C 1
ATOM 2880 O O . THR B 1 55 ? 24.75 13.586 -0.112 1 94 55 THR B O 1
ATOM 2883 N N . ARG B 1 56 ? 23.641 11.82 0.697 1 96.5 56 ARG B N 1
ATOM 2884 C CA . ARG B 1 56 ? 24.562 10.852 0.103 1 96.5 56 ARG B CA 1
ATOM 2885 C C . ARG B 1 56 ? 24.5 10.891 -1.42 1 96.5 56 ARG B C 1
ATOM 2887 O O . ARG B 1 56 ? 25.516 10.695 -2.098 1 96.5 56 ARG B O 1
ATOM 2894 N N . LYS B 1 57 ? 23.344 11.125 -1.924 1 96 57 LYS B N 1
ATOM 2895 C CA . LYS B 1 57 ? 23.203 11.344 -3.359 1 96 57 LYS B CA 1
ATOM 2896 C C . LYS B 1 57 ? 24.016 12.547 -3.822 1 96 57 LYS B C 1
ATOM 2898 O O . LYS B 1 57 ? 24.75 12.461 -4.801 1 96 57 LYS B O 1
ATOM 2903 N N . GLN B 1 58 ? 23.922 13.625 -3.146 1 93.88 58 GLN B N 1
ATOM 2904 C CA . GLN B 1 58 ? 24.578 14.875 -3.51 1 93.88 58 GLN B CA 1
ATOM 2905 C C . GLN B 1 58 ? 26.094 14.766 -3.406 1 93.88 58 GLN B C 1
ATOM 2907 O O . GLN B 1 58 ? 26.828 15.32 -4.234 1 93.88 58 GLN B O 1
ATOM 2912 N N . ASN B 1 59 ? 26.531 14.016 -2.439 1 95.62 59 ASN B N 1
ATOM 2913 C CA . ASN B 1 59 ? 27.984 13.93 -2.244 1 95.62 59 ASN B CA 1
ATOM 2914 C C . ASN B 1 59 ? 28.578 12.758 -3.006 1 95.62 59 ASN B C 1
ATOM 2916 O O . ASN B 1 59 ? 29.797 12.539 -2.957 1 95.62 59 ASN B O 1
ATOM 2920 N N . GLY B 1 60 ? 27.75 11.922 -3.639 1 94.44 60 GLY B N 1
ATOM 2921 C CA . GLY B 1 60 ? 28.219 10.891 -4.543 1 94.44 60 GLY B CA 1
ATOM 2922 C C . GLY B 1 60 ? 28.453 9.555 -3.863 1 94.44 60 GLY B C 1
ATOM 2923 O O . GLY B 1 60 ? 28.859 8.586 -4.508 1 94.44 60 GLY B O 1
ATOM 2924 N N . SER B 1 61 ? 28.141 9.422 -2.574 1 95.38 61 SER B N 1
ATOM 2925 C CA . SER B 1 61 ? 28.375 8.18 -1.85 1 95.38 61 SER B CA 1
ATOM 2926 C C . SER B 1 61 ? 27.266 7.168 -2.098 1 95.38 61 SER B C 1
ATOM 2928 O O . SER B 1 61 ? 27.391 6 -1.726 1 95.38 61 SER B O 1
ATOM 2930 N N . LEU B 1 62 ? 26.219 7.59 -2.68 1 96.38 62 LEU B N 1
ATOM 2931 C CA . LEU B 1 62 ? 25.125 6.738 -3.133 1 96.38 62 LEU B CA 1
ATOM 2932 C C . LEU B 1 62 ? 24.703 7.102 -4.555 1 96.38 62 LEU B C 1
ATOM 2934 O O . LEU B 1 62 ? 24.516 8.281 -4.867 1 96.38 62 LEU B O 1
ATOM 2938 N N . SER B 1 63 ? 24.594 6.094 -5.426 1 96.19 63 SER B N 1
ATOM 2939 C CA . SER B 1 63 ? 24.219 6.383 -6.809 1 96.19 63 SER B CA 1
ATOM 2940 C C . SER B 1 63 ? 22.844 7.039 -6.891 1 96.19 63 SER B C 1
ATOM 2942 O O . SER B 1 63 ? 22.031 6.879 -5.992 1 96.19 63 SER B O 1
ATOM 2944 N N . GLU B 1 64 ? 22.578 7.75 -7.941 1 96.25 64 GLU B N 1
ATOM 2945 C CA . GLU B 1 64 ? 21.281 8.391 -8.156 1 96.25 64 GLU B CA 1
ATOM 2946 C C . GLU B 1 64 ? 20.141 7.363 -8.133 1 96.25 64 GLU B C 1
ATOM 2948 O O . GLU B 1 64 ? 19.094 7.598 -7.52 1 96.25 64 GLU B O 1
ATOM 2953 N N . GLU B 1 65 ? 20.422 6.238 -8.711 1 96.19 65 GLU B N 1
ATOM 2954 C CA . GLU B 1 65 ? 19.406 5.18 -8.781 1 96.19 65 GLU B CA 1
ATOM 2955 C C . GLU B 1 65 ? 19.125 4.598 -7.395 1 96.19 65 GLU B C 1
ATOM 2957 O O . GLU B 1 65 ? 17.969 4.477 -6.992 1 96.19 65 GLU B O 1
ATOM 2962 N N . ASP B 1 66 ? 20.203 4.297 -6.688 1 97.44 66 ASP B N 1
ATOM 2963 C CA . ASP B 1 66 ? 20.031 3.746 -5.348 1 97.44 66 ASP B CA 1
ATOM 2964 C C . ASP B 1 66 ? 19.359 4.758 -4.422 1 97.44 66 ASP B C 1
ATOM 2966 O O . ASP B 1 66 ? 18.516 4.395 -3.6 1 97.44 66 ASP B O 1
ATOM 2970 N N . ALA B 1 67 ? 19.766 6.016 -4.582 1 98 67 ALA B N 1
ATOM 2971 C CA . ALA B 1 67 ? 19.172 7.059 -3.75 1 98 67 ALA B CA 1
ATOM 2972 C C . ALA B 1 67 ? 17.672 7.172 -4 1 98 67 ALA B C 1
ATOM 2974 O O . ALA B 1 67 ? 16.891 7.375 -3.066 1 98 67 ALA B O 1
ATOM 2975 N N . ALA B 1 68 ? 17.281 7.047 -5.227 1 98.19 68 ALA B N 1
ATOM 2976 C CA . ALA B 1 68 ? 15.852 7.113 -5.566 1 98.19 68 ALA B CA 1
ATOM 2977 C C . ALA B 1 68 ? 15.086 5.953 -4.941 1 98.19 68 ALA B C 1
ATOM 2979 O O . ALA B 1 68 ? 13.992 6.141 -4.398 1 98.19 68 ALA B O 1
ATOM 2980 N N . LEU B 1 69 ? 15.68 4.758 -5 1 98.38 69 LEU B N 1
ATOM 2981 C CA . LEU B 1 69 ? 15.047 3.578 -4.426 1 98.38 69 LEU B CA 1
ATOM 2982 C C . LEU B 1 69 ? 14.961 3.691 -2.906 1 98.38 69 LEU B C 1
ATOM 2984 O O . LEU B 1 69 ? 13.914 3.408 -2.316 1 98.38 69 LEU B O 1
ATOM 2988 N N . VAL B 1 70 ? 16.047 4.109 -2.277 1 98.44 70 VAL B N 1
ATOM 2989 C CA . VAL B 1 70 ? 16.109 4.266 -0.828 1 98.44 70 VAL B CA 1
ATOM 2990 C C . VAL B 1 70 ? 15.102 5.32 -0.378 1 98.44 70 VAL B C 1
ATOM 2992 O O . VAL B 1 70 ? 14.359 5.113 0.583 1 98.44 70 VAL B O 1
ATOM 2995 N N . THR B 1 71 ? 15.008 6.438 -1.137 1 98.44 71 THR B N 1
ATOM 2996 C CA . THR B 1 71 ? 14.07 7.504 -0.818 1 98.44 71 THR B CA 1
ATOM 2997 C C . THR B 1 71 ? 12.633 7.004 -0.936 1 98.44 71 THR B C 1
ATOM 2999 O O . THR B 1 71 ? 11.805 7.258 -0.056 1 98.44 71 THR B O 1
ATOM 3002 N N . ALA B 1 72 ? 12.383 6.266 -1.96 1 98.69 72 ALA B N 1
ATOM 3003 C CA . ALA B 1 72 ? 11.031 5.742 -2.17 1 98.69 72 ALA B CA 1
ATOM 3004 C C . ALA B 1 72 ? 10.633 4.793 -1.045 1 98.69 72 ALA B C 1
ATOM 3006 O O . ALA B 1 72 ? 9.484 4.801 -0.599 1 98.69 72 ALA B O 1
ATOM 3007 N N . GLN B 1 73 ? 11.539 3.99 -0.588 1 98.62 73 GLN B N 1
ATOM 3008 C CA . GLN B 1 73 ? 11.227 3.064 0.495 1 98.62 73 GLN B CA 1
ATOM 3009 C C . GLN B 1 73 ? 10.969 3.812 1.801 1 98.62 73 GLN B C 1
ATOM 3011 O O . GLN B 1 73 ? 10.062 3.457 2.559 1 98.62 73 GLN B O 1
ATOM 3016 N N . HIS B 1 74 ? 11.789 4.82 2.098 1 98.06 74 HIS B N 1
ATOM 3017 C CA . HIS B 1 74 ? 11.508 5.641 3.273 1 98.06 74 HIS B CA 1
ATOM 3018 C C . HIS B 1 74 ? 10.141 6.309 3.172 1 98.06 74 HIS B C 1
ATOM 3020 O O . HIS B 1 74 ? 9.398 6.367 4.152 1 98.06 74 HIS B O 1
ATOM 3026 N N . GLN B 1 75 ? 9.852 6.805 1.964 1 98.31 75 GLN B N 1
ATOM 3027 C CA . GLN B 1 75 ? 8.547 7.41 1.746 1 98.31 75 GLN B CA 1
ATOM 3028 C C . GLN B 1 75 ? 7.422 6.418 2.027 1 98.31 75 GLN B C 1
ATOM 3030 O O . GLN B 1 75 ? 6.414 6.77 2.643 1 98.31 75 GLN B O 1
ATOM 3035 N N . ALA B 1 76 ? 7.574 5.184 1.575 1 98.62 76 ALA B N 1
ATOM 3036 C CA . ALA B 1 76 ? 6.594 4.137 1.853 1 98.62 76 ALA B CA 1
ATOM 3037 C C . ALA B 1 76 ? 6.465 3.889 3.354 1 98.62 76 ALA B C 1
ATOM 3039 O O . ALA B 1 76 ? 5.363 3.65 3.857 1 98.62 76 ALA B O 1
ATOM 3040 N N . ALA B 1 77 ? 7.551 3.975 4.051 1 98 77 ALA B N 1
ATOM 3041 C CA . ALA B 1 77 ? 7.555 3.764 5.496 1 98 77 ALA B CA 1
ATOM 3042 C C . ALA B 1 77 ? 6.766 4.855 6.211 1 98 77 ALA B C 1
ATOM 3044 O O . ALA B 1 77 ? 6.121 4.602 7.234 1 98 77 ALA B O 1
ATOM 3045 N N . PHE B 1 78 ? 6.758 6.078 5.672 1 97.88 78 PHE B N 1
ATOM 3046 C CA . PHE B 1 78 ? 5.949 7.156 6.23 1 97.88 78 PHE B CA 1
ATOM 3047 C C . PHE B 1 78 ? 4.465 6.824 6.137 1 97.88 78 PHE B C 1
ATOM 3049 O O . PHE B 1 78 ? 3.682 7.207 7.008 1 97.88 78 PHE B O 1
ATOM 3056 N N . ALA B 1 79 ? 4.086 6.086 5.16 1 98.31 79 ALA B N 1
ATOM 3057 C CA . ALA B 1 79 ? 2.672 5.824 4.891 1 98.31 79 ALA B CA 1
ATOM 3058 C C . ALA B 1 79 ? 2.135 4.723 5.797 1 98.31 79 ALA B C 1
ATOM 3060 O O . ALA B 1 79 ? 0.947 4.707 6.129 1 98.31 79 ALA B O 1
ATOM 3061 N N . THR B 1 80 ? 2.967 3.844 6.293 1 98.06 80 THR B N 1
ATOM 3062 C CA . THR B 1 80 ? 2.555 2.6 6.934 1 98.06 80 THR B CA 1
ATOM 3063 C C . THR B 1 80 ? 1.667 2.881 8.141 1 98.06 80 THR B C 1
ATOM 3065 O O . THR B 1 80 ? 0.554 2.357 8.234 1 98.06 80 THR B O 1
ATOM 3068 N N . PRO B 1 81 ? 2.057 3.719 9.07 1 97.44 81 PRO B N 1
ATOM 3069 C CA . PRO B 1 81 ? 1.199 3.912 10.25 1 97.44 81 PRO B CA 1
ATOM 3070 C C . PRO B 1 81 ? -0.118 4.605 9.906 1 97.44 81 PRO B C 1
ATOM 3072 O O . PRO B 1 81 ? -1.131 4.379 10.57 1 97.44 81 PRO B O 1
ATOM 3075 N N . TYR B 1 82 ? -0.129 5.438 8.867 1 97.88 82 TYR B N 1
ATOM 3076 C CA . TYR B 1 82 ? -1.377 6.055 8.43 1 97.88 82 TYR B CA 1
ATOM 3077 C C . TYR B 1 82 ? -2.324 5.008 7.852 1 97.88 82 TYR B C 1
ATOM 3079 O O . TYR B 1 82 ? -3.535 5.066 8.078 1 97.88 82 TYR B O 1
ATOM 3087 N N . LEU B 1 83 ? -1.744 4.094 7.09 1 98.19 83 LEU B N 1
ATOM 3088 C CA . LEU B 1 83 ? -2.559 3.025 6.527 1 98.19 83 LEU B CA 1
ATOM 3089 C C . LEU B 1 83 ? -3.154 2.156 7.629 1 98.19 83 LEU B C 1
ATOM 3091 O O . LEU B 1 83 ? -4.336 1.81 7.582 1 98.19 83 LEU B O 1
ATOM 3095 N N . LEU B 1 84 ? -2.355 1.829 8.617 1 97.38 84 LEU B N 1
ATOM 3096 C CA . LEU B 1 84 ? -2.814 0.997 9.719 1 97.38 84 LEU B CA 1
ATOM 3097 C C . LEU B 1 84 ? -3.881 1.719 10.539 1 97.38 84 LEU B C 1
ATOM 3099 O O . LEU B 1 84 ? -4.91 1.131 10.883 1 97.38 84 LEU B O 1
ATOM 3103 N N . LEU B 1 85 ? -3.654 2.99 10.805 1 97.25 85 LEU B N 1
ATOM 3104 C CA . LEU B 1 85 ? -4.617 3.803 11.539 1 97.25 85 LEU B CA 1
ATOM 3105 C C . LEU B 1 85 ? -5.934 3.908 10.773 1 97.25 85 LEU B C 1
ATOM 3107 O O . LEU B 1 85 ? -7.008 3.748 11.359 1 97.25 85 LEU B O 1
ATOM 3111 N N . HIS B 1 86 ? -5.82 4.176 9.516 1 97 86 HIS B N 1
ATOM 3112 C CA . HIS B 1 86 ? -6.992 4.293 8.656 1 97 86 HIS B CA 1
ATOM 3113 C C . HIS B 1 86 ? -7.801 3 8.656 1 97 86 HIS B C 1
ATOM 3115 O O . HIS B 1 86 ? -9.023 3.027 8.828 1 97 86 HIS B O 1
ATOM 3121 N N . THR B 1 87 ? -7.137 1.917 8.492 1 96.06 87 THR B N 1
ATOM 3122 C CA . THR B 1 87 ? -7.793 0.615 8.445 1 96.06 87 THR B CA 1
ATOM 3123 C C . THR B 1 87 ? -8.477 0.307 9.773 1 96.06 87 THR B C 1
ATOM 3125 O O . THR B 1 87 ? -9.531 -0.326 9.797 1 96.06 87 THR B O 1
ATOM 3128 N N . ARG B 1 88 ? -7.906 0.776 10.852 1 96.88 88 ARG B N 1
ATOM 3129 C CA . ARG B 1 88 ? -8.438 0.501 12.18 1 96.88 88 ARG B CA 1
ATOM 3130 C C . ARG B 1 88 ? -9.656 1.37 12.477 1 96.88 88 ARG B C 1
ATOM 3132 O O . ARG B 1 88 ? -10.664 0.884 12.992 1 96.88 88 ARG B O 1
ATOM 3139 N N . LEU B 1 89 ? -9.648 2.652 12.094 1 96.12 89 LEU B N 1
ATOM 3140 C CA . LEU B 1 89 ? -10.609 3.6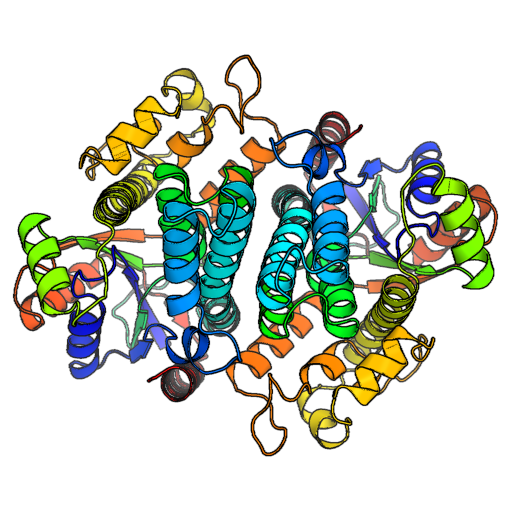19 12.609 1 96.12 89 LEU B CA 1
ATOM 3141 C C . LEU B 1 89 ? -11.734 3.854 11.609 1 96.12 89 LEU B C 1
ATOM 3143 O O . LEU B 1 89 ? -12.898 4.008 12 1 96.12 89 LEU B O 1
ATOM 3147 N N . VAL B 1 90 ? -11.438 3.852 10.398 1 91.06 90 VAL B N 1
ATOM 3148 C CA . VAL B 1 90 ? -12.336 4.398 9.391 1 91.06 90 VAL B CA 1
ATOM 3149 C C . VAL B 1 90 ? -13.586 3.527 9.289 1 91.06 90 VAL B C 1
ATOM 3151 O O . VAL B 1 90 ? -14.703 4.043 9.164 1 91.06 90 VAL B O 1
ATOM 3154 N N . PRO B 1 91 ? -13.422 2.172 9.484 1 91.06 91 PRO B N 1
ATOM 3155 C CA . PRO B 1 91 ? -14.633 1.347 9.438 1 91.06 91 PRO B CA 1
ATOM 3156 C C . PRO B 1 91 ? -15.578 1.635 10.602 1 91.06 91 PRO B C 1
ATOM 3158 O O . PRO B 1 91 ? -16.734 1.182 10.586 1 91.06 91 PRO B O 1
ATOM 3161 N N . LEU B 1 92 ? -15.164 2.389 11.562 1 95 92 LEU B N 1
ATOM 3162 C CA . LEU B 1 92 ? -15.969 2.678 12.742 1 95 92 LEU B CA 1
ATOM 3163 C C . LEU B 1 92 ? -16.891 3.869 12.484 1 95 92 LEU B C 1
ATOM 3165 O O . LEU B 1 92 ? -17.812 4.121 13.266 1 95 92 LEU B O 1
ATOM 3169 N N . PHE B 1 93 ? -16.562 4.586 11.375 1 94.81 93 PHE B N 1
ATOM 3170 C CA . PHE B 1 93 ? -17.406 5.715 11.008 1 94.81 93 PHE B CA 1
ATOM 3171 C C . PHE B 1 93 ? -18.531 5.27 10.078 1 94.81 93 PHE B C 1
ATOM 3173 O O . PHE B 1 93 ? -18.312 4.496 9.148 1 94.81 93 PHE B O 1
ATOM 3180 N N . GLY B 1 94 ? -19.766 5.68 10.383 1 94 94 GLY B N 1
ATOM 3181 C CA . GLY B 1 94 ? -20.938 5.266 9.633 1 94 94 GLY B CA 1
ATOM 3182 C C . GLY B 1 94 ? -21.344 6.25 8.555 1 94 94 GLY B C 1
ATOM 3183 O O . GLY B 1 94 ? -20.5 6.992 8.047 1 94 94 GLY B O 1
ATOM 3184 N N . PRO B 1 95 ? -22.547 6.219 8.141 1 96.19 95 PRO B N 1
ATOM 3185 C CA . PRO B 1 95 ? -23.016 7.086 7.059 1 96.19 95 PRO B CA 1
ATOM 3186 C C . PRO B 1 95 ? -23.109 8.555 7.473 1 96.19 95 PRO B C 1
ATOM 3188 O O . PRO B 1 95 ? -23.125 8.859 8.664 1 96.19 95 PRO B O 1
ATOM 3191 N N . ALA B 1 96 ? -23.172 9.383 6.516 1 96.81 96 ALA B N 1
ATOM 3192 C CA . ALA B 1 96 ? -23.359 10.812 6.75 1 96.81 96 ALA B CA 1
ATOM 3193 C C . ALA B 1 96 ? -24.703 11.102 7.41 1 96.81 96 ALA B C 1
ATOM 3195 O O . ALA B 1 96 ? -25.703 10.469 7.078 1 96.81 96 ALA B O 1
ATOM 3196 N N . VAL B 1 97 ? -24.672 11.984 8.32 1 97.12 97 VAL B N 1
ATOM 3197 C CA . VAL B 1 97 ? -25.891 12.375 9.016 1 97.12 97 VAL B CA 1
ATOM 3198 C C . VAL B 1 97 ? -25.922 13.898 9.188 1 97.12 97 VAL B C 1
ATOM 3200 O O . VAL B 1 97 ? -24.906 14.562 9.047 1 97.12 97 VAL B O 1
ATOM 3203 N N . GLU B 1 98 ? -27.141 14.375 9.508 1 95.06 98 GLU B N 1
ATOM 3204 C CA . GLU B 1 98 ? -27.312 15.805 9.773 1 95.06 98 GLU B CA 1
ATOM 3205 C C . GLU B 1 98 ? -27.172 16.109 11.258 1 95.06 98 GLU B C 1
ATOM 3207 O O . GLU B 1 98 ? -27.328 15.227 12.102 1 95.06 98 GLU B O 1
ATOM 3212 N N . GLY B 1 99 ? -26.797 17.422 11.484 1 93.94 99 GLY B N 1
ATOM 3213 C CA . GLY B 1 99 ? -26.734 17.875 12.867 1 93.94 99 GLY B CA 1
ATOM 3214 C C . GLY B 1 99 ? -25.312 18.172 13.336 1 93.94 99 GLY B C 1
ATOM 3215 O O . GLY B 1 99 ? -24.344 17.797 12.672 1 93.94 99 GLY B O 1
ATOM 3216 N N . PRO B 1 100 ? -25.25 18.812 14.469 1 95.06 100 PRO B N 1
ATOM 3217 C CA . PRO B 1 100 ? -23.938 19.141 15.016 1 95.06 100 PRO B CA 1
ATOM 3218 C C . PRO B 1 100 ? -23.203 17.922 15.562 1 95.06 100 PRO B C 1
ATOM 3220 O O . PRO B 1 100 ? -23.828 17.016 16.125 1 95.06 100 PRO B O 1
ATOM 3223 N N . PRO B 1 101 ? -21.953 17.922 15.422 1 96.88 101 PRO B N 1
ATOM 3224 C CA . PRO B 1 101 ? -21.203 16.781 15.953 1 96.88 101 PRO B CA 1
ATOM 3225 C C . PRO B 1 101 ? -21.188 16.734 17.484 1 96.88 101 PRO B C 1
ATOM 3227 O O . PRO B 1 101 ? -21.219 17.781 18.125 1 96.88 101 PRO B O 1
ATOM 3230 N N . GLU B 1 102 ? -21.109 15.562 17.953 1 97.06 102 GLU B N 1
ATOM 3231 C CA . GLU B 1 102 ? -20.969 15.32 19.391 1 97.06 102 GLU B CA 1
ATOM 3232 C C . GLU B 1 102 ? -19.516 15.039 19.766 1 97.06 102 GLU B C 1
ATOM 3234 O O . GLU B 1 102 ? -19.141 15.117 20.938 1 97.06 102 GLU B O 1
ATOM 3239 N N . MET B 1 103 ? -18.75 14.68 18.828 1 97.31 103 MET B N 1
ATOM 3240 C CA . MET B 1 103 ? -17.312 14.445 18.953 1 97.31 103 MET B CA 1
ATOM 3241 C C . MET B 1 103 ? -16.578 14.906 17.703 1 97.31 103 MET B C 1
ATOM 3243 O O . MET B 1 103 ? -17.062 14.703 16.578 1 97.31 103 MET B O 1
ATOM 3247 N N . THR B 1 104 ? -15.508 15.594 17.906 1 97.75 104 THR B N 1
ATOM 3248 C CA . THR B 1 104 ? -14.633 15.984 16.812 1 97.75 104 THR B CA 1
ATOM 3249 C C . THR B 1 104 ? -13.266 15.312 16.938 1 97.75 104 THR B C 1
ATOM 3251 O O . THR B 1 104 ? -12.656 15.344 18.016 1 97.75 104 THR B O 1
ATOM 3254 N N . VAL B 1 105 ? -12.844 14.648 15.945 1 97.75 105 VAL B N 1
ATOM 3255 C CA . VAL B 1 105 ? -11.516 14.055 15.883 1 97.75 105 VAL B CA 1
ATOM 3256 C C . VAL B 1 105 ? -10.68 14.758 14.812 1 97.75 105 VAL B C 1
ATOM 3258 O O . VAL B 1 105 ? -11.078 14.82 13.648 1 97.75 105 VAL B O 1
ATOM 3261 N N . VAL B 1 106 ? -9.523 15.281 15.18 1 97.94 106 VAL B N 1
ATOM 3262 C CA . VAL B 1 106 ? -8.609 15.969 14.273 1 97.94 106 VAL B CA 1
ATOM 3263 C C . VAL B 1 106 ? -7.371 15.117 14.031 1 97.94 106 VAL B C 1
ATOM 3265 O O . VAL B 1 106 ? -6.641 14.789 14.969 1 97.94 106 VAL B O 1
ATOM 3268 N N . PHE B 1 107 ? -7.168 14.797 12.797 1 97.62 107 PHE B N 1
ATOM 3269 C CA . PHE B 1 107 ? -6.039 13.961 12.406 1 97.62 107 PHE B CA 1
ATOM 3270 C C . PHE B 1 107 ? -4.93 14.805 11.789 1 97.62 107 PHE B C 1
ATOM 3272 O O . PHE B 1 107 ? -5.188 15.633 10.906 1 97.62 107 PHE B O 1
ATOM 3279 N N . ASP B 1 108 ? -3.727 14.734 12.312 1 96.31 108 ASP B N 1
ATOM 3280 C CA . ASP B 1 108 ? -2.498 15.148 11.641 1 96.31 108 ASP B CA 1
ATOM 3281 C C . ASP B 1 108 ? -1.848 13.969 10.914 1 96.31 108 ASP B C 1
ATOM 3283 O O . ASP B 1 108 ? -1.006 13.273 11.484 1 96.31 108 ASP B O 1
ATOM 3287 N N . ARG B 1 109 ? -2.324 13.93 9.789 1 97.19 109 ARG B N 1
ATOM 3288 C CA . ARG B 1 109 ? -2.719 14.141 8.398 1 97.19 109 ARG B CA 1
ATOM 3289 C C . ARG B 1 109 ? -3.561 12.977 7.887 1 97.19 109 ARG B C 1
ATOM 3291 O O . ARG B 1 109 ? -3.67 11.938 8.547 1 97.19 109 ARG B O 1
ATOM 3298 N N . HIS B 1 110 ? -4.195 13.078 6.75 1 98.25 110 HIS B N 1
ATOM 3299 C CA . HIS B 1 110 ? -4.797 12.023 5.949 1 98.25 110 HIS B CA 1
ATOM 3300 C C . HIS B 1 110 ? -3.734 11.188 5.242 1 98.25 110 HIS B C 1
ATOM 3302 O O . HIS B 1 110 ? -2.668 11.703 4.895 1 98.25 110 HIS B O 1
ATOM 3308 N N . PRO B 1 111 ? -3.98 9.898 4.926 1 98.5 111 PRO B N 1
ATOM 3309 C CA . PRO B 1 111 ? -3.023 9.07 4.188 1 98.5 111 PRO B CA 1
ATOM 3310 C C . PRO B 1 111 ? -2.619 9.68 2.85 1 98.5 111 PRO B C 1
ATOM 3312 O O . PRO B 1 111 ? -1.572 9.336 2.299 1 98.5 111 PRO B O 1
ATOM 3315 N N . VAL B 1 112 ? -3.395 10.602 2.264 1 98.81 112 VAL B N 1
ATOM 3316 C CA . VAL B 1 112 ? -3.115 11.211 0.968 1 98.81 112 VAL B CA 1
ATOM 3317 C C . VAL B 1 112 ? -1.783 11.953 1.023 1 98.81 112 VAL B C 1
ATOM 3319 O O . VAL B 1 112 ? -1.071 12.039 0.02 1 98.81 112 VAL B O 1
ATOM 3322 N N . ALA B 1 113 ? -1.444 12.398 2.205 1 98.69 113 ALA B N 1
ATOM 3323 C CA . ALA B 1 113 ? -0.176 13.109 2.375 1 98.69 113 ALA B CA 1
ATOM 3324 C C . ALA B 1 113 ? 1.006 12.195 2.072 1 98.69 113 ALA B C 1
ATOM 3326 O O . ALA B 1 113 ? 1.806 12.477 1.177 1 98.69 113 ALA B O 1
ATOM 3327 N N . ALA B 1 114 ? 0.994 11.047 2.721 1 98.56 114 ALA B N 1
ATOM 3328 C CA . ALA B 1 114 ? 2.158 10.164 2.648 1 98.56 114 ALA B CA 1
ATOM 3329 C C . ALA B 1 114 ? 2.121 9.312 1.384 1 98.56 114 ALA B C 1
ATOM 3331 O O . ALA B 1 114 ? 3.158 8.82 0.93 1 98.56 114 ALA B O 1
ATOM 3332 N N . THR B 1 115 ? 0.955 9.148 0.745 1 98.81 115 THR B N 1
ATOM 3333 C CA . THR B 1 115 ? 0.849 8.219 -0.368 1 98.81 115 THR B CA 1
ATOM 3334 C C . THR B 1 115 ? 0.795 8.961 -1.698 1 98.81 115 THR B C 1
ATOM 3336 O O . THR B 1 115 ? 1.103 8.391 -2.748 1 98.81 115 THR B O 1
ATOM 3339 N N . VAL B 1 116 ? 0.426 10.266 -1.683 1 98.88 116 VAL B N 1
ATOM 3340 C CA . VAL B 1 116 ? 0.236 10.953 -2.955 1 98.88 116 VAL B CA 1
ATOM 3341 C C . VAL B 1 116 ? 1.009 12.273 -2.951 1 98.88 116 VAL B C 1
ATOM 3343 O O . VAL B 1 116 ? 1.881 12.492 -3.797 1 98.88 116 VAL B O 1
ATOM 3346 N N . CYS B 1 117 ? 0.764 13.141 -1.961 1 98.88 117 CYS B N 1
ATOM 3347 C CA . CYS B 1 117 ? 1.269 14.508 -2.016 1 98.88 117 CYS B CA 1
ATOM 3348 C C . CYS B 1 117 ? 2.787 14.531 -1.883 1 98.88 117 CYS B C 1
ATOM 3350 O O . CYS B 1 117 ? 3.48 15.07 -2.748 1 98.88 117 CYS B O 1
ATOM 3352 N N . PHE B 1 118 ? 3.293 13.875 -0.844 1 98.69 118 PHE B N 1
ATOM 3353 C CA . PHE B 1 118 ? 4.738 13.867 -0.659 1 98.69 118 PHE B CA 1
ATOM 3354 C C . PHE B 1 118 ? 5.422 13.094 -1.779 1 98.69 118 PHE B C 1
ATOM 3356 O O . PHE B 1 118 ? 6.43 13.539 -2.328 1 98.69 118 PHE B O 1
ATOM 3363 N N . PRO B 1 119 ? 4.883 11.984 -2.201 1 98.81 119 PRO B N 1
ATOM 3364 C CA . PRO B 1 119 ? 5.492 11.273 -3.328 1 98.81 119 PRO B CA 1
ATOM 3365 C C . PRO B 1 119 ? 5.523 12.117 -4.605 1 98.81 119 PRO B C 1
ATOM 3367 O O . PRO B 1 119 ? 6.531 12.125 -5.316 1 98.81 119 PRO B O 1
ATOM 3370 N N . LEU B 1 120 ? 4.445 12.805 -4.898 1 98.88 120 LEU B N 1
ATOM 3371 C CA . LEU B 1 120 ? 4.43 13.625 -6.105 1 98.88 120 LEU B CA 1
ATOM 3372 C C . LEU B 1 120 ? 5.457 14.75 -6.008 1 98.88 120 LEU B C 1
ATOM 3374 O O . LEU B 1 120 ? 6.168 15.031 -6.977 1 98.88 120 LEU B O 1
ATOM 3378 N N . ALA B 1 121 ? 5.543 15.375 -4.844 1 98.75 121 ALA B N 1
ATOM 3379 C CA . ALA B 1 121 ? 6.547 16.422 -4.656 1 98.75 121 ALA B CA 1
ATOM 3380 C C . ALA B 1 121 ? 7.957 15.867 -4.867 1 98.75 121 ALA B C 1
ATOM 3382 O O . ALA B 1 121 ? 8.789 16.516 -5.516 1 98.75 121 ALA B O 1
ATOM 3383 N N . ARG B 1 122 ? 8.227 14.68 -4.348 1 98.38 122 ARG B N 1
ATOM 3384 C CA . ARG B 1 122 ? 9.539 14.047 -4.492 1 98.38 122 ARG B CA 1
ATOM 3385 C C . ARG B 1 122 ? 9.797 13.648 -5.938 1 98.38 122 ARG B C 1
ATOM 3387 O O . ARG B 1 122 ? 10.938 13.703 -6.41 1 98.38 122 ARG B O 1
ATOM 3394 N N . PHE B 1 123 ? 8.781 13.266 -6.676 1 98.62 123 PHE B N 1
ATOM 3395 C CA . PHE B 1 123 ? 8.914 12.992 -8.102 1 98.62 123 PHE B CA 1
ATOM 3396 C C . PHE B 1 123 ? 9.266 14.266 -8.867 1 98.62 123 PHE B C 1
ATOM 3398 O O . PHE B 1 123 ? 10.133 14.258 -9.742 1 98.62 123 PHE B O 1
ATOM 3405 N N . ILE B 1 124 ? 8.602 15.344 -8.461 1 98.56 124 ILE B N 1
ATOM 3406 C CA . ILE B 1 124 ? 8.797 16.625 -9.117 1 98.56 124 ILE B CA 1
ATOM 3407 C C . ILE B 1 124 ? 10.25 17.078 -8.961 1 98.56 124 ILE B C 1
ATOM 3409 O O . ILE B 1 124 ? 10.875 17.531 -9.922 1 98.56 124 ILE B O 1
ATOM 3413 N N . VAL B 1 125 ? 10.852 16.859 -7.777 1 97.62 125 VAL B N 1
ATOM 3414 C CA . VAL B 1 125 ? 12.195 17.375 -7.547 1 97.62 125 VAL B CA 1
ATOM 3415 C C . VAL B 1 125 ? 13.227 16.312 -7.949 1 97.62 125 VAL B C 1
ATOM 3417 O O . VAL B 1 125 ? 14.43 16.531 -7.789 1 97.62 125 VAL B O 1
ATOM 3420 N N . GLY B 1 126 ? 12.789 15.094 -8.352 1 96.56 126 GLY B N 1
ATOM 3421 C CA . GLY B 1 126 ? 13.68 14.086 -8.891 1 96.56 126 GLY B CA 1
ATOM 3422 C C . GLY B 1 126 ? 14.211 13.125 -7.84 1 96.56 126 GLY B C 1
ATOM 3423 O O . GLY B 1 126 ? 15.203 12.43 -8.062 1 96.56 126 GLY B O 1
ATOM 3424 N N . ASP B 1 127 ? 13.555 13.086 -6.672 1 97.69 127 ASP B N 1
ATOM 3425 C CA . ASP B 1 127 ? 13.992 12.227 -5.574 1 97.69 127 ASP B CA 1
ATOM 3426 C C . ASP B 1 127 ? 13.531 10.789 -5.781 1 97.69 127 ASP B C 1
ATOM 3428 O O . ASP B 1 127 ? 14.148 9.852 -5.262 1 97.69 127 ASP B O 1
ATOM 3432 N N . ILE B 1 128 ? 12.383 10.602 -6.445 1 98.19 128 ILE B N 1
ATOM 3433 C CA . ILE B 1 128 ? 11.875 9.258 -6.719 1 98.19 128 ILE B CA 1
ATOM 3434 C C . ILE B 1 128 ? 11.414 9.164 -8.172 1 98.19 128 ILE B C 1
ATOM 3436 O O . ILE B 1 128 ? 11.211 10.188 -8.828 1 98.19 128 ILE B O 1
ATOM 3440 N N . SER B 1 129 ? 11.328 7.973 -8.711 1 97.69 129 SER B N 1
ATOM 3441 C CA . SER B 1 129 ? 10.922 7.73 -10.094 1 97.69 129 SER B CA 1
ATOM 3442 C C . SER B 1 129 ? 9.414 7.844 -10.258 1 97.69 129 SER B C 1
ATOM 3444 O O . SER B 1 129 ? 8.672 7.84 -9.273 1 97.69 129 SER B O 1
ATOM 3446 N N . ALA B 1 130 ? 8.977 7.945 -11.492 1 97.12 130 ALA B N 1
ATOM 3447 C CA . ALA B 1 130 ? 7.551 7.926 -11.797 1 97.12 130 ALA B CA 1
ATOM 3448 C C . ALA B 1 130 ? 6.902 6.629 -11.32 1 97.12 130 ALA B C 1
ATOM 3450 O O . ALA B 1 130 ? 5.785 6.641 -10.797 1 97.12 130 ALA B O 1
ATOM 3451 N N . ALA B 1 131 ? 7.621 5.527 -11.469 1 97.19 131 ALA B N 1
ATOM 3452 C CA . ALA B 1 131 ? 7.121 4.227 -11.031 1 97.19 131 ALA B CA 1
ATOM 3453 C C . ALA B 1 131 ? 6.855 4.219 -9.531 1 97.19 131 ALA B C 1
ATOM 3455 O O . ALA B 1 131 ? 5.832 3.699 -9.078 1 97.19 131 ALA B O 1
ATOM 3456 N N . ALA B 1 132 ? 7.809 4.789 -8.789 1 98.06 132 ALA B N 1
ATOM 3457 C CA . ALA B 1 132 ? 7.652 4.848 -7.34 1 98.06 132 ALA B CA 1
ATOM 3458 C C . ALA B 1 132 ? 6.477 5.738 -6.953 1 98.06 132 ALA B C 1
ATOM 3460 O O . ALA B 1 132 ? 5.711 5.41 -6.043 1 98.06 132 ALA B O 1
ATOM 3461 N N . PHE B 1 133 ? 6.355 6.871 -7.703 1 98.5 133 PHE B N 1
ATOM 3462 C CA . PHE B 1 133 ? 5.23 7.766 -7.453 1 98.5 133 PHE B CA 1
ATOM 3463 C C . PHE B 1 133 ? 3.908 7.043 -7.66 1 98.5 133 PHE B C 1
ATOM 3465 O O . PHE B 1 133 ? 3.055 7.027 -6.77 1 98.5 133 PHE B O 1
ATOM 3472 N N . VAL B 1 134 ? 3.732 6.367 -8.727 1 98.06 134 VAL B N 1
ATOM 3473 C CA . VAL B 1 134 ? 2.49 5.672 -9.055 1 98.06 134 VAL B CA 1
ATOM 3474 C C . VAL B 1 134 ? 2.264 4.527 -8.07 1 98.06 134 VAL B C 1
ATOM 3476 O O . VAL B 1 134 ? 1.136 4.297 -7.625 1 98.06 134 VAL B O 1
ATOM 3479 N N . GLY B 1 135 ? 3.316 3.826 -7.738 1 98.25 135 GLY B N 1
ATOM 3480 C CA . GLY B 1 135 ? 3.211 2.736 -6.781 1 98.25 135 GLY B CA 1
ATOM 3481 C C . GLY B 1 135 ? 2.73 3.188 -5.414 1 98.25 135 GLY B C 1
ATOM 3482 O O . GLY B 1 135 ? 1.882 2.533 -4.801 1 98.25 135 GLY B O 1
ATOM 3483 N N . LEU B 1 136 ? 3.287 4.273 -4.922 1 98.75 136 LEU B N 1
ATOM 3484 C CA . LEU B 1 136 ? 2.873 4.809 -3.631 1 98.75 136 LEU B CA 1
ATOM 3485 C C . LEU B 1 136 ? 1.431 5.297 -3.682 1 98.75 136 LEU B C 1
ATOM 3487 O O . LEU B 1 136 ? 0.646 5.027 -2.77 1 98.75 136 LEU B O 1
ATOM 3491 N N . ALA B 1 137 ? 1.039 5.957 -4.777 1 98.69 137 ALA B N 1
ATOM 3492 C CA . ALA B 1 137 ? -0.321 6.465 -4.93 1 98.69 137 ALA B CA 1
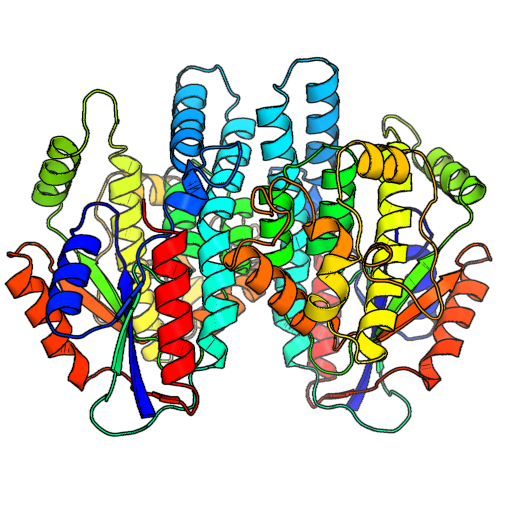ATOM 3493 C C . ALA B 1 137 ? -1.335 5.328 -4.957 1 98.69 137 ALA B C 1
ATOM 3495 O O . ALA B 1 137 ? -2.457 5.477 -4.469 1 98.69 137 ALA B O 1
ATOM 3496 N N . ALA B 1 138 ? -0.928 4.195 -5.473 1 98.31 138 ALA B N 1
ATOM 3497 C CA . ALA B 1 138 ? -1.81 3.037 -5.586 1 98.31 138 ALA B CA 1
ATOM 3498 C C . ALA B 1 138 ? -2.18 2.49 -4.211 1 98.31 138 ALA B C 1
ATOM 3500 O O . ALA B 1 138 ? -3.123 1.706 -4.082 1 98.31 138 ALA B O 1
ATOM 3501 N N . THR B 1 139 ? -1.447 2.887 -3.186 1 98.5 139 THR B N 1
ATOM 3502 C CA . THR B 1 139 ? -1.687 2.348 -1.853 1 98.5 139 THR B CA 1
ATOM 3503 C C . THR B 1 139 ? -2.668 3.225 -1.081 1 98.5 139 THR B C 1
ATOM 3505 O O . THR B 1 139 ? -3.064 2.887 0.036 1 98.5 139 THR B O 1
ATOM 3508 N N . LEU B 1 140 ? -3.082 4.398 -1.661 1 98.25 140 LEU B N 1
ATOM 3509 C CA . LEU B 1 140 ? -4.062 5.258 -1.009 1 98.25 140 LEU B CA 1
ATOM 3510 C C . LEU B 1 140 ? -5.348 4.492 -0.715 1 98.25 140 LEU B C 1
ATOM 3512 O O . LEU B 1 140 ? -5.945 3.902 -1.619 1 98.25 140 LEU B O 1
ATOM 3516 N N . PRO B 1 141 ? -5.734 4.48 0.539 1 96.31 141 PRO B N 1
ATOM 3517 C CA . PRO B 1 141 ? -6.969 3.758 0.855 1 96.31 141 PRO B CA 1
ATOM 3518 C C . PRO B 1 141 ? -8.227 4.543 0.485 1 96.31 141 PRO B C 1
ATOM 3520 O O . PRO B 1 141 ? -8.164 5.762 0.306 1 96.31 141 PRO B O 1
ATOM 3523 N N . GLY B 1 142 ? -9.312 3.812 0.298 1 92.75 142 GLY B N 1
ATOM 3524 C CA . GLY B 1 142 ? -10.594 4.477 0.101 1 92.75 142 GLY B CA 1
ATOM 3525 C C . GLY B 1 142 ? -11.062 5.242 1.324 1 92.75 142 GLY B C 1
ATOM 3526 O O . GLY B 1 142 ? -10.758 4.855 2.457 1 92.75 142 GLY B O 1
ATOM 3527 N N . GLU B 1 143 ? -11.781 6.281 1.035 1 92.56 143 GLU B N 1
ATOM 3528 C CA . GLU B 1 143 ? -12.344 7.102 2.102 1 92.56 143 GLU B CA 1
ATOM 3529 C C . GLU B 1 143 ? -13.867 7.043 2.094 1 92.56 143 GLU B C 1
ATOM 3531 O O . GLU B 1 143 ? -14.508 7.445 1.118 1 92.56 143 GLU B O 1
ATOM 3536 N N . PRO B 1 144 ? -14.461 6.535 3.139 1 92.31 144 PRO B N 1
ATOM 3537 C CA . PRO B 1 144 ? -15.914 6.621 3.24 1 92.31 144 PRO B CA 1
ATOM 3538 C C . PRO B 1 144 ? -16.406 8.039 3.514 1 92.31 144 PRO B C 1
ATOM 3540 O O . PRO B 1 144 ? -15.602 8.961 3.676 1 92.31 144 PRO B O 1
ATOM 3543 N N . PRO B 1 145 ? -17.734 8.195 3.588 1 93.5 145 PRO B N 1
ATOM 3544 C CA . PRO B 1 145 ? -18.25 9.539 3.855 1 93.5 145 PRO B CA 1
ATOM 3545 C C . PRO B 1 145 ? -17.688 10.148 5.137 1 93.5 145 PRO B C 1
ATOM 3547 O O . PRO B 1 145 ? -17.438 9.43 6.109 1 93.5 145 PRO B O 1
ATOM 3550 N N . GLY B 1 146 ? -17.469 11.398 5.078 1 96.06 146 GLY B N 1
ATOM 3551 C CA . GLY B 1 146 ? -17.047 12.102 6.277 1 96.06 146 GLY B CA 1
ATOM 3552 C C . GLY B 1 146 ? -15.586 12.523 6.242 1 96.06 146 GLY B C 1
ATOM 3553 O O . GLY B 1 146 ? -15.031 12.945 7.258 1 96.06 146 GLY B O 1
ATOM 3554 N N . GLY B 1 147 ? -14.953 12.352 5.074 1 96.69 147 GLY B N 1
ATOM 3555 C CA . GLY B 1 147 ? -13.578 12.781 4.934 1 96.69 147 GLY B CA 1
ATOM 3556 C C . GLY B 1 147 ? -13.438 14.273 4.664 1 96.69 147 GLY B C 1
ATOM 3557 O O . GLY B 1 147 ? -13.461 14.703 3.51 1 96.69 147 GLY B O 1
ATOM 3558 N N . ASN B 1 148 ? -13.352 15.117 5.793 1 98.31 148 ASN B N 1
ATOM 3559 C CA . ASN B 1 148 ? -13.141 16.562 5.676 1 98.31 148 ASN B CA 1
ATOM 3560 C C . ASN B 1 148 ? -11.656 16.906 5.746 1 98.31 148 ASN B C 1
ATOM 3562 O O . ASN B 1 148 ? -11.047 16.812 6.809 1 98.31 148 ASN B O 1
ATOM 3566 N N . LEU B 1 149 ? -11.086 17.297 4.656 1 98.56 149 LEU B N 1
ATOM 3567 C CA . LEU B 1 149 ? -9.664 17.594 4.562 1 98.56 149 LEU B CA 1
ATOM 3568 C C . LEU B 1 149 ? -9.422 19.094 4.469 1 98.56 149 LEU B C 1
ATOM 3570 O O . LEU B 1 149 ? -9.891 19.734 3.531 1 98.56 149 LEU B O 1
ATOM 3574 N N . VAL B 1 150 ? -8.734 19.609 5.441 1 98.69 150 VAL B N 1
ATOM 3575 C CA . VAL B 1 150 ? -8.414 21.031 5.477 1 98.69 150 VAL B CA 1
ATOM 3576 C C . VAL B 1 150 ? -6.93 21.234 5.16 1 98.69 150 VAL B C 1
ATOM 3578 O O . VAL B 1 150 ? -6.066 20.891 5.973 1 98.69 150 VAL B O 1
ATOM 3581 N N . VAL B 1 151 ? -6.648 21.828 4.062 1 98.62 151 VAL B N 1
ATOM 3582 C CA . VAL B 1 151 ? -5.277 22.047 3.625 1 98.62 151 VAL B CA 1
ATOM 3583 C C . VAL B 1 151 ? -4.773 23.391 4.16 1 98.62 151 VAL B C 1
ATOM 3585 O O . VAL B 1 151 ? -5.324 24.438 3.832 1 98.62 151 VAL B O 1
ATOM 3588 N N . ALA B 1 152 ? -3.725 23.281 4.902 1 97.94 152 ALA B N 1
ATOM 3589 C CA . ALA B 1 152 ? -3.121 24.453 5.516 1 97.94 152 ALA B CA 1
ATOM 3590 C C . ALA B 1 152 ? -2.166 25.156 4.551 1 97.94 152 ALA B C 1
ATOM 3592 O O . ALA B 1 152 ? -1.437 24.484 3.807 1 97.94 152 ALA B O 1
ATOM 3593 N N . SER B 1 153 ? -2.223 26.422 4.586 1 95.69 153 SER B N 1
ATOM 3594 C CA . SER B 1 153 ? -1.285 27.234 3.828 1 95.69 153 SER B CA 1
ATOM 3595 C C . SER B 1 153 ? -0.606 28.281 4.723 1 95.69 153 SER B C 1
ATOM 3597 O O . SER B 1 153 ? -1.074 28.547 5.828 1 95.69 153 SER B O 1
ATOM 3599 N N . LEU B 1 154 ? 0.489 28.688 4.273 1 94.75 154 LEU B N 1
ATOM 3600 C CA . LEU B 1 154 ? 1.292 29.719 4.938 1 94.75 154 LEU B CA 1
ATOM 3601 C C . LEU B 1 154 ? 2.082 30.531 3.92 1 94.75 154 LEU B C 1
ATOM 3603 O O . LEU B 1 154 ? 2.58 29.984 2.934 1 94.75 154 LEU B O 1
ATOM 3607 N N . ASP B 1 155 ? 2.133 31.781 4.215 1 93.75 155 ASP B N 1
ATOM 3608 C CA . ASP B 1 155 ? 2.969 32.625 3.359 1 93.75 155 ASP B CA 1
ATOM 3609 C C . ASP B 1 155 ? 4.367 32.031 3.205 1 93.75 155 ASP B C 1
ATOM 3611 O O . ASP B 1 155 ? 4.984 31.609 4.191 1 93.75 155 ASP B O 1
ATOM 3615 N N . PRO B 1 156 ? 4.848 32.031 1.956 1 90.94 156 PRO B N 1
ATOM 3616 C CA . PRO B 1 156 ? 6.121 31.359 1.703 1 90.94 156 PRO B CA 1
ATOM 3617 C C . PRO B 1 156 ? 7.27 31.938 2.527 1 90.94 156 PRO B C 1
ATOM 3619 O O . PRO B 1 156 ? 8.117 31.188 3.02 1 90.94 156 PRO B O 1
ATOM 3622 N N . ASP B 1 157 ? 7.297 33.25 2.625 1 90.5 157 ASP B N 1
ATOM 3623 C CA . ASP B 1 157 ? 8.375 33.875 3.395 1 90.5 157 ASP B CA 1
ATOM 3624 C C . ASP B 1 157 ? 8.258 33.531 4.875 1 90.5 157 ASP B C 1
ATOM 3626 O O . ASP B 1 157 ? 9.258 33.219 5.531 1 90.5 157 ASP B O 1
ATOM 3630 N N . GLU B 1 158 ? 7.109 33.625 5.336 1 91.25 158 GLU B N 1
ATOM 3631 C CA . GLU B 1 158 ? 6.871 33.219 6.723 1 91.25 158 GLU B CA 1
ATOM 3632 C C . GLU B 1 158 ? 7.176 31.75 6.949 1 91.25 158 GLU B C 1
ATOM 3634 O O . GLU B 1 158 ? 7.715 31.375 7.996 1 91.25 158 GLU B O 1
ATOM 3639 N N . HIS B 1 159 ? 6.805 30.938 5.98 1 91.38 159 HIS B N 1
ATOM 3640 C CA . HIS B 1 159 ? 7.055 29.516 6.043 1 91.38 159 HIS B CA 1
ATOM 3641 C C . HIS B 1 159 ? 8.547 29.219 6.18 1 91.38 159 HIS B C 1
ATOM 3643 O O . HIS B 1 159 ? 8.953 28.438 7.043 1 91.38 159 HIS B O 1
ATOM 3649 N N . LEU B 1 160 ? 9.328 29.812 5.395 1 87.5 160 LEU B N 1
ATOM 3650 C CA . LEU B 1 160 ? 10.773 29.625 5.426 1 87.5 160 LEU B CA 1
ATOM 3651 C C . LEU B 1 160 ? 11.359 30.109 6.746 1 87.5 160 LEU B C 1
ATOM 3653 O O . LEU B 1 160 ? 12.258 29.469 7.301 1 87.5 160 LEU B O 1
ATOM 3657 N N . ARG B 1 161 ? 10.891 31.188 7.188 1 87.38 161 ARG B N 1
ATOM 3658 C CA . ARG B 1 161 ? 11.352 31.734 8.461 1 87.38 161 ARG B CA 1
ATOM 3659 C C . ARG B 1 161 ? 11.109 30.734 9.594 1 87.38 161 ARG B C 1
ATOM 3661 O O . ARG B 1 161 ? 12.016 30.484 10.398 1 87.38 161 ARG B O 1
ATOM 3668 N N . ARG B 1 162 ? 9.938 30.125 9.664 1 85.88 162 ARG B N 1
ATOM 3669 C CA . ARG B 1 162 ? 9.594 29.156 10.695 1 85.88 162 ARG B CA 1
ATOM 3670 C C . ARG B 1 162 ? 10.5 27.922 10.609 1 85.88 162 ARG B C 1
ATOM 3672 O O . ARG B 1 162 ? 10.953 27.406 11.641 1 85.88 162 ARG B O 1
ATOM 3679 N N . LEU B 1 163 ? 10.688 27.438 9.391 1 86.19 163 LEU B N 1
ATOM 3680 C CA . LEU B 1 163 ? 11.5 26.25 9.195 1 86.19 163 LEU B CA 1
ATOM 3681 C C . LEU B 1 163 ? 12.938 26.5 9.617 1 86.19 163 LEU B C 1
ATOM 3683 O O . LEU B 1 163 ? 13.578 25.625 10.227 1 86.19 163 LEU B O 1
ATOM 3687 N N . ARG B 1 164 ? 13.422 27.672 9.375 1 82.75 164 ARG B N 1
ATOM 3688 C CA . ARG B 1 164 ? 14.781 28.016 9.766 1 82.75 164 ARG B CA 1
ATOM 3689 C C . ARG B 1 164 ? 14.898 28.141 11.281 1 82.75 164 ARG B C 1
ATOM 3691 O O . ARG B 1 164 ? 15.914 27.734 11.859 1 82.75 164 ARG B O 1
ATOM 3698 N N . ALA B 1 165 ? 13.961 28.625 11.898 1 79.88 165 ALA B N 1
ATOM 3699 C CA . ALA B 1 165 ? 13.945 28.766 13.352 1 79.88 165 ALA B CA 1
ATOM 3700 C C . ALA B 1 165 ? 13.906 27.406 14.039 1 79.88 165 ALA B C 1
ATOM 3702 O O . ALA B 1 165 ? 14.516 27.219 15.094 1 79.88 165 ALA B O 1
ATOM 3703 N N . ARG B 1 166 ? 13.203 26.531 13.508 1 73.75 166 ARG B N 1
ATOM 3704 C CA . ARG B 1 166 ? 13.078 25.172 14.031 1 73.75 166 ARG B CA 1
ATOM 3705 C C . ARG B 1 166 ? 14.352 24.375 13.781 1 73.75 166 ARG B C 1
ATOM 3707 O O . ARG B 1 166 ? 14.727 23.516 14.594 1 73.75 166 ARG B O 1
ATOM 3714 N N . ALA B 1 167 ? 14.812 24.531 12.508 1 64.81 167 ALA B N 1
ATOM 3715 C CA . ALA B 1 167 ? 15.945 23.766 12 1 64.81 167 ALA B CA 1
ATOM 3716 C C . ALA B 1 167 ? 17.203 24.031 12.828 1 64.81 167 ALA B C 1
ATOM 3718 O O . ALA B 1 167 ? 18.25 23.438 12.578 1 64.81 167 ALA B O 1
ATOM 3719 N N . ARG B 1 168 ? 17 24.344 14.117 1 54.06 168 ARG B N 1
ATOM 3720 C CA . ARG B 1 168 ? 18.297 24.531 14.766 1 54.06 168 ARG B CA 1
ATOM 3721 C C . ARG B 1 168 ? 19.375 23.672 14.109 1 54.06 168 ARG B C 1
ATOM 3723 O O . ARG B 1 168 ? 19.078 22.875 13.211 1 54.06 168 ARG B O 1
ATOM 3730 N N . ALA B 1 169 ? 20.344 22.922 14.742 1 47.34 169 ALA B N 1
ATOM 3731 C CA . ALA B 1 169 ? 21.625 22.297 14.422 1 47.34 169 ALA B CA 1
ATOM 3732 C C . ALA B 1 169 ? 21.453 21.062 13.562 1 47.34 169 ALA B C 1
ATOM 3734 O O . ALA B 1 169 ? 20.766 20.109 13.953 1 47.34 169 ALA B O 1
ATOM 3735 N N . GLY B 1 170 ? 21.609 21.125 12.055 1 50.91 170 GLY B N 1
ATOM 3736 C CA . GLY B 1 170 ? 21.859 20 11.164 1 50.91 170 GLY B CA 1
ATOM 3737 C C . GLY B 1 170 ? 20.734 19.75 10.18 1 50.91 170 GLY B C 1
ATOM 3738 O O . GLY B 1 170 ? 20.875 18.938 9.258 1 50.91 170 GLY B O 1
ATOM 3739 N N . GLU B 1 171 ? 19.484 20.281 10.516 1 55.91 171 GLU B N 1
ATOM 3740 C CA . GLU B 1 171 ? 18.422 19.938 9.578 1 55.91 171 GLU B CA 1
ATOM 3741 C C . GLU B 1 171 ? 18.375 20.922 8.406 1 55.91 171 GLU B C 1
ATOM 3743 O O . GLU B 1 171 ? 18.453 22.125 8.602 1 55.91 171 GLU B O 1
ATOM 3748 N N . HIS B 1 172 ? 18.781 20.578 7.258 1 64.62 172 HIS B N 1
ATOM 3749 C CA . HIS B 1 172 ? 18.719 21.328 6 1 64.62 172 HIS B CA 1
ATOM 3750 C C . HIS B 1 172 ? 17.297 21.312 5.43 1 64.62 172 HIS B C 1
ATOM 3752 O O . HIS B 1 172 ? 16.656 20.266 5.367 1 64.62 172 HIS B O 1
ATOM 3758 N N . VAL B 1 173 ? 16.844 22.609 5.344 1 76.31 173 VAL B N 1
ATOM 3759 C CA . VAL B 1 173 ? 15.57 22.766 4.664 1 76.31 173 VAL B CA 1
ATOM 3760 C C . VAL B 1 173 ? 15.758 22.594 3.156 1 76.31 173 VAL B C 1
ATOM 3762 O O . VAL B 1 173 ? 16.578 23.281 2.549 1 76.31 173 VAL B O 1
ATOM 3765 N N . ASP B 1 174 ? 15.141 21.688 2.584 1 87.62 174 ASP B N 1
ATOM 3766 C CA . ASP B 1 174 ? 15.109 21.516 1.133 1 87.62 174 ASP B CA 1
ATOM 3767 C C . ASP B 1 174 ? 14.047 22.422 0.507 1 87.62 174 ASP B C 1
ATOM 3769 O O . ASP B 1 174 ? 12.883 22.047 0.394 1 87.62 174 ASP B O 1
ATOM 3773 N N . ALA B 1 175 ? 14.477 23.641 0.053 1 91.06 175 ALA B N 1
ATOM 3774 C CA . ALA B 1 175 ? 13.57 24.656 -0.468 1 91.06 175 ALA B CA 1
ATOM 3775 C C . ALA B 1 175 ? 12.836 24.156 -1.71 1 91.06 175 ALA B C 1
ATOM 3777 O O . ALA B 1 175 ? 11.672 24.5 -1.932 1 91.06 175 ALA B O 1
ATOM 3778 N N . ARG B 1 176 ? 13.531 23.438 -2.549 1 94.31 176 ARG B N 1
ATOM 3779 C CA . ARG B 1 176 ? 12.914 22.906 -3.762 1 94.31 176 ARG B CA 1
ATOM 3780 C C . ARG B 1 176 ? 11.773 21.953 -3.426 1 94.31 176 ARG B C 1
ATOM 3782 O O . ARG B 1 176 ? 10.695 22.031 -4.012 1 94.31 176 ARG B O 1
ATOM 3789 N N . LEU B 1 177 ? 12.094 21.062 -2.494 1 95.38 177 LEU B N 1
ATOM 3790 C CA . LEU B 1 177 ? 11.062 20.125 -2.09 1 95.38 177 LEU B CA 1
ATOM 3791 C C . LEU B 1 177 ? 9.883 20.844 -1.447 1 95.38 177 LEU B C 1
ATOM 3793 O O . LEU B 1 177 ? 8.727 20.5 -1.694 1 95.38 177 LEU B O 1
ATOM 3797 N N . LEU B 1 178 ? 10.148 21.828 -0.611 1 95.12 178 LEU B N 1
ATOM 3798 C CA . LEU B 1 178 ? 9.086 22.594 0.035 1 95.12 178 LEU B CA 1
ATOM 3799 C C . LEU B 1 178 ? 8.211 23.281 -1.001 1 95.12 178 LEU B C 1
ATOM 3801 O O . LEU B 1 178 ? 6.98 23.25 -0.907 1 95.12 178 LEU B O 1
ATOM 3805 N N . THR B 1 179 ? 8.836 23.922 -1.971 1 96.44 179 THR B N 1
ATOM 3806 C CA . THR B 1 179 ? 8.094 24.609 -3.023 1 96.44 179 THR B CA 1
ATOM 3807 C C . THR B 1 179 ? 7.238 23.641 -3.814 1 96.44 179 THR B C 1
ATOM 3809 O O . THR B 1 179 ? 6.059 23.891 -4.07 1 96.44 179 THR B O 1
ATOM 3812 N N . ALA B 1 180 ? 7.859 22.531 -4.172 1 98.12 180 ALA B N 1
ATOM 3813 C CA . ALA B 1 180 ? 7.109 21.484 -4.879 1 98.12 180 ALA B CA 1
ATOM 3814 C C . ALA B 1 180 ? 5.91 21.016 -4.055 1 98.12 180 ALA B C 1
ATOM 3816 O O . ALA B 1 180 ? 4.816 20.844 -4.594 1 98.12 180 ALA B O 1
ATOM 3817 N N . LEU B 1 181 ? 6.156 20.828 -2.811 1 97.88 181 LEU B N 1
ATOM 3818 C CA . LEU B 1 181 ? 5.113 20.328 -1.923 1 97.88 181 LEU B CA 1
ATOM 3819 C C . LEU B 1 181 ? 3.965 21.328 -1.817 1 97.88 181 LEU B C 1
ATOM 3821 O O . LEU B 1 181 ? 2.795 20.938 -1.824 1 97.88 181 LEU B O 1
ATOM 3825 N N . ARG B 1 182 ? 4.23 22.562 -1.701 1 97.5 182 ARG B N 1
ATOM 3826 C CA . ARG B 1 182 ? 3.195 23.594 -1.67 1 97.5 182 ARG B CA 1
ATOM 3827 C C . ARG B 1 182 ? 2.365 23.578 -2.949 1 97.5 182 ARG B C 1
ATOM 3829 O O . ARG B 1 182 ? 1.137 23.656 -2.9 1 97.5 182 ARG B O 1
ATOM 3836 N N . ASN B 1 183 ? 3.057 23.484 -4.047 1 98.44 183 ASN B N 1
ATOM 3837 C CA . ASN B 1 183 ? 2.355 23.391 -5.324 1 98.44 183 ASN B CA 1
ATOM 3838 C C . ASN B 1 183 ? 1.456 22.156 -5.371 1 98.44 183 ASN B C 1
ATOM 3840 O O . ASN B 1 183 ? 0.322 22.219 -5.848 1 98.44 183 ASN B O 1
ATOM 3844 N N . VAL B 1 184 ? 1.93 21.062 -4.891 1 98.75 184 VAL B N 1
ATOM 3845 C CA . VAL B 1 184 ? 1.188 19.797 -4.941 1 98.75 184 VAL B CA 1
ATOM 3846 C C . VAL B 1 184 ? -0.074 19.906 -4.086 1 98.75 184 VAL B C 1
ATOM 3848 O O . VAL B 1 184 ? -1.139 19.422 -4.477 1 98.75 184 VAL B O 1
ATOM 3851 N N . TYR B 1 185 ? 0.016 20.516 -2.941 1 98.56 185 TYR B N 1
ATOM 3852 C CA . TYR B 1 185 ? -1.177 20.656 -2.113 1 98.56 185 TYR B CA 1
ATOM 3853 C C . TYR B 1 185 ? -2.197 21.578 -2.785 1 98.56 185 TYR B C 1
ATOM 3855 O O . TYR B 1 185 ? -3.406 21.359 -2.658 1 98.56 185 TYR B O 1
ATOM 3863 N N . ALA B 1 186 ? -1.699 22.594 -3.449 1 98.38 186 ALA B N 1
ATOM 3864 C CA . ALA B 1 186 ? -2.619 23.375 -4.262 1 98.38 186 ALA B CA 1
ATOM 3865 C C . ALA B 1 186 ? -3.281 22.516 -5.336 1 98.38 186 ALA B C 1
ATOM 3867 O O . ALA B 1 186 ? -4.477 22.656 -5.602 1 98.38 186 ALA B O 1
ATOM 3868 N N . MET B 1 187 ? -2.49 21.688 -5.953 1 98.62 187 MET B N 1
ATOM 3869 C CA . MET B 1 187 ? -3.018 20.766 -6.953 1 98.62 187 MET B CA 1
ATOM 3870 C C . MET B 1 187 ? -4.078 19.859 -6.348 1 98.62 187 MET B C 1
ATOM 3872 O O . MET B 1 187 ? -5.051 19.5 -7.016 1 98.62 187 MET B O 1
ATOM 3876 N N . LEU B 1 188 ? -3.865 19.422 -5.121 1 98.81 188 LEU B N 1
ATOM 3877 C CA . LEU B 1 188 ? -4.844 18.594 -4.434 1 98.81 188 LEU B CA 1
ATOM 3878 C C . LEU B 1 188 ? -6.168 19.328 -4.266 1 98.81 188 LEU B C 1
ATOM 3880 O O . LEU B 1 188 ? -7.234 18.781 -4.535 1 98.81 188 LEU B O 1
ATOM 3884 N N . VAL B 1 189 ? -6.113 20.562 -3.797 1 98.62 189 VAL B N 1
ATOM 3885 C CA . VAL B 1 189 ? -7.309 21.391 -3.652 1 98.62 189 VAL B CA 1
ATOM 3886 C C . VAL B 1 189 ? -8.016 21.516 -5 1 98.62 189 VAL B C 1
ATOM 3888 O O . VAL B 1 189 ? -9.227 21.312 -5.098 1 98.62 189 VAL B O 1
ATOM 3891 N N . ASN B 1 190 ? -7.227 21.812 -6.008 1 98.69 190 ASN B N 1
ATOM 3892 C CA . ASN B 1 190 ? -7.762 21.938 -7.359 1 98.69 190 ASN B CA 1
ATOM 3893 C C . ASN B 1 190 ? -8.391 20.641 -7.84 1 98.69 190 ASN B C 1
ATOM 3895 O O . ASN B 1 190 ? -9.383 20.656 -8.57 1 98.69 190 ASN B O 1
ATOM 3899 N N . THR B 1 191 ? -7.789 19.547 -7.512 1 98.62 191 THR B N 1
ATOM 3900 C CA . THR B 1 191 ? -8.328 18.25 -7.887 1 98.62 191 THR B CA 1
ATOM 3901 C C . THR B 1 191 ? -9.727 18.047 -7.309 1 98.62 191 THR B C 1
ATOM 3903 O O . THR B 1 191 ? -10.633 17.594 -8.008 1 98.62 191 THR B O 1
ATOM 3906 N N . SER B 1 192 ? -9.875 18.391 -6.039 1 97.81 192 SER B N 1
ATOM 3907 C CA . SER B 1 192 ? -11.188 18.281 -5.406 1 97.81 192 SER B CA 1
ATOM 3908 C C . SER B 1 192 ? -12.227 19.125 -6.125 1 97.81 192 SER B C 1
ATOM 3910 O O . SER B 1 192 ? -13.336 18.672 -6.398 1 97.81 192 SER B O 1
ATOM 3912 N N . ARG B 1 193 ? -11.867 20.312 -6.445 1 97.81 193 ARG B N 1
ATOM 3913 C CA . ARG B 1 193 ? -12.781 21.219 -7.145 1 97.81 193 ARG B CA 1
ATOM 3914 C C . ARG B 1 193 ? -13.094 20.703 -8.547 1 97.81 193 ARG B C 1
ATOM 3916 O O . ARG B 1 193 ? -14.242 20.75 -8.984 1 97.81 193 ARG B O 1
ATOM 3923 N N . TYR B 1 194 ? -12.062 20.234 -9.219 1 98.25 194 TYR B N 1
ATOM 3924 C CA . TYR B 1 194 ? -12.211 19.656 -10.547 1 98.25 194 TYR B CA 1
ATOM 3925 C C . TYR B 1 194 ? -13.188 18.484 -10.523 1 98.25 194 TYR B C 1
ATOM 3927 O O . TYR B 1 194 ? -14.117 18.422 -11.336 1 98.25 194 TYR B O 1
ATOM 3935 N N . LEU B 1 195 ? -13.047 17.609 -9.57 1 97.19 195 LEU B N 1
ATOM 3936 C CA . LEU B 1 195 ? -13.891 16.422 -9.453 1 97.19 195 LEU B CA 1
ATOM 3937 C C . LEU B 1 195 ? -15.32 16.812 -9.078 1 97.19 195 LEU B C 1
ATOM 3939 O O . LEU B 1 195 ? -16.281 16.203 -9.562 1 97.19 195 LEU B O 1
ATOM 3943 N N . SER B 1 196 ? -15.469 17.797 -8.266 1 95.31 196 SER B N 1
ATOM 3944 C CA . SER B 1 196 ? -16.781 18.25 -7.816 1 95.31 196 SER B CA 1
ATOM 3945 C C . SER B 1 196 ? -17.578 18.875 -8.961 1 95.31 196 SER B C 1
ATOM 3947 O O . SER B 1 196 ? -18.797 18.953 -8.906 1 95.31 196 SER B O 1
ATOM 3949 N N . SER B 1 197 ? -16.891 19.344 -9.953 1 96 197 SER B N 1
ATOM 3950 C CA . SER B 1 197 ? -17.547 19.969 -11.086 1 96 197 SER B CA 1
ATOM 3951 C C . SER B 1 197 ? -18.203 18.938 -12 1 96 197 SER B C 1
ATOM 3953 O O . SER B 1 197 ? -19.016 19.281 -12.859 1 96 197 SER B O 1
ATOM 3955 N N . GLY B 1 198 ? -17.828 17.703 -11.836 1 95 198 GLY B N 1
ATOM 3956 C CA . GLY B 1 198 ? -18.375 16.625 -12.648 1 95 198 GLY B CA 1
ATOM 3957 C C . GLY B 1 198 ? -17.594 16.359 -13.914 1 95 198 GLY B C 1
ATOM 3958 O O . GLY B 1 198 ? -17.922 15.453 -14.68 1 95 198 GLY B O 1
ATOM 3959 N N . ARG B 1 199 ? -16.531 17.109 -14.094 1 95 199 ARG B N 1
ATOM 3960 C CA . ARG B 1 199 ? -15.68 16.891 -15.258 1 95 199 ARG B CA 1
ATOM 3961 C C . ARG B 1 199 ? -14.898 15.594 -15.133 1 95 199 ARG B C 1
ATOM 3963 O O . ARG B 1 199 ? -14.641 15.125 -14.023 1 95 199 ARG B O 1
ATOM 3970 N N . ARG B 1 200 ? -14.57 15.039 -16.297 1 96.56 200 ARG B N 1
ATOM 3971 C CA . ARG B 1 200 ? -13.844 13.773 -16.375 1 96.56 200 ARG B CA 1
ATOM 3972 C C . ARG B 1 200 ? -12.453 13.977 -16.953 1 96.56 200 ARG B C 1
ATOM 3974 O O . ARG B 1 200 ? -12.305 14.625 -18 1 96.56 200 ARG B O 1
ATOM 3981 N N . TRP B 1 201 ? -11.469 13.406 -16.312 1 98.12 201 TRP B N 1
ATOM 3982 C CA . TRP B 1 201 ? -10.094 13.633 -16.734 1 98.12 201 TRP B CA 1
ATOM 3983 C C . TRP B 1 201 ? -9.891 13.141 -18.172 1 98.12 201 TRP B C 1
ATOM 3985 O O . TRP B 1 201 ? -9.133 13.742 -18.938 1 98.12 201 TRP B O 1
ATOM 3995 N N . ARG B 1 202 ? -10.547 12.047 -18.562 1 97.5 202 ARG B N 1
ATOM 3996 C CA . ARG B 1 202 ? -10.375 11.469 -19.891 1 97.5 202 ARG B CA 1
ATOM 3997 C C . ARG B 1 202 ? -10.797 12.453 -20.969 1 97.5 202 ARG B C 1
ATOM 3999 O O . ARG B 1 202 ? -10.195 12.484 -22.047 1 97.5 202 ARG B O 1
ATOM 4006 N N . ASP B 1 203 ? -11.836 13.234 -20.703 1 97.56 203 ASP B N 1
ATOM 4007 C CA . ASP B 1 203 ? -12.32 14.211 -21.672 1 97.56 203 ASP B CA 1
ATOM 4008 C C . ASP B 1 203 ? -11.344 15.375 -21.828 1 97.56 203 ASP B C 1
ATOM 4010 O O . ASP B 1 203 ? -11.273 16 -22.891 1 97.56 203 ASP B O 1
ATOM 4014 N N . ASP B 1 204 ? -10.625 15.672 -20.812 1 97.69 204 ASP B N 1
ATOM 4015 C CA . ASP B 1 204 ? -9.773 16.859 -20.781 1 97.69 204 ASP B CA 1
ATOM 4016 C C . ASP B 1 204 ? -8.312 16.5 -21.047 1 97.69 204 ASP B C 1
ATOM 4018 O O . ASP B 1 204 ? -7.457 17.375 -21.125 1 97.69 204 ASP B O 1
ATOM 4022 N N . TRP B 1 205 ? -7.969 15.219 -21.172 1 97.81 205 TRP B N 1
ATOM 4023 C CA . TRP B 1 205 ? -6.598 14.734 -21.266 1 97.81 205 TRP B CA 1
ATOM 4024 C C . TRP B 1 205 ? -5.879 15.367 -22.453 1 97.81 205 TRP B C 1
ATOM 4026 O O . TRP B 1 205 ? -4.723 15.781 -22.344 1 97.81 205 TRP B O 1
ATOM 4036 N N . GLY B 1 206 ? -6.617 15.469 -23.594 1 96.25 206 GLY B N 1
ATOM 4037 C CA . GLY B 1 206 ? -6.02 15.953 -24.828 1 96.25 206 GLY B CA 1
ATOM 4038 C C . GLY B 1 206 ? -5.547 17.391 -24.734 1 96.25 206 GLY B C 1
ATOM 4039 O O . GLY B 1 206 ? -4.582 17.766 -25.406 1 96.25 206 GLY B O 1
ATOM 4040 N N . ARG B 1 207 ? -6.121 18.156 -23.891 1 95.56 207 ARG B N 1
ATOM 4041 C CA . ARG B 1 207 ? -5.832 19.578 -23.812 1 95.56 207 ARG B CA 1
ATOM 4042 C C . ARG B 1 207 ? -4.723 19.859 -22.812 1 95.56 207 ARG B C 1
ATOM 4044 O O . ARG B 1 207 ? -4.133 20.938 -22.812 1 95.56 207 ARG B O 1
ATOM 4051 N N . ALA B 1 208 ? -4.484 18.969 -21.906 1 96.31 208 ALA B N 1
ATOM 4052 C CA . ALA B 1 208 ? -3.484 19.172 -20.859 1 96.31 208 ALA B CA 1
ATOM 4053 C C . ALA B 1 208 ? -2.07 19.078 -21.422 1 96.31 208 ALA B C 1
ATOM 4055 O O . ALA B 1 208 ? -1.792 18.234 -22.281 1 96.31 208 ALA B O 1
ATOM 4056 N N . PRO B 1 209 ? -1.215 19.938 -21 1 96.19 209 PRO B N 1
ATOM 4057 C CA . PRO B 1 209 ? 0.179 19.844 -21.453 1 96.19 209 PRO B CA 1
ATOM 4058 C C . PRO B 1 209 ? 0.91 18.641 -20.859 1 96.19 209 PRO B C 1
ATOM 4060 O O . PRO B 1 209 ? 0.461 18.078 -19.859 1 96.19 209 PRO B O 1
ATOM 4063 N N . ARG B 1 210 ? 2.059 18.344 -21.453 1 95.94 210 ARG B N 1
ATOM 4064 C CA . ARG B 1 210 ? 2.91 17.281 -20.938 1 95.94 210 ARG B CA 1
ATOM 4065 C C . ARG B 1 210 ? 3.52 17.672 -19.594 1 95.94 210 ARG B C 1
ATOM 4067 O O . ARG B 1 210 ? 3.797 18.844 -19.359 1 95.94 210 ARG B O 1
ATOM 4074 N N . PHE B 1 211 ? 3.672 16.703 -18.766 1 97.38 211 PHE B N 1
ATOM 4075 C CA . PHE B 1 211 ? 4.34 16.891 -17.484 1 97.38 211 PHE B CA 1
ATOM 4076 C C . PHE B 1 211 ? 5.809 16.5 -17.578 1 97.38 211 PHE B C 1
ATOM 4078 O O . PHE B 1 211 ? 6.238 15.523 -16.969 1 97.38 211 PHE B O 1
ATOM 4085 N N . ASP B 1 212 ? 6.586 17.312 -18.297 1 96.44 212 ASP B N 1
ATOM 4086 C CA . ASP B 1 212 ? 7.973 16.969 -18.594 1 96.44 212 ASP B CA 1
ATOM 4087 C C . ASP B 1 212 ? 8.922 17.625 -17.594 1 96.44 212 ASP B C 1
ATOM 4089 O O . ASP B 1 212 ? 8.492 18.141 -16.562 1 96.44 212 ASP B O 1
ATOM 4093 N N . GLN B 1 213 ? 10.195 17.562 -17.859 1 96.88 213 GLN B N 1
ATOM 4094 C CA . GLN B 1 213 ? 11.211 18.047 -16.938 1 96.88 213 GLN B CA 1
ATOM 4095 C C . GLN B 1 213 ? 11.102 19.562 -16.75 1 96.88 213 GLN B C 1
ATOM 4097 O O . GLN B 1 213 ? 11.344 20.078 -15.648 1 96.88 213 GLN B O 1
ATOM 4102 N N . THR B 1 214 ? 10.703 20.25 -17.766 1 96.69 214 THR B N 1
ATOM 4103 C CA . THR B 1 214 ? 10.531 21.703 -17.656 1 96.69 214 THR B CA 1
ATOM 4104 C C . THR B 1 214 ? 9.422 22.047 -16.656 1 96.69 214 THR B C 1
ATOM 4106 O O . THR B 1 214 ? 9.586 22.922 -15.82 1 96.69 214 THR B O 1
ATOM 4109 N N . THR B 1 215 ? 8.328 21.359 -16.859 1 97.12 215 THR B N 1
ATOM 4110 C CA . THR B 1 215 ? 7.215 21.547 -15.938 1 97.12 215 THR B CA 1
ATOM 4111 C C . THR B 1 215 ? 7.637 21.234 -14.5 1 97.12 215 THR B C 1
ATOM 4113 O O . THR B 1 215 ? 7.332 22 -13.578 1 97.12 215 THR B O 1
ATOM 4116 N N . ARG B 1 216 ? 8.344 20.172 -14.281 1 97.5 216 ARG B N 1
ATOM 4117 C CA . ARG B 1 216 ? 8.797 19.766 -12.953 1 97.5 216 ARG B CA 1
ATOM 4118 C C . ARG B 1 216 ? 9.75 20.797 -12.367 1 97.5 216 ARG B C 1
ATOM 4120 O O . ARG B 1 216 ? 9.641 21.156 -11.195 1 97.5 216 ARG B O 1
ATOM 4127 N N . ASP B 1 217 ? 10.641 21.297 -13.164 1 97.25 217 ASP B N 1
ATOM 4128 C CA . ASP B 1 217 ? 11.578 22.328 -12.703 1 97.25 217 ASP B CA 1
ATOM 4129 C C . ASP B 1 217 ? 10.836 23.594 -12.266 1 97.25 217 ASP B C 1
ATOM 4131 O O . ASP B 1 217 ? 11.172 24.188 -11.242 1 97.25 217 ASP B O 1
ATOM 4135 N N . CYS B 1 218 ? 9.859 23.938 -13.023 1 96.88 218 CYS B N 1
ATOM 4136 C CA . CYS B 1 218 ? 9.078 25.125 -12.688 1 96.88 218 CYS B CA 1
ATOM 4137 C C . CYS B 1 218 ? 8.328 24.922 -11.367 1 96.88 218 CYS B C 1
ATOM 4139 O O . CYS B 1 218 ? 8.305 25.828 -10.531 1 96.88 218 CYS B O 1
ATOM 4141 N N . LEU B 1 219 ? 7.801 23.734 -11.141 1 97.44 219 LEU B N 1
ATOM 4142 C CA . LEU B 1 219 ? 7.039 23.438 -9.938 1 97.44 219 LEU B CA 1
ATOM 4143 C C . LEU B 1 219 ? 7.957 23.359 -8.719 1 97.44 219 LEU B C 1
ATOM 4145 O O . LEU B 1 219 ? 7.516 23.594 -7.59 1 97.44 219 LEU B O 1
ATOM 4149 N N . ALA B 1 220 ? 9.203 23.031 -8.938 1 96.62 220 ALA B N 1
ATOM 4150 C CA . ALA B 1 220 ? 10.164 22.906 -7.844 1 96.62 220 ALA B CA 1
ATOM 4151 C C . ALA B 1 220 ? 10.75 24.266 -7.469 1 96.62 220 ALA B C 1
ATOM 4153 O O . ALA B 1 220 ? 11.25 24.453 -6.359 1 96.62 220 ALA B O 1
ATOM 4154 N N . LEU B 1 221 ? 10.672 25.266 -8.383 1 94.38 221 LEU B N 1
ATOM 4155 C CA . LEU B 1 221 ? 11.383 26.531 -8.188 1 94.38 221 LEU B CA 1
ATOM 4156 C C . LEU B 1 221 ? 10.406 27.672 -7.949 1 94.38 221 LEU B C 1
ATOM 4158 O O . LEU B 1 221 ? 10.773 28.688 -7.352 1 94.38 221 LEU B O 1
ATOM 4162 N N . ASN B 1 222 ? 9.195 27.453 -8.445 1 91.56 222 ASN B N 1
ATOM 4163 C CA . ASN B 1 222 ? 8.227 28.547 -8.391 1 91.56 222 ASN B CA 1
ATOM 4164 C C . ASN B 1 222 ? 6.887 28.062 -7.828 1 91.56 222 ASN B C 1
ATOM 4166 O O . ASN B 1 222 ? 6.539 26.891 -7.957 1 91.56 222 ASN B O 1
ATOM 4170 N N . GLU B 1 223 ? 6.277 29 -7.16 1 88.62 223 GLU B N 1
ATOM 4171 C CA . GLU B 1 223 ? 4.887 28.734 -6.801 1 88.62 223 GLU B CA 1
ATOM 4172 C C . GLU B 1 223 ? 3.953 28.969 -7.984 1 88.62 223 GLU B C 1
ATOM 4174 O O . GLU B 1 223 ? 3.443 30.062 -8.172 1 88.62 223 GLU B O 1
ATOM 4179 N N . LEU B 1 224 ? 3.688 27.922 -8.633 1 84.31 224 LEU B N 1
ATOM 4180 C CA . LEU B 1 224 ? 2.973 28.016 -9.906 1 84.31 224 LEU B CA 1
ATOM 4181 C C . LEU B 1 224 ? 1.503 27.656 -9.727 1 84.31 224 LEU B C 1
ATOM 4183 O O . LEU B 1 224 ? 0.657 28.078 -10.523 1 84.31 224 LEU B O 1
ATOM 4187 N N . CYS B 1 225 ? 1.327 26.859 -8.719 1 88.94 225 CYS B N 1
ATOM 4188 C CA . CYS B 1 225 ? -0.032 26.359 -8.547 1 88.94 225 CYS B CA 1
ATOM 4189 C C . CYS B 1 225 ? -0.714 27.031 -7.359 1 88.94 225 CYS B C 1
ATOM 4191 O O . CYS B 1 225 ? -0.105 27.188 -6.301 1 88.94 225 CYS B O 1
ATOM 4193 N N . ARG B 1 226 ? -1.925 27.469 -7.609 1 93.56 226 ARG B N 1
ATOM 4194 C CA . ARG B 1 226 ? -2.795 28.016 -6.574 1 93.56 226 ARG B CA 1
ATOM 4195 C C . ARG B 1 226 ? -4.211 27.453 -6.695 1 93.56 226 ARG B C 1
ATOM 4197 O O . ARG B 1 226 ? -4.633 27.047 -7.781 1 93.56 226 ARG B O 1
ATOM 4204 N N . PRO B 1 227 ? -4.852 27.375 -5.582 1 95 227 PRO B N 1
ATOM 4205 C CA . PRO B 1 227 ? -6.262 26.969 -5.672 1 95 227 PRO B CA 1
ATOM 4206 C C . PRO B 1 227 ? -7.066 27.875 -6.605 1 95 227 PRO B C 1
ATOM 4208 O O . PRO B 1 227 ? -6.934 29.109 -6.555 1 95 227 PRO B O 1
ATOM 4211 N N . ARG B 1 228 ? -7.797 27.234 -7.469 1 95.56 228 ARG B N 1
ATOM 4212 C CA . ARG B 1 228 ? -8.602 27.938 -8.469 1 95.56 228 ARG B CA 1
ATOM 4213 C C . ARG B 1 228 ? -10.07 27.547 -8.352 1 95.56 228 ARG B C 1
ATOM 4215 O O . ARG B 1 228 ? -10.398 26.453 -7.906 1 95.56 228 ARG B O 1
ATOM 4222 N N . ASP B 1 229 ? -10.922 28.438 -8.789 1 95.12 229 ASP B N 1
ATOM 4223 C CA . ASP B 1 229 ? -12.352 28.125 -8.773 1 95.12 229 ASP B CA 1
ATOM 4224 C C . ASP B 1 229 ? -12.703 27.094 -9.844 1 95.12 229 ASP B C 1
ATOM 4226 O O . ASP B 1 229 ? -13.5 26.188 -9.594 1 95.12 229 ASP B O 1
ATOM 4230 N N . ASP B 1 230 ? -12.078 27.234 -11.008 1 96.5 230 ASP B N 1
ATOM 4231 C CA . ASP B 1 230 ? -12.312 26.312 -12.117 1 96.5 230 ASP B CA 1
ATOM 4232 C C . ASP B 1 230 ? -11 25.797 -12.695 1 96.5 230 ASP B C 1
ATOM 4234 O O . ASP B 1 230 ? -10.594 26.188 -13.789 1 96.5 230 ASP B O 1
ATOM 4238 N N . PRO B 1 231 ? -10.43 24.875 -11.992 1 97.75 231 PRO B N 1
ATOM 4239 C CA . PRO B 1 231 ? -9.117 24.391 -12.438 1 97.75 231 PRO B CA 1
ATOM 4240 C C . PRO B 1 231 ? -9.203 23.5 -13.672 1 97.75 231 PRO B C 1
ATOM 4242 O O . PRO B 1 231 ? -10.172 22.75 -13.836 1 97.75 231 PRO B O 1
ATOM 4245 N N . GLU B 1 232 ? -8.234 23.641 -14.484 1 97.44 232 GLU B N 1
ATOM 4246 C CA . GLU B 1 232 ? -8.047 22.703 -15.586 1 97.44 232 GLU B CA 1
ATOM 4247 C C . GLU B 1 232 ? -7.305 21.453 -15.125 1 97.44 232 GLU B C 1
ATOM 4249 O O . GLU B 1 232 ? -6.801 21.406 -14.008 1 97.44 232 GLU B O 1
ATOM 4254 N N . LEU B 1 233 ? -7.238 20.484 -16 1 97.81 233 LEU B N 1
ATOM 4255 C CA . LEU B 1 233 ? -6.633 19.203 -15.625 1 97.81 233 LEU B CA 1
ATOM 4256 C C . LEU B 1 233 ? -5.184 19.406 -15.195 1 97.81 233 LEU B C 1
ATOM 4258 O O . LEU B 1 233 ? -4.719 18.75 -14.25 1 97.81 233 LEU B O 1
ATOM 4262 N N . GLN B 1 234 ? -4.441 20.344 -15.828 1 96.94 234 GLN B N 1
ATOM 4263 C CA . GLN B 1 234 ? -3.023 20.547 -15.547 1 96.94 234 GLN B CA 1
ATOM 4264 C C . GLN B 1 234 ? -2.822 21.188 -14.18 1 96.94 234 GLN B C 1
ATOM 4266 O O . GLN B 1 234 ? -1.709 21.203 -13.656 1 96.94 234 GLN B O 1
ATOM 4271 N N . ASP B 1 235 ? -3.896 21.75 -13.594 1 97.69 235 ASP B N 1
ATOM 4272 C CA . ASP B 1 235 ? -3.83 22.359 -12.273 1 97.69 235 ASP B CA 1
ATOM 4273 C C . ASP B 1 235 ? -4.035 21.328 -11.172 1 97.69 235 ASP B C 1
ATOM 4275 O O . ASP B 1 235 ? -3.941 21.641 -9.984 1 97.69 235 ASP B O 1
ATOM 4279 N N . THR B 1 236 ? -4.391 20.109 -11.562 1 98.5 236 THR B N 1
ATOM 4280 C CA . THR B 1 236 ? -4.746 19.047 -10.625 1 98.5 236 THR B CA 1
ATOM 4281 C C . THR B 1 236 ? -3.619 18.016 -10.508 1 98.5 236 THR B C 1
ATOM 4283 O O . THR B 1 236 ? -2.627 18.094 -11.234 1 98.5 236 THR B O 1
ATOM 4286 N N . LEU B 1 237 ? -3.816 17.078 -9.609 1 98.56 237 LEU B N 1
ATOM 4287 C CA . LEU B 1 237 ? -2.883 15.977 -9.43 1 98.56 237 LEU B CA 1
ATOM 4288 C C . LEU B 1 237 ? -2.805 15.117 -10.688 1 98.56 237 LEU B C 1
ATOM 4290 O O . LEU B 1 237 ? -1.781 14.484 -10.945 1 98.56 237 LEU B O 1
ATOM 4294 N N . PHE B 1 238 ? -3.84 15.102 -11.516 1 98.19 238 PHE B N 1
ATOM 4295 C CA . PHE B 1 238 ? -3.912 14.242 -12.688 1 98.19 238 PHE B CA 1
ATOM 4296 C C . PHE B 1 238 ? -2.941 14.711 -13.766 1 98.19 238 PHE B C 1
ATOM 4298 O O . PHE B 1 238 ? -2.484 13.914 -14.586 1 98.19 238 PHE B O 1
ATOM 4305 N N . GLY B 1 239 ? -2.627 16.031 -13.719 1 97.38 239 GLY B N 1
ATOM 4306 C CA . GLY B 1 239 ? -1.65 16.547 -14.672 1 97.38 239 GLY B CA 1
ATOM 4307 C C . GLY B 1 239 ? -0.313 15.828 -14.586 1 97.38 239 GLY B C 1
ATOM 4308 O O . GLY B 1 239 ? 0.376 15.68 -15.602 1 97.38 239 GLY B O 1
ATOM 4309 N N . ALA B 1 240 ? 0.015 15.391 -13.43 1 97.69 240 ALA B N 1
ATOM 4310 C CA . ALA B 1 240 ? 1.303 14.734 -13.203 1 97.69 240 ALA B CA 1
ATOM 4311 C C . ALA B 1 240 ? 1.381 13.406 -13.945 1 97.69 240 ALA B C 1
ATOM 4313 O O . ALA B 1 240 ? 2.473 12.93 -14.266 1 97.69 240 ALA B O 1
ATOM 4314 N N . TYR B 1 241 ? 0.295 12.781 -14.266 1 97.81 241 TYR B N 1
ATOM 4315 C CA . TYR B 1 241 ? 0.267 11.469 -14.906 1 97.81 241 TYR B CA 1
ATOM 4316 C C . TYR B 1 241 ? 0.55 11.578 -16.391 1 97.81 241 TYR B C 1
ATOM 4318 O O . TYR B 1 241 ? 0.734 10.57 -17.078 1 97.81 241 TYR B O 1
ATOM 4326 N N . LYS B 1 242 ? 0.6 12.828 -16.906 1 97.5 242 LYS B N 1
ATOM 4327 C CA . LYS B 1 242 ? 1.004 12.984 -18.297 1 97.5 242 LYS B CA 1
ATOM 4328 C C . LYS B 1 242 ? 2.521 13.094 -18.422 1 97.5 242 LYS B C 1
ATOM 4330 O O . LYS B 1 242 ? 3.027 13.758 -19.328 1 97.5 242 LYS B O 1
ATOM 4335 N N . ALA B 1 243 ? 3.203 12.617 -17.484 1 97.31 243 ALA B N 1
ATOM 4336 C CA . ALA B 1 243 ? 4.645 12.406 -17.578 1 97.31 243 ALA B CA 1
ATOM 4337 C C . ALA B 1 243 ? 4.988 11.43 -18.703 1 97.31 243 ALA B C 1
ATOM 4339 O O . ALA B 1 243 ? 4.281 10.438 -18.906 1 97.31 243 ALA B O 1
ATOM 4340 N N . PRO B 1 244 ? 6.098 11.664 -19.391 1 95.06 244 PRO B N 1
ATOM 4341 C CA . PRO B 1 244 ? 6.461 10.789 -20.5 1 95.06 244 PRO B CA 1
ATOM 4342 C C . PRO B 1 244 ? 6.602 9.328 -20.094 1 95.06 244 PRO B C 1
ATOM 4344 O O . PRO B 1 244 ? 6.312 8.43 -20.875 1 95.06 244 PRO B O 1
ATOM 4347 N N . GLU B 1 245 ? 6.988 9.047 -18.844 1 93.31 245 GLU B N 1
ATOM 4348 C CA . GLU B 1 245 ? 7.203 7.695 -18.344 1 93.31 245 GLU B CA 1
ATOM 4349 C C . GLU B 1 245 ? 5.887 6.938 -18.219 1 93.31 245 GLU B C 1
ATOM 4351 O O . GLU B 1 245 ? 5.879 5.707 -18.125 1 93.31 245 GLU B O 1
ATOM 4356 N N . LEU B 1 246 ? 4.773 7.645 -18.219 1 95.75 246 LEU B N 1
ATOM 4357 C CA . LEU B 1 246 ? 3.482 7.031 -17.922 1 95.75 246 LEU B CA 1
ATOM 4358 C C . LEU B 1 246 ? 2.586 7.016 -19.156 1 95.75 246 LEU B C 1
ATOM 4360 O O . LEU B 1 246 ? 1.437 6.574 -19.078 1 95.75 246 LEU B O 1
ATOM 4364 N N . CYS B 1 247 ? 3.113 7.492 -20.281 1 95.38 247 CYS B N 1
ATOM 4365 C CA . CYS B 1 247 ? 2.344 7.621 -21.516 1 95.38 247 CYS B CA 1
ATOM 4366 C C . CYS B 1 247 ? 3.029 6.887 -22.656 1 95.38 247 CYS B C 1
ATOM 4368 O O . CYS B 1 247 ? 4.211 6.551 -22.562 1 95.38 247 CYS B O 1
ATOM 4370 N N . ASP B 1 248 ? 2.275 6.586 -23.656 1 92.25 248 ASP B N 1
ATOM 4371 C CA . ASP B 1 248 ? 2.887 6.098 -24.891 1 92.25 248 ASP B CA 1
ATOM 4372 C C . ASP B 1 248 ? 3.482 7.25 -25.703 1 92.25 248 ASP B C 1
ATOM 4374 O O . ASP B 1 248 ? 3.531 8.383 -25.234 1 92.25 248 ASP B O 1
ATOM 4378 N N . ARG B 1 249 ? 3.971 7 -26.875 1 89.81 249 ARG B N 1
ATOM 4379 C CA . ARG B 1 249 ? 4.691 7.977 -27.672 1 89.81 249 ARG B CA 1
ATOM 4380 C C . ARG B 1 249 ? 3.771 9.109 -28.109 1 89.81 249 ARG B C 1
ATOM 4382 O O . ARG B 1 249 ? 4.234 10.211 -28.406 1 89.81 249 ARG B O 1
ATOM 4389 N N . ARG B 1 250 ? 2.439 8.812 -28.141 1 92.44 250 ARG B N 1
ATOM 4390 C CA . ARG B 1 250 ? 1.473 9.805 -28.594 1 92.44 250 ARG B CA 1
ATOM 4391 C C . ARG B 1 250 ? 0.938 10.625 -27.438 1 92.44 250 ARG B C 1
ATOM 4393 O O . ARG B 1 250 ? 0.054 11.469 -27.609 1 92.44 250 ARG B O 1
ATOM 4400 N N . GLY B 1 251 ? 1.396 10.289 -26.203 1 92.75 251 GLY B N 1
ATOM 4401 C CA . GLY B 1 251 ? 0.965 11.031 -25.031 1 92.75 251 GLY B CA 1
ATOM 4402 C C . GLY B 1 251 ? -0.295 10.469 -24.391 1 92.75 251 GLY B C 1
ATOM 4403 O O . GLY B 1 251 ? -0.893 11.102 -23.516 1 92.75 251 GLY B O 1
ATOM 4404 N N . ARG B 1 252 ? -0.695 9.391 -24.891 1 94.94 252 ARG B N 1
ATOM 4405 C CA . ARG B 1 252 ? -1.838 8.727 -24.266 1 94.94 252 ARG B CA 1
ATOM 4406 C C . ARG B 1 252 ? -1.397 7.848 -23.109 1 94.94 252 ARG B C 1
ATOM 4408 O O . ARG B 1 252 ? -0.37 7.172 -23.172 1 94.94 252 ARG B O 1
ATOM 4415 N N . PRO B 1 253 ? -2.223 7.91 -22 1 95.31 253 PRO B N 1
ATOM 4416 C CA . PRO B 1 253 ? -1.814 7.043 -20.891 1 95.31 253 PRO B CA 1
ATOM 4417 C C . PRO B 1 253 ? -1.908 5.559 -21.234 1 95.31 253 PRO B C 1
ATOM 4419 O O . PRO B 1 253 ? -2.828 5.145 -21.953 1 95.31 253 PRO B O 1
ATOM 4422 N N . LEU B 1 254 ? -0.926 4.82 -20.797 1 93.19 254 LEU B N 1
ATOM 4423 C CA . LEU B 1 254 ? -1.091 3.373 -20.844 1 93.19 254 LEU B CA 1
ATOM 4424 C C . LEU B 1 254 ? -2.316 2.939 -20.047 1 93.19 254 LEU B C 1
ATOM 4426 O O . LEU B 1 254 ? -2.748 3.643 -19.125 1 93.19 254 LEU B O 1
ATOM 4430 N N . GLU B 1 255 ? -2.896 1.836 -20.391 1 93.75 255 GLU B N 1
ATOM 4431 C CA . GLU B 1 255 ? -4.145 1.393 -19.781 1 93.75 255 GLU B CA 1
ATOM 4432 C C . GLU B 1 255 ? -3.994 1.252 -18.266 1 93.75 255 GLU B C 1
ATOM 4434 O O . GLU B 1 255 ? -4.863 1.685 -17.5 1 93.75 255 GLU B O 1
ATOM 4439 N N . VAL B 1 256 ? -2.947 0.699 -17.812 1 94.94 256 VAL B N 1
ATOM 4440 C CA . VAL B 1 256 ? -2.736 0.46 -16.391 1 94.94 256 VAL B CA 1
ATOM 4441 C C . VAL B 1 256 ? -2.643 1.793 -15.656 1 94.94 256 VAL B C 1
ATOM 4443 O O . VAL B 1 256 ? -3.084 1.907 -14.508 1 94.94 256 VAL B O 1
ATOM 4446 N N . HIS B 1 257 ? -2.059 2.816 -16.297 1 96.38 257 HIS B N 1
ATOM 4447 C CA . HIS B 1 257 ? -1.951 4.121 -15.648 1 96.38 257 HIS B CA 1
ATOM 4448 C C . HIS B 1 257 ? -3.275 4.875 -15.711 1 96.38 257 HIS B C 1
ATOM 4450 O O . HIS B 1 257 ? -3.586 5.672 -14.82 1 96.38 257 HIS B O 1
ATOM 4456 N N . ALA B 1 258 ? -4.055 4.574 -16.828 1 97.25 258 ALA B N 1
ATOM 4457 C CA . ALA B 1 258 ? -5.426 5.078 -16.828 1 97.25 258 ALA B CA 1
ATOM 4458 C C . ALA B 1 258 ? -6.219 4.516 -15.648 1 97.25 258 ALA B C 1
ATOM 4460 O O . ALA B 1 258 ? -6.98 5.238 -15.008 1 97.25 258 ALA B O 1
ATOM 4461 N N . TRP B 1 259 ? -6.008 3.221 -15.383 1 97.44 259 TRP B N 1
ATOM 4462 C CA . TRP B 1 259 ? -6.66 2.605 -14.234 1 97.44 259 TRP B CA 1
ATOM 4463 C C . TRP B 1 259 ? -6.199 3.254 -12.938 1 97.44 259 TRP B C 1
ATOM 4465 O O . TRP B 1 259 ? -6.992 3.422 -12 1 97.44 259 TRP B O 1
ATOM 4475 N N . ALA B 1 260 ? -4.93 3.594 -12.875 1 97.75 260 ALA B N 1
ATOM 4476 C CA . ALA B 1 260 ? -4.391 4.266 -11.695 1 97.75 260 ALA B CA 1
ATOM 4477 C C . ALA B 1 260 ? -5.082 5.605 -11.461 1 97.75 260 ALA B C 1
ATOM 4479 O O . ALA B 1 260 ? -5.426 5.945 -10.328 1 97.75 260 ALA B O 1
ATOM 4480 N N . MET B 1 261 ? -5.312 6.355 -12.508 1 98 261 MET B N 1
ATOM 4481 C CA . MET B 1 261 ? -5.98 7.648 -12.383 1 98 261 MET B CA 1
ATOM 4482 C C . MET B 1 261 ? -7.445 7.473 -12.008 1 98 261 MET B C 1
ATOM 4484 O O . MET B 1 261 ? -7.98 8.227 -11.195 1 98 261 MET B O 1
ATOM 4488 N N . ASP B 1 262 ? -8.086 6.434 -12.586 1 97.81 262 ASP B N 1
ATOM 4489 C CA . ASP B 1 262 ? -9.461 6.133 -12.188 1 97.81 262 ASP B CA 1
ATOM 4490 C C . ASP B 1 262 ? -9.547 5.797 -10.703 1 97.81 262 ASP B C 1
ATOM 4492 O O . ASP B 1 262 ? -10.484 6.211 -10.016 1 97.81 262 ASP B O 1
ATOM 4496 N N . ALA B 1 263 ? -8.586 5.016 -10.273 1 97.19 263 ALA B N 1
ATOM 4497 C CA . ALA B 1 263 ? -8.539 4.66 -8.859 1 97.19 263 ALA B CA 1
ATOM 4498 C C . ALA B 1 263 ? -8.367 5.898 -7.988 1 97.19 263 ALA B C 1
ATOM 4500 O O . ALA B 1 263 ? -9.008 6.027 -6.941 1 97.19 263 ALA B O 1
ATOM 4501 N N . LEU B 1 264 ? -7.496 6.754 -8.406 1 97.69 264 LEU B N 1
ATOM 4502 C CA . LEU B 1 264 ? -7.25 7.98 -7.652 1 97.69 264 LEU B CA 1
ATOM 4503 C C . LEU B 1 264 ? -8.5 8.852 -7.605 1 97.69 264 LEU B C 1
ATOM 4505 O O . LEU B 1 264 ? -8.805 9.453 -6.57 1 97.69 264 LEU B O 1
ATOM 4509 N N . VAL B 1 265 ? -9.242 8.93 -8.688 1 97.81 265 VAL B N 1
ATOM 4510 C CA . VAL B 1 265 ? -10.516 9.648 -8.727 1 97.81 265 VAL B CA 1
ATOM 4511 C C . VAL B 1 265 ? -11.453 9.086 -7.66 1 97.81 265 VAL B C 1
ATOM 4513 O O . VAL B 1 265 ? -12 9.836 -6.852 1 97.81 265 VAL B O 1
ATOM 4516 N N . ALA B 1 266 ? -11.555 7.801 -7.641 1 95.81 266 ALA B N 1
ATOM 4517 C CA . ALA B 1 266 ? -12.484 7.145 -6.719 1 95.81 266 ALA B CA 1
ATOM 4518 C C . ALA B 1 266 ? -12.094 7.406 -5.27 1 95.81 266 ALA B C 1
ATOM 4520 O O . ALA B 1 266 ? -12.953 7.527 -4.398 1 95.81 266 ALA B O 1
ATOM 4521 N N . LYS B 1 267 ? -10.812 7.512 -5.035 1 96.19 267 LYS B N 1
ATOM 4522 C CA . LYS B 1 267 ? -10.305 7.672 -3.676 1 96.19 267 LYS B CA 1
ATOM 4523 C C . LYS B 1 267 ? -10.406 9.125 -3.219 1 96.19 267 LYS B C 1
ATOM 4525 O O . LYS B 1 267 ? -10.562 9.398 -2.029 1 96.19 267 LYS B O 1
ATOM 4530 N N . LEU B 1 268 ? -10.297 10.047 -4.156 1 97.38 268 LEU B N 1
ATOM 4531 C CA . LEU B 1 268 ? -10.234 11.461 -3.803 1 97.38 268 LEU B CA 1
ATOM 4532 C C . LEU B 1 268 ? -11.633 12.086 -3.83 1 97.38 268 LEU B C 1
ATOM 4534 O O . LEU B 1 268 ? -11.891 13.07 -3.135 1 97.38 268 LEU B O 1
ATOM 4538 N N . LEU B 1 269 ? -12.523 11.508 -4.555 1 96.19 269 LEU B N 1
ATOM 4539 C CA . LEU B 1 269 ? -13.844 12.07 -4.789 1 96.19 269 LEU B CA 1
ATOM 4540 C C . LEU B 1 269 ? -14.602 12.242 -3.48 1 96.19 269 LEU B C 1
ATOM 4542 O O . LEU B 1 269 ? -15.266 13.258 -3.271 1 96.19 269 LEU B O 1
ATOM 4546 N N . PRO B 1 270 ? -14.5 11.312 -2.529 1 94.69 270 PRO B N 1
ATOM 4547 C CA . PRO B 1 270 ? -15.297 11.438 -1.308 1 94.69 270 PRO B CA 1
ATOM 4548 C C . PRO B 1 270 ? -14.758 12.5 -0.352 1 94.69 270 PRO B C 1
ATOM 4550 O O . PRO B 1 270 ? -15.422 12.852 0.625 1 94.69 270 PRO B O 1
ATOM 4553 N N . LEU B 1 271 ? -13.555 12.977 -0.588 1 96.56 271 LEU B N 1
ATOM 4554 C CA . LEU B 1 271 ? -12.938 13.945 0.314 1 96.56 271 LEU B CA 1
ATOM 4555 C C . LEU B 1 271 ? -13.5 15.344 0.077 1 96.56 271 LEU B C 1
ATOM 4557 O O . LEU B 1 271 ? -13.602 15.789 -1.068 1 96.56 271 LEU B O 1
ATOM 4561 N N . ARG B 1 272 ? -13.898 15.961 1.131 1 96.56 272 ARG B N 1
ATOM 4562 C CA . ARG B 1 272 ? -14.25 17.375 1.097 1 96.56 272 ARG B CA 1
ATOM 4563 C C . ARG B 1 272 ? -13.055 18.25 1.48 1 96.56 272 ARG B C 1
ATOM 4565 O O . ARG B 1 272 ? -12.719 18.359 2.66 1 96.56 272 ARG B O 1
ATOM 4572 N N . VAL B 1 273 ? -12.547 18.938 0.506 1 97.94 273 VAL B N 1
ATOM 4573 C CA . VAL B 1 273 ? -11.273 19.625 0.707 1 97.94 273 VAL B CA 1
ATOM 4574 C C . VAL B 1 273 ? -11.516 21.125 0.825 1 97.94 273 VAL B C 1
ATOM 4576 O O . VAL B 1 273 ? -12.227 21.719 0.005 1 97.94 273 VAL B O 1
ATOM 4579 N N . SER B 1 274 ? -11.062 21.719 1.803 1 97.62 274 SER B N 1
ATOM 4580 C CA . SER B 1 274 ? -11.055 23.172 2.004 1 97.62 274 SER B CA 1
ATOM 4581 C C . SER B 1 274 ? -9.664 23.656 2.387 1 97.62 274 SER B C 1
ATOM 4583 O O . SER B 1 274 ? -8.719 22.875 2.475 1 97.62 274 SER B O 1
ATOM 4585 N N . THR B 1 275 ? -9.484 24.938 2.471 1 97.88 275 THR B N 1
ATOM 4586 C CA . THR B 1 275 ? -8.18 25.5 2.787 1 97.88 275 THR B CA 1
ATOM 4587 C C . THR B 1 275 ? -8.266 26.391 4.027 1 97.88 275 THR B C 1
ATOM 4589 O O . THR B 1 275 ? -9.344 26.859 4.387 1 97.88 275 THR B O 1
ATOM 4592 N N . VAL B 1 276 ? -7.16 26.562 4.719 1 97.94 276 VAL B N 1
ATOM 4593 C CA . VAL B 1 276 ? -7.07 27.469 5.855 1 97.94 276 VAL B CA 1
ATOM 4594 C C . VAL B 1 276 ? -5.691 28.125 5.887 1 97.94 276 VAL B C 1
ATOM 4596 O O . VAL B 1 276 ? -4.684 27.469 5.578 1 97.94 276 VAL B O 1
ATOM 4599 N N . ASP B 1 277 ? -5.633 29.359 6.117 1 97.25 277 ASP B N 1
ATOM 4600 C CA . ASP B 1 277 ? -4.383 30.078 6.324 1 97.25 277 ASP B CA 1
ATOM 4601 C C . ASP B 1 277 ? -3.922 29.969 7.777 1 97.25 277 ASP B C 1
ATOM 4603 O O . ASP B 1 277 ? -4.641 30.375 8.695 1 97.25 277 ASP B O 1
ATOM 4607 N N . LEU B 1 278 ? -2.689 29.531 7.973 1 97.06 278 LEU B N 1
ATOM 4608 C CA . LEU B 1 278 ? -2.209 29.344 9.336 1 97.06 278 LEU B CA 1
ATOM 4609 C C . LEU B 1 278 ? -1.14 30.375 9.68 1 97.06 278 LEU B C 1
ATOM 4611 O O . LEU B 1 278 ? -0.26 30.109 10.508 1 97.06 278 LEU B O 1
ATOM 4615 N N . GLY B 1 279 ? -1.143 31.469 9.094 1 95.38 279 GLY B N 1
ATOM 4616 C CA . GLY B 1 279 ? -0.264 32.594 9.375 1 95.38 279 GLY B CA 1
ATOM 4617 C C . GLY B 1 279 ? -0.518 33.219 10.734 1 95.38 279 GLY B C 1
ATOM 4618 O O . GLY B 1 279 ? 0.424 33.562 11.453 1 95.38 279 GLY B O 1
ATOM 4619 N N . PRO B 1 280 ? -1.827 33.406 11.102 1 95.56 280 PRO B N 1
ATOM 4620 C CA . PRO B 1 280 ? -2.15 34.031 12.391 1 95.56 280 PRO B CA 1
ATOM 4621 C C . PRO B 1 280 ? -1.77 33.156 13.586 1 95.56 280 PRO B C 1
ATOM 4623 O O . PRO B 1 280 ? -1.133 32.125 13.414 1 95.56 280 PRO B O 1
ATOM 4626 N N . SER B 1 281 ? -2.088 33.625 14.758 1 95.94 281 SER B N 1
ATOM 4627 C CA . SER B 1 281 ? -1.78 32.875 15.977 1 95.94 281 SER B CA 1
ATOM 4628 C C . SER B 1 281 ? -2.537 31.562 16.016 1 95.94 281 SER B C 1
ATOM 4630 O O . SER B 1 281 ? -3.588 31.422 15.391 1 95.94 281 SER B O 1
ATOM 4632 N N . PRO B 1 282 ? -2.072 30.641 16.766 1 95.88 282 PRO B N 1
ATOM 4633 C CA . PRO B 1 282 ? -2.695 29.312 16.812 1 95.88 282 PRO B CA 1
ATOM 4634 C C . PRO B 1 282 ? -4.168 29.375 17.219 1 95.88 282 PRO B C 1
ATOM 4636 O O . PRO B 1 282 ? -4.984 28.609 16.703 1 95.88 282 PRO B O 1
ATOM 4639 N N . ARG B 1 283 ? -4.555 30.203 18.109 1 97.5 283 ARG B N 1
ATOM 4640 C CA . ARG B 1 283 ? -5.941 30.328 18.531 1 97.5 283 ARG B CA 1
ATOM 4641 C C . ARG B 1 283 ? -6.828 30.812 17.391 1 97.5 283 ARG B C 1
ATOM 4643 O O . ARG B 1 283 ? -7.945 30.312 17.219 1 97.5 283 ARG B O 1
ATOM 4650 N N . VAL B 1 284 ? -6.309 31.75 16.656 1 98 284 VAL B N 1
ATOM 4651 C CA . VAL B 1 284 ? -7.047 32.281 15.516 1 98 284 VAL B CA 1
ATOM 4652 C C . VAL B 1 284 ? -7.168 31.203 14.445 1 98 284 VAL B C 1
ATOM 4654 O O . VAL B 1 284 ? -8.219 31.062 13.805 1 98 284 VAL B O 1
ATOM 4657 N N . CYS B 1 285 ? -6.105 30.469 14.242 1 97.62 285 CYS B N 1
ATOM 4658 C CA . CYS B 1 285 ? -6.105 29.375 13.273 1 97.62 285 CYS B CA 1
ATOM 4659 C C . CYS B 1 285 ? -7.125 28.312 13.656 1 97.62 285 CYS B C 1
ATOM 4661 O O . CYS B 1 285 ? -7.891 27.844 12.812 1 97.62 285 CYS B O 1
ATOM 4663 N N . ALA B 1 286 ? -7.141 27.922 14.938 1 97.94 286 ALA B N 1
ATOM 4664 C CA . ALA B 1 286 ? -8.102 26.938 15.43 1 97.94 286 ALA B CA 1
ATOM 4665 C C . ALA B 1 286 ? -9.531 27.422 15.227 1 97.94 286 ALA B C 1
ATOM 4667 O O . ALA B 1 286 ? -10.406 26.641 14.836 1 97.94 286 ALA B O 1
ATOM 4668 N N . ALA B 1 287 ? -9.727 28.688 15.5 1 97.56 287 ALA B N 1
ATOM 4669 C CA . ALA B 1 287 ? -11.055 29.266 15.305 1 97.56 287 ALA B CA 1
ATOM 4670 C C . ALA B 1 287 ? -11.445 29.266 13.836 1 97.56 287 ALA B C 1
ATOM 4672 O O . ALA B 1 287 ? -12.617 29.078 13.5 1 97.56 287 ALA B O 1
ATOM 4673 N N . ALA B 1 288 ? -10.5 29.516 12.961 1 97.69 288 ALA B N 1
ATOM 4674 C CA . ALA B 1 288 ? -10.75 29.5 11.523 1 97.69 288 ALA B CA 1
ATOM 4675 C C . ALA B 1 288 ? -11.18 28.125 11.055 1 97.69 288 ALA B C 1
ATOM 4677 O O . ALA B 1 288 ? -12.094 28 10.227 1 97.69 288 ALA B O 1
ATOM 4678 N N . VAL B 1 289 ? -10.547 27.078 11.539 1 97.69 289 VAL B N 1
ATOM 4679 C CA . VAL B 1 289 ? -10.938 25.719 11.203 1 97.69 289 VAL B CA 1
ATOM 4680 C C . VAL B 1 289 ? -12.336 25.422 11.75 1 97.69 289 VAL B C 1
ATOM 4682 O O . VAL B 1 289 ? -13.172 24.859 11.055 1 97.69 289 VAL B O 1
ATOM 4685 N N . ALA B 1 290 ? -12.547 25.828 12.977 1 95.94 290 ALA B N 1
ATOM 4686 C CA . ALA B 1 290 ? -13.844 25.625 13.625 1 95.94 290 ALA B CA 1
ATOM 4687 C C . ALA B 1 290 ? -14.961 26.281 12.836 1 95.94 290 ALA B C 1
ATOM 4689 O O . ALA B 1 290 ? -16.062 25.75 12.734 1 95.94 290 ALA B O 1
ATOM 4690 N N . ALA B 1 291 ? -14.68 27.406 12.289 1 95.94 291 ALA B N 1
ATOM 4691 C CA . ALA B 1 291 ? -15.68 28.156 11.539 1 95.94 291 ALA B CA 1
ATOM 4692 C C . ALA B 1 291 ? -16.109 27.406 10.281 1 95.94 291 ALA B C 1
ATOM 4694 O O . ALA B 1 291 ? -17.203 27.609 9.766 1 95.94 291 ALA B O 1
ATOM 4695 N N . GLN B 1 292 ? -15.281 26.5 9.773 1 96 292 GLN B N 1
ATOM 4696 C CA . GLN B 1 292 ? -15.57 25.75 8.562 1 96 292 GLN B CA 1
ATOM 4697 C C . GLN B 1 292 ? -16.391 24.516 8.867 1 96 292 GLN B C 1
ATOM 4699 O O . GLN B 1 292 ? -16.875 23.844 7.949 1 96 292 GLN B O 1
ATOM 4704 N N . THR B 1 293 ? -16.656 24.188 10.102 1 93.38 293 THR B N 1
ATOM 4705 C CA . THR B 1 293 ? -17.25 22.922 10.492 1 93.38 293 THR B CA 1
ATOM 4706 C C . THR B 1 293 ? -18.703 22.844 10.016 1 93.38 293 THR B C 1
ATOM 4708 O O . THR B 1 293 ? -19.234 21.75 9.797 1 93.38 293 THR B O 1
ATOM 4711 N N . ARG B 1 294 ? -19.391 23.953 9.828 1 91 294 ARG B N 1
ATOM 4712 C CA . ARG B 1 294 ? -20.781 23.969 9.375 1 91 294 ARG B CA 1
ATOM 4713 C C . ARG B 1 294 ? -20.906 23.359 7.977 1 91 294 ARG B C 1
ATOM 4715 O O . ARG B 1 294 ? -21.922 22.766 7.633 1 91 294 ARG B O 1
ATOM 4722 N N . GLY B 1 295 ? -19.844 23.453 7.191 1 92.62 295 GLY B N 1
ATOM 4723 C CA . GLY B 1 295 ? -19.875 22.922 5.836 1 92.62 295 GLY B CA 1
ATOM 4724 C C . GLY B 1 295 ? -19.266 21.547 5.727 1 92.62 295 GLY B C 1
ATOM 4725 O O . GLY B 1 295 ? -19.234 20.969 4.637 1 92.62 295 GLY B O 1
ATOM 4726 N N . MET B 1 296 ? -18.906 20.969 6.848 1 97 296 MET B N 1
ATOM 4727 C CA . MET B 1 296 ? -18.266 19.656 6.852 1 97 296 MET B CA 1
ATOM 4728 C C . MET B 1 296 ? -19.297 18.547 7.023 1 97 296 MET B C 1
ATOM 4730 O O . MET B 1 296 ? -20.406 18.781 7.492 1 97 296 MET B O 1
ATOM 4734 N N . GLU B 1 297 ? -18.891 17.422 6.543 1 97.38 297 GLU B N 1
ATOM 4735 C CA . GLU B 1 297 ? -19.766 16.25 6.625 1 97.38 297 GLU B CA 1
ATOM 4736 C C . GLU B 1 297 ? -19.578 15.516 7.945 1 97.38 297 GLU B C 1
ATOM 4738 O O . GLU B 1 297 ? -18.453 15.164 8.305 1 97.38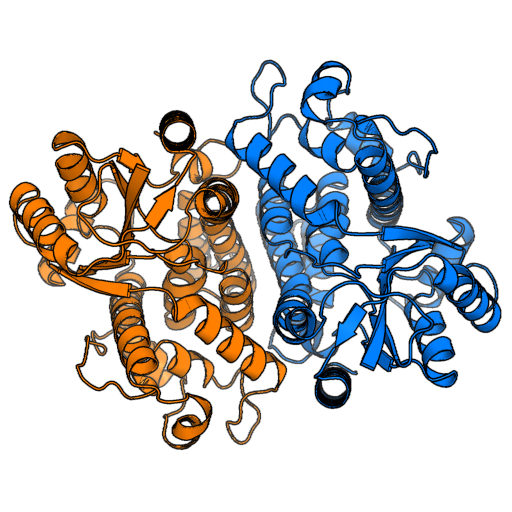 297 GLU B O 1
ATOM 4743 N N . VAL B 1 298 ? -20.688 15.328 8.656 1 98 298 VAL B N 1
ATOM 4744 C CA . VAL B 1 298 ? -20.719 14.609 9.922 1 98 298 VAL B CA 1
ATOM 4745 C C . VAL B 1 298 ? -21.25 13.195 9.703 1 98 298 VAL B C 1
ATOM 4747 O O . VAL B 1 298 ? -22.125 12.977 8.867 1 98 298 VAL B O 1
ATOM 4750 N N . THR B 1 299 ? -20.656 12.211 10.43 1 97.88 299 THR B N 1
ATOM 4751 C CA . THR B 1 299 ? -21.094 10.828 10.281 1 97.88 299 THR B CA 1
ATOM 4752 C C . THR B 1 299 ? -21.578 10.273 11.625 1 97.88 299 THR B C 1
ATOM 4754 O O . THR B 1 299 ? -21.219 10.797 12.68 1 97.88 299 THR B O 1
ATOM 4757 N N . GLU B 1 300 ? -22.391 9.281 11.57 1 97.69 300 GLU B N 1
ATOM 4758 C CA . GLU B 1 300 ? -22.844 8.586 12.766 1 97.69 300 GLU B CA 1
ATOM 4759 C C . GLU B 1 300 ? -21.969 7.383 13.078 1 97.69 300 GLU B C 1
ATOM 4761 O O . GLU B 1 300 ? -21.375 6.789 12.172 1 97.69 300 GLU B O 1
ATOM 4766 N N . SER B 1 301 ? -21.844 7.105 14.32 1 96.94 301 SER B N 1
ATOM 4767 C CA . SER B 1 301 ? -21.125 5.906 14.727 1 96.94 301 SER B CA 1
ATOM 4768 C C . SER B 1 301 ? -21.719 5.309 16 1 96.94 301 SER B C 1
ATOM 4770 O O . SER B 1 301 ? -22.078 6.035 16.922 1 96.94 301 SER B O 1
ATOM 4772 N N . ALA B 1 302 ? -21.781 3.984 15.992 1 96.69 302 ALA B N 1
ATOM 4773 C CA . ALA B 1 302 ? -22.172 3.258 17.203 1 96.69 302 ALA B CA 1
ATOM 4774 C C . ALA B 1 302 ? -20.953 2.971 18.078 1 96.69 302 ALA B C 1
ATOM 4776 O O . ALA B 1 302 ? -21.094 2.412 19.172 1 96.69 302 ALA B O 1
ATOM 4777 N N . TYR B 1 303 ? -19.781 3.451 17.672 1 97.06 303 TYR B N 1
ATOM 4778 C CA . TYR B 1 303 ? -18.547 3.021 18.312 1 97.06 303 TYR B CA 1
ATOM 4779 C C . TYR B 1 303 ? -17.797 4.211 18.906 1 97.06 303 TYR B C 1
ATOM 4781 O O . TYR B 1 303 ? -16.562 4.242 18.891 1 97.06 303 TYR B O 1
ATOM 4789 N N . GLY B 1 304 ? -18.516 5.23 19.359 1 95.94 304 GLY B N 1
ATOM 4790 C CA . GLY B 1 304 ? -17.891 6.449 19.844 1 95.94 304 GLY B CA 1
ATOM 4791 C C . GLY B 1 304 ? -16.844 6.199 20.906 1 95.94 304 GLY B C 1
ATOM 4792 O O . GLY B 1 304 ? -15.727 6.715 20.828 1 95.94 304 GLY B O 1
ATOM 4793 N N . ASP B 1 305 ? -17.125 5.383 21.859 1 96.5 305 ASP B N 1
ATOM 4794 C CA . ASP B 1 305 ? -16.203 5.074 22.953 1 96.5 305 ASP B CA 1
ATOM 4795 C C . ASP B 1 305 ? -14.992 4.305 22.438 1 96.5 305 ASP B C 1
ATOM 4797 O O . ASP B 1 305 ? -13.867 4.547 22.875 1 96.5 305 ASP B O 1
ATOM 4801 N N . HIS B 1 306 ? -15.258 3.412 21.562 1 97.06 306 HIS B N 1
ATOM 4802 C CA . HIS B 1 306 ? -14.172 2.631 20.984 1 97.06 306 HIS B CA 1
ATOM 4803 C C . HIS B 1 306 ? -13.227 3.516 20.172 1 97.06 306 HIS B C 1
ATOM 4805 O O . HIS B 1 306 ? -12.008 3.33 20.203 1 97.06 306 HIS B O 1
ATOM 4811 N N . ILE B 1 307 ? -13.742 4.453 19.469 1 97 307 ILE B N 1
ATOM 4812 C CA . ILE B 1 307 ? -12.938 5.402 18.719 1 97 307 ILE B CA 1
ATOM 4813 C C . ILE B 1 307 ? -12.047 6.199 19.656 1 97 307 ILE B C 1
ATOM 4815 O O . ILE B 1 307 ? -10.844 6.348 19.422 1 97 307 ILE B O 1
ATOM 4819 N N . ARG B 1 308 ? -12.625 6.629 20.75 1 97.12 308 ARG B N 1
ATOM 4820 C CA . ARG B 1 308 ? -11.859 7.371 21.75 1 97.12 308 ARG B CA 1
ATOM 4821 C C . ARG B 1 308 ? -10.703 6.531 22.281 1 97.12 308 ARG B C 1
ATOM 4823 O O . ARG B 1 308 ? -9.578 7.023 22.422 1 97.12 308 ARG B O 1
ATOM 4830 N N . GLN B 1 309 ? -11 5.309 22.547 1 96.88 309 GLN B N 1
ATOM 4831 C CA . GLN B 1 309 ? -9.984 4.406 23.078 1 96.88 309 GLN B CA 1
ATOM 4832 C C . GLN B 1 309 ? -8.852 4.188 22.062 1 96.88 309 GLN B C 1
ATOM 4834 O O . GLN B 1 309 ? -7.68 4.191 22.438 1 96.88 309 GLN B O 1
ATOM 4839 N N . CYS B 1 310 ? -9.18 4 20.812 1 96.44 310 CYS B N 1
ATOM 4840 C CA . CYS B 1 310 ? -8.188 3.797 19.766 1 96.44 310 CYS B CA 1
ATOM 4841 C C . CYS B 1 310 ? -7.305 5.027 19.594 1 96.44 310 CYS B C 1
ATOM 4843 O O . CYS B 1 310 ? -6.086 4.906 19.469 1 96.44 310 CYS B O 1
ATOM 4845 N N . VAL B 1 311 ? -7.953 6.191 19.625 1 96.06 311 VAL B N 1
ATOM 4846 C CA . VAL B 1 311 ? -7.215 7.441 19.453 1 96.06 311 VAL B CA 1
ATOM 4847 C C . VAL B 1 311 ? -6.246 7.621 20.625 1 96.06 311 VAL B C 1
ATOM 4849 O O . VAL B 1 311 ? -5.078 7.965 20.422 1 96.06 311 VAL B O 1
ATOM 4852 N N . CYS B 1 312 ? -6.695 7.332 21.797 1 95.38 312 CYS B N 1
ATOM 4853 C CA . CYS B 1 312 ? -5.855 7.457 22.984 1 95.38 312 CYS B CA 1
ATOM 4854 C C . CYS B 1 312 ? -4.684 6.48 22.922 1 95.38 312 CYS B C 1
ATOM 4856 O O . CYS B 1 312 ? -3.549 6.848 23.219 1 95.38 312 CYS B O 1
ATOM 4858 N N . ALA B 1 313 ? -4.973 5.281 22.531 1 94.5 313 ALA B N 1
ATOM 4859 C CA . ALA B 1 313 ? -3.928 4.266 22.422 1 94.5 313 ALA B CA 1
ATOM 4860 C C . ALA B 1 313 ? -2.885 4.664 21.391 1 94.5 313 ALA B C 1
ATOM 4862 O O . ALA B 1 313 ? -1.681 4.543 21.625 1 94.5 313 ALA B O 1
ATOM 4863 N N . PHE B 1 314 ? -3.336 5.148 20.281 1 95 314 PHE B N 1
ATOM 4864 C CA . PHE B 1 314 ? -2.441 5.566 19.219 1 95 314 PHE B CA 1
ATOM 4865 C C . PHE B 1 314 ? -1.566 6.73 19.656 1 95 314 PHE B C 1
ATOM 4867 O O . PHE B 1 314 ? -0.351 6.715 19.469 1 95 314 PHE B O 1
ATOM 4874 N N . THR B 1 315 ? -2.201 7.676 20.266 1 94.25 315 THR B N 1
ATOM 4875 C CA . THR B 1 315 ? -1.487 8.867 20.703 1 94.25 315 THR B CA 1
ATOM 4876 C C . THR B 1 315 ? -0.436 8.516 21.75 1 94.25 315 THR B C 1
ATOM 4878 O O . THR B 1 315 ? 0.673 9.055 21.734 1 94.25 315 THR B O 1
ATOM 4881 N N . SER B 1 316 ? -0.772 7.609 22.578 1 93.25 316 SER B N 1
ATOM 4882 C CA . SER B 1 316 ? 0.149 7.191 23.625 1 93.25 316 SER B CA 1
ATOM 4883 C C . SER B 1 316 ? 1.361 6.473 23.047 1 93.25 316 SER B C 1
ATOM 4885 O O . SER B 1 316 ? 2.488 6.676 23.5 1 93.25 316 SER B O 1
ATOM 4887 N N . GLU B 1 317 ? 1.152 5.695 22.062 1 92.69 317 GLU B N 1
ATOM 4888 C CA . GLU B 1 317 ? 2.205 4.871 21.469 1 92.69 317 GLU B CA 1
ATOM 4889 C C . GLU B 1 317 ? 3.061 5.684 20.5 1 92.69 317 GLU B C 1
ATOM 4891 O O . GLU B 1 317 ? 4.254 5.414 20.344 1 92.69 317 GLU B O 1
ATOM 4896 N N . MET B 1 318 ? 2.424 6.621 19.828 1 89.5 318 MET B N 1
ATOM 4897 C CA . MET B 1 318 ? 3.088 7.312 18.719 1 89.5 318 MET B CA 1
ATOM 4898 C C . MET B 1 318 ? 3.779 8.578 19.219 1 89.5 318 MET B C 1
ATOM 4900 O O . MET B 1 318 ? 4.555 9.195 18.484 1 89.5 318 MET B O 1
ATOM 4904 N N . GLY B 1 319 ? 3.381 9.062 20.406 1 75.5 319 GLY B N 1
ATOM 4905 C CA . GLY B 1 319 ? 3.916 10.297 20.953 1 75.5 319 GLY B CA 1
ATOM 4906 C C . GLY B 1 319 ? 5.371 10.18 21.375 1 75.5 319 GLY B C 1
ATOM 4907 O O . GLY B 1 319 ? 5.836 9.102 21.734 1 75.5 319 GLY B O 1
ATOM 4908 N N . VAL B 1 320 ? 6.23 11.094 20.734 1 61.78 320 VAL B N 1
ATOM 4909 C CA . VAL B 1 320 ? 7.613 11.188 21.188 1 61.78 320 VAL B CA 1
ATOM 4910 C C . VAL B 1 320 ? 7.66 11.852 22.562 1 61.78 320 VAL B C 1
ATOM 4912 O O . VAL B 1 320 ? 6.789 12.656 22.906 1 61.78 320 VAL B O 1
#

Organism: Suid herpesvirus 1 (NCBI:txid10345)

Radius of gyration: 24.27 Å; Cα contacts (8 Å, |Δi|>4): 1169; chains: 2; bounding box: 57×68×56 Å

Sequence (640 aa):
MRILRIYLDGAYGTGKSTTARVMALGGALYVPEPMAYWRTLFDTDTVAGIYDAQTRKQNGSLSEEDAALVTAQHQAAFATPYLLLHTRLVPLFGPAVEGPPEMTVVFDRHPVAATVCFPLARFIVGDISAAAFVGLAATLPGEPPGGNLVVASLDPDEHLRRLRARARAGEHVDARLLTALRNVYAMLVNTSRYLSSGRRWRDDWGRAPRFDQTTRDCLALNELCRPRDDPELQDTLFGAYKAPELCDRRGRPLEVHAWAMDALVAKLLPLRVSTVDLGPSPRVCAAAVAAQTRGMEVTESAYGDHIRQCVCAFTSEMGVMRILRIYLDGAYGTGKSTTARVMALGGALYVPEPMAYWRTLFDTDTVAGIYDAQTRKQNGSLSEEDAALVTAQHQAAFATPYLLLHTRLVPLFGPAVEGPPEMTVVFDRHPVAATVCFPLARFIVGDISAAAFVGLAATLPGEPPGGNLVVASLDPDEHLRRLRARARAGEHVDARLLTALRNVYAMLVNTSRYLSSGRRWRDDWGRAPRFDQTTRDCLALNELCRPRDDPELQDTLFGAYKAPELCDRRGRPLEVHAWAMDALVAKLLPLRVSTVDLGPSPRVCAAAVAAQTRGMEVTESAYGDHIRQCVCAFTSEMGV

Foldseek 3Di:
DKEAEEFEAEFPQQCSVVLQVLLVVVPAQEFEQLCCQQQPPDPDNLVVQLVVLVVCCVVVVAPLVRSQVSNLVSLLSSLVVLLVLCVVQQVQFAAFDDDDGPHYYYYHHHSCVSQALLLLLCCLVSRYDPVSNLVSLLSRDAHHANAEYAYEDEDPVVSVVSCVVPPPDPDDDQQLSNQLSNLQVLQLLQLQLQVVVVDDCVVQQVVQDACENVVSNCSSPDNPAHHDNHDGCCNHSNNNCLYPVQADPVSHGDPVVVVSVVVSSRRSNNHHYHYFYSHDDSNVRSVRVVVCSNVGTMTDGPCVVVSVVSSVVSCVNSPD/DKEAEEFEAEFPQQCSVVLQVLVVVVPAQEFAQLCCQQDPPDPDNLVVQLVVLVVCCVVVVDPLVRSQVSNLVSLLSSLVVLLVLCVVQQVQFAAFDDDDGPHYYYYHHHSCVSQALLLLLCCLVSRYDPVSNLVSLLSRDAHHANAEYAYEDEDPVVSVVSCVVVPPPPDDDQQLSNQLSNLQVLQLLQLQLQVVVVDDCVVQQVVQDACENVVSNCSSPDNPAHNDNHDGCCNHSNNNCLYPVQADPVSHGDPVVVVSVVVSSRRSNNHHYHYFYSHDDSNVRSVRVVVCSNVGTMTDGPCVVVSVVSSVVSCVSSPD

InterPro domains:
  IPR001889 Herpesvirus thymidine kinase [MF_04029] (1-315)
  IPR001889 Herpesvirus thymidine kinase [PF00693] (10-278)
  IPR027417 P-loop containing nucleoside triphosphate hydrolase [G3DSA:3.40.50.300] (1-320)
  IPR027417 P-loop containing nucleoside triphosphate hydrolase [SSF52540] (1-305)

Nearest PDB structures (foldseek):
  1p72-assembly1_B  TM=9.733E-01  e=8.023E-37  Equid alphaherpesvirus 4
  1p6x-assembly1_A  TM=9.685E-01  e=3.006E-36  Equid alphaherpesvirus 4
  1p72-assembly1_A  TM=9.366E-01  e=1.152E-34  Equid alphaherpesvirus 4
  1p73-assembly2_D  TM=9.475E-01  e=5.927E-34  Equid alphaherpesvirus 4
  1p73-assembly1_A  TM=9.549E-01  e=1.242E-33  Equid alphaherpesvirus 4

Solvent-accessible surface area (backbone atoms only — not comparable to full-atom values): 32718 Å² total; per-residue (Å²): 86,37,36,29,42,36,24,44,35,58,54,86,68,42,48,60,69,58,19,46,50,51,37,30,75,74,67,31,45,58,36,64,58,51,51,24,60,36,50,62,58,42,94,57,35,38,68,62,45,39,54,47,32,54,53,30,34,75,73,62,81,29,53,69,67,57,23,20,32,37,31,42,30,33,42,50,57,62,27,31,63,41,46,43,49,45,67,65,49,53,78,50,54,36,59,69,48,85,72,78,59,76,40,42,40,39,30,52,44,48,53,56,45,43,17,37,40,50,34,48,15,32,36,42,64,63,45,27,49,70,66,52,32,54,35,39,38,66,57,51,66,79,52,61,64,30,38,26,34,36,35,45,38,51,56,66,68,60,36,50,52,47,44,55,70,62,38,50,96,83,59,76,81,57,62,42,48,51,31,16,31,48,22,38,50,20,11,48,50,12,34,40,46,32,52,72,69,68,60,54,68,80,81,44,50,84,75,39,65,72,36,43,70,68,53,24,50,46,35,22,74,34,81,76,46,63,72,46,91,79,40,53,60,60,47,17,62,68,22,59,56,41,18,69,76,43,26,47,98,86,64,45,61,38,68,68,51,46,44,44,52,52,50,48,47,66,35,46,62,47,42,46,67,48,74,44,67,38,71,61,55,48,68,57,30,30,49,54,54,58,66,51,50,83,79,48,50,24,14,31,22,96,41,57,70,57,50,53,51,50,43,52,52,47,38,64,65,18,50,120,85,35,34,29,42,35,23,46,36,58,54,86,67,42,48,58,69,59,19,46,50,51,37,30,76,72,68,31,45,59,37,64,57,53,52,22,62,37,50,60,59,43,96,57,36,38,67,62,46,38,54,47,32,52,51,30,33,74,72,60,80,30,53,69,65,55,23,20,33,37,30,43,31,34,42,50,56,62,26,31,64,42,49,43,50,46,67,65,49,53,78,50,54,37,60,68,48,87,72,79,59,75,42,41,40,39,28,48,48,51,53,53,46,42,18,37,41,52,34,49,14,32,36,43,65,64,44,26,49,70,66,52,30,52,37,40,39,66,55,50,67,76,52,61,64,28,39,28,34,36,36,45,38,51,56,67,70,61,37,50,52,47,42,57,66,67,31,54,94,88,58,77,81,57,62,42,47,51,32,15,30,47,22,38,50,20,11,48,49,12,32,42,46,32,51,71,70,67,60,54,67,80,80,44,51,84,76,38,64,71,35,42,70,68,53,25,52,45,35,20,74,34,86,75,48,62,71,45,90,78,42,53,60,61,47,16,62,68,22,60,57,40,18,71,79,42,26,49,96,86,63,46,59,38,68,69,52,46,44,44,50,52,50,48,47,65,36,47,62,49,42,47,66,48,74,45,68,38,70,60,56,46,68,56,31,30,49,56,56,58,67,49,51,83,80,48,50,23,13,32,23,94,40,58,67,58,50,52,51,49,44,51,52,46,38,64,65,19,52,121